Protein AF-T2GAT9-F1 (afdb_monomer_lite)

pLDDT: mean 72.7, std 22.44, range [31.0, 98.25]

Structure (mmCIF, N/CA/C/O backbone):
data_AF-T2GAT9-F1
#
_entry.id   AF-T2GAT9-F1
#
loop_
_atom_site.group_PDB
_atom_site.id
_atom_site.type_symbol
_atom_site.label_atom_id
_atom_site.label_alt_id
_atom_site.label_comp_id
_atom_site.label_asym_id
_atom_site.label_entity_id
_atom_site.label_seq_id
_atom_site.pdbx_PDB_ins_code
_atom_site.Cartn_x
_atom_site.Cartn_y
_atom_site.Cartn_z
_atom_site.occupancy
_atom_site.B_iso_or_equiv
_atom_site.auth_seq_id
_atom_site.auth_comp_id
_atom_site.auth_asym_id
_atom_site.auth_atom_id
_atom_site.pdbx_PDB_model_num
ATOM 1 N N . MET A 1 1 ? 32.780 -7.326 -13.802 1.00 67.12 1 MET A N 1
ATOM 2 C CA . MET A 1 1 ? 31.892 -7.514 -12.633 1.00 67.12 1 MET A CA 1
ATOM 3 C C . MET A 1 1 ? 31.241 -8.877 -12.791 1.00 67.12 1 MET A C 1
ATOM 5 O O . MET A 1 1 ? 30.849 -9.163 -13.917 1.00 67.12 1 MET A O 1
ATOM 9 N N . PRO A 1 2 ? 31.194 -9.730 -11.754 1.00 84.31 2 PRO A N 1
ATOM 10 C CA . PRO A 1 2 ? 30.466 -10.995 -11.837 1.00 84.31 2 PRO A CA 1
ATOM 11 C C . PRO A 1 2 ? 28.990 -10.739 -12.167 1.00 84.31 2 PRO A C 1
ATOM 13 O O . PRO A 1 2 ? 28.434 -9.711 -11.771 1.00 84.31 2 PRO A O 1
ATOM 16 N N . GLU A 1 3 ? 28.379 -11.656 -12.913 1.00 93.00 3 GLU A N 1
ATOM 17 C CA . GLU A 1 3 ? 26.968 -11.570 -13.283 1.00 93.00 3 GLU A CA 1
ATOM 18 C C . GLU A 1 3 ? 26.076 -11.629 -12.025 1.00 93.00 3 GLU A C 1
ATOM 20 O O . GLU A 1 3 ? 26.369 -12.398 -11.101 1.00 93.00 3 GLU A O 1
ATOM 25 N N . PRO A 1 4 ? 25.010 -10.813 -11.936 1.00 95.12 4 PRO A N 1
ATOM 26 C CA . PRO A 1 4 ? 24.058 -10.875 -10.835 1.00 95.12 4 PRO A CA 1
ATOM 27 C C . PRO A 1 4 ? 23.427 -12.263 -10.688 1.00 95.12 4 PRO A C 1
ATOM 29 O O . PRO A 1 4 ? 22.857 -12.800 -11.630 1.00 95.12 4 PRO A O 1
ATOM 32 N N . GLN A 1 5 ? 23.459 -12.816 -9.478 1.00 95.75 5 GLN A N 1
ATOM 33 C CA . GLN A 1 5 ? 22.874 -14.115 -9.152 1.00 95.75 5 GLN A CA 1
ATOM 34 C C . GLN A 1 5 ? 21.685 -13.907 -8.202 1.00 95.75 5 GLN A C 1
ATOM 36 O O . GLN A 1 5 ? 21.894 -13.628 -7.015 1.00 95.75 5 GLN A O 1
ATOM 41 N N . PRO A 1 6 ? 20.435 -13.946 -8.700 1.00 96.12 6 PRO A N 1
ATOM 42 C CA . PRO A 1 6 ? 19.249 -13.893 -7.855 1.00 96.12 6 PRO A CA 1
ATOM 43 C C . PRO A 1 6 ? 18.959 -15.256 -7.204 1.00 96.12 6 PRO A C 1
ATOM 45 O O . PRO A 1 6 ? 18.873 -16.281 -7.873 1.00 96.12 6 PRO A O 1
ATOM 48 N N . ASP A 1 7 ? 18.739 -15.246 -5.893 1.00 96.25 7 ASP A N 1
ATOM 49 C CA . ASP A 1 7 ? 18.150 -16.342 -5.127 1.00 96.25 7 ASP A CA 1
ATOM 50 C C . ASP A 1 7 ? 16.689 -15.982 -4.827 1.00 96.25 7 ASP A C 1
ATOM 52 O O . ASP A 1 7 ? 16.389 -15.194 -3.923 1.00 96.25 7 ASP A O 1
ATOM 56 N N . PHE A 1 8 ? 15.779 -16.541 -5.625 1.00 94.75 8 PHE A N 1
ATOM 57 C CA . PHE A 1 8 ? 14.342 -16.272 -5.534 1.00 94.75 8 PHE A CA 1
ATOM 58 C C . PHE A 1 8 ? 13.712 -16.818 -4.250 1.00 94.75 8 PHE A C 1
ATOM 60 O O . PHE A 1 8 ? 12.773 -16.217 -3.736 1.00 94.75 8 PHE A O 1
ATOM 67 N N . ALA A 1 9 ? 14.237 -17.919 -3.705 1.00 89.19 9 ALA A N 1
ATOM 68 C CA . ALA A 1 9 ? 13.704 -18.517 -2.486 1.00 89.19 9 ALA A CA 1
ATOM 69 C C . ALA A 1 9 ? 14.053 -17.660 -1.261 1.00 89.19 9 ALA A C 1
ATOM 71 O O . ALA A 1 9 ? 13.196 -17.386 -0.422 1.00 89.19 9 ALA A O 1
ATOM 72 N N . ALA A 1 10 ? 15.297 -17.176 -1.183 1.00 91.75 10 ALA A N 1
ATOM 73 C CA . ALA A 1 10 ? 15.735 -16.290 -0.103 1.00 91.75 10 ALA A CA 1
ATOM 74 C C . ALA A 1 10 ? 15.408 -14.804 -0.349 1.00 91.75 10 ALA A C 1
ATOM 76 O O . ALA A 1 10 ? 15.646 -13.962 0.530 1.00 91.75 10 ALA A O 1
ATOM 77 N N . GLN A 1 11 ? 14.907 -14.466 -1.540 1.00 94.00 11 GLN A N 1
ATOM 78 C CA . GLN A 1 11 ? 14.686 -13.097 -2.009 1.00 94.00 11 GLN A CA 1
ATOM 79 C C . GLN A 1 11 ? 15.953 -12.235 -1.888 1.00 94.00 11 GLN A C 1
ATOM 81 O O . GLN A 1 11 ? 15.959 -11.146 -1.289 1.00 94.00 11 GLN A O 1
ATOM 86 N N . ARG A 1 12 ? 17.067 -12.775 -2.391 1.00 96.81 12 ARG A N 1
ATOM 87 C CA . ARG A 1 12 ? 18.395 -12.148 -2.368 1.00 96.81 12 ARG A CA 1
ATOM 88 C C . ARG A 1 12 ? 18.939 -12.003 -3.779 1.00 96.81 12 ARG A C 1
ATOM 90 O O . ARG A 1 12 ? 18.559 -12.738 -4.678 1.00 96.81 12 ARG A O 1
ATOM 97 N N . CYS A 1 13 ? 19.835 -11.050 -3.980 1.00 97.56 13 CYS A N 1
ATOM 98 C CA . CYS A 1 13 ? 20.548 -10.894 -5.240 1.00 97.56 13 CYS A CA 1
ATOM 99 C C . CYS A 1 13 ? 21.946 -10.357 -4.953 1.00 97.56 13 CYS A C 1
ATOM 101 O O . CYS A 1 13 ? 22.128 -9.592 -4.011 1.00 97.56 13 CYS A O 1
ATOM 103 N N . THR A 1 14 ? 22.927 -10.725 -5.770 1.00 97.44 14 THR A N 1
ATOM 104 C CA . THR A 1 14 ? 24.299 -10.213 -5.637 1.00 97.44 14 THR A CA 1
ATOM 105 C C . THR A 1 14 ? 24.518 -8.862 -6.325 1.00 97.44 14 THR A C 1
ATOM 107 O O . THR A 1 14 ? 25.620 -8.320 -6.256 1.00 97.44 14 THR A O 1
ATOM 110 N N . CYS A 1 15 ? 23.501 -8.286 -6.983 1.00 97.50 15 CYS A N 1
ATOM 111 C CA . CYS A 1 15 ? 23.660 -6.989 -7.638 1.00 97.50 15 CYS A CA 1
ATOM 112 C C . CYS A 1 15 ? 23.858 -5.844 -6.637 1.00 97.50 15 CYS A C 1
ATOM 114 O O . CYS A 1 15 ? 23.333 -5.853 -5.523 1.00 97.50 15 CYS A O 1
ATOM 116 N N . GLU A 1 16 ? 24.569 -4.806 -7.078 1.00 96.69 16 GLU A N 1
ATOM 117 C CA . GLU A 1 16 ? 24.899 -3.643 -6.253 1.00 96.69 16 GLU A CA 1
ATOM 118 C C . GLU A 1 16 ? 23.660 -2.929 -5.696 1.00 96.69 16 GLU A C 1
ATOM 120 O O . GLU A 1 16 ? 23.631 -2.571 -4.519 1.00 96.69 16 GLU A O 1
ATOM 125 N N . ASP A 1 17 ? 22.611 -2.778 -6.510 1.00 96.06 17 ASP A N 1
ATOM 126 C CA . ASP A 1 17 ? 21.336 -2.202 -6.078 1.00 96.06 17 ASP A CA 1
ATOM 127 C C . ASP A 1 17 ? 20.740 -2.970 -4.889 1.00 96.06 17 ASP A C 1
ATOM 129 O O . ASP A 1 17 ? 20.302 -2.372 -3.902 1.00 96.06 17 ASP A O 1
ATOM 133 N N . TRP A 1 18 ? 20.771 -4.304 -4.952 1.00 97.25 18 TRP A N 1
ATOM 134 C CA . TRP A 1 18 ? 20.254 -5.131 -3.874 1.00 97.25 18 TRP A CA 1
ATOM 135 C C . TRP A 1 18 ? 21.093 -4.965 -2.608 1.00 97.25 18 TRP A C 1
ATOM 137 O O . TRP A 1 18 ? 20.554 -4.584 -1.566 1.00 97.25 18 TRP A O 1
ATOM 147 N N . THR A 1 19 ? 22.407 -5.161 -2.725 1.00 96.38 19 THR A N 1
ATOM 148 C CA . THR A 1 19 ? 23.350 -5.120 -1.602 1.00 96.38 19 THR A CA 1
ATOM 149 C C . THR A 1 19 ? 23.350 -3.766 -0.897 1.00 96.38 19 THR A C 1
ATOM 151 O O . THR A 1 19 ? 23.303 -3.719 0.329 1.00 96.38 19 THR A O 1
ATOM 154 N N . ARG A 1 20 ? 23.355 -2.656 -1.649 1.00 95.19 20 ARG A N 1
ATOM 155 C CA . ARG A 1 20 ? 23.440 -1.307 -1.069 1.00 95.19 20 ARG A CA 1
ATOM 156 C C . ARG A 1 20 ? 22.098 -0.746 -0.613 1.00 95.19 20 ARG A C 1
ATOM 158 O O . ARG A 1 20 ? 22.052 -0.026 0.379 1.00 95.19 20 ARG A O 1
ATOM 165 N N . ARG A 1 21 ? 21.007 -0.998 -1.349 1.00 94.19 21 ARG A N 1
ATOM 166 C CA . ARG A 1 21 ? 19.746 -0.250 -1.157 1.00 94.19 21 ARG A CA 1
ATOM 167 C C . ARG A 1 21 ? 18.583 -1.099 -0.669 1.00 94.19 21 ARG A C 1
ATOM 169 O O . ARG A 1 21 ? 17.678 -0.552 -0.033 1.00 94.19 21 ARG A O 1
ATOM 176 N N . ARG A 1 22 ? 18.577 -2.407 -0.953 1.00 95.88 22 ARG A N 1
ATOM 177 C CA . ARG A 1 22 ? 17.380 -3.249 -0.781 1.00 95.88 22 ARG A CA 1
ATOM 178 C C . ARG A 1 22 ? 17.492 -4.330 0.283 1.00 95.88 22 ARG A C 1
ATOM 180 O O . ARG A 1 22 ? 16.468 -4.694 0.852 1.00 95.88 22 ARG A O 1
ATOM 187 N N . ALA A 1 23 ? 18.701 -4.794 0.594 1.00 96.19 23 ALA A N 1
ATOM 188 C CA . ALA A 1 23 ? 18.952 -5.857 1.570 1.00 96.19 23 ALA A CA 1
ATOM 189 C C . ALA A 1 23 ? 18.358 -5.568 2.963 1.00 96.19 23 ALA A C 1
ATOM 191 O O . ALA A 1 23 ? 18.012 -6.491 3.696 1.00 96.19 23 ALA A O 1
ATOM 192 N N . ARG A 1 24 ? 18.196 -4.282 3.302 1.00 93.19 24 ARG A N 1
ATOM 193 C CA . ARG A 1 24 ? 17.604 -3.801 4.558 1.00 93.19 24 ARG A CA 1
ATOM 194 C C . ARG A 1 24 ? 16.087 -3.989 4.677 1.00 93.19 24 ARG A C 1
ATOM 196 O O . ARG A 1 24 ? 15.562 -3.884 5.780 1.00 93.19 24 ARG A O 1
ATOM 203 N N . PHE A 1 25 ? 15.369 -4.197 3.573 1.00 93.38 25 PHE A N 1
ATOM 204 C CA . PHE A 1 25 ? 13.920 -4.404 3.620 1.00 93.38 25 PHE A CA 1
ATOM 205 C C . PHE A 1 25 ? 13.588 -5.846 4.015 1.00 93.38 25 PHE A C 1
ATOM 207 O O . PHE A 1 25 ? 14.353 -6.774 3.746 1.00 93.38 25 PHE A O 1
ATOM 214 N N . MET A 1 26 ? 12.429 -6.042 4.643 1.00 92.69 26 MET A N 1
ATOM 215 C CA . MET A 1 26 ? 11.952 -7.372 5.035 1.00 92.69 26 MET A CA 1
ATOM 216 C C . MET A 1 26 ? 11.725 -8.262 3.802 1.00 92.69 26 MET A C 1
ATOM 218 O O . MET A 1 26 ? 11.446 -7.725 2.731 1.00 92.69 26 MET A O 1
ATOM 222 N N . PRO A 1 27 ? 11.840 -9.599 3.920 1.00 89.44 27 PRO A N 1
ATOM 223 C CA . PRO A 1 27 ? 11.613 -10.514 2.802 1.00 89.44 27 PRO A CA 1
ATOM 224 C C . PRO A 1 27 ? 10.300 -10.251 2.057 1.00 89.44 27 PRO A C 1
ATOM 226 O O . PRO A 1 27 ? 10.324 -10.132 0.848 1.00 89.44 27 PRO A O 1
ATOM 229 N N . ASP A 1 28 ? 9.183 -10.025 2.746 1.00 90.38 28 ASP A N 1
ATOM 230 C CA . ASP A 1 28 ? 7.877 -9.817 2.092 1.00 90.38 28 ASP A CA 1
ATOM 231 C C . ASP A 1 28 ? 7.607 -8.371 1.632 1.00 90.38 28 ASP A C 1
ATOM 233 O O . ASP A 1 28 ? 6.485 -8.020 1.261 1.00 90.38 28 ASP A O 1
ATOM 237 N N . ASP A 1 29 ? 8.615 -7.499 1.673 1.00 93.44 29 ASP A N 1
ATOM 238 C CA . ASP A 1 29 ? 8.492 -6.117 1.222 1.00 93.44 29 ASP A CA 1
ATOM 239 C C . ASP A 1 29 ? 8.854 -6.009 -0.269 1.00 93.44 29 ASP A C 1
ATOM 241 O O . ASP A 1 29 ? 9.997 -6.295 -0.641 1.00 93.44 29 ASP A O 1
ATOM 245 N N . PRO A 1 30 ? 7.950 -5.537 -1.150 1.00 94.94 30 PRO A N 1
ATOM 246 C CA . PRO A 1 30 ? 8.242 -5.445 -2.578 1.00 94.94 30 PRO A CA 1
ATOM 247 C C . PRO A 1 30 ? 9.443 -4.537 -2.877 1.00 94.94 30 PRO A C 1
ATOM 249 O O . PRO A 1 30 ? 10.155 -4.776 -3.850 1.00 94.94 30 PRO A O 1
ATOM 252 N N . ARG A 1 31 ? 9.765 -3.562 -2.009 1.00 95.44 31 ARG A N 1
ATOM 253 C CA . ARG A 1 31 ? 10.951 -2.691 -2.142 1.00 95.44 31 ARG A CA 1
ATOM 254 C C . ARG A 1 31 ? 12.269 -3.466 -2.081 1.00 95.44 31 ARG A C 1
ATOM 256 O O . ARG A 1 31 ? 13.297 -2.965 -2.544 1.00 95.44 31 ARG A O 1
ATOM 263 N N . ARG A 1 32 ? 12.255 -4.697 -1.564 1.00 96.25 32 ARG A N 1
ATOM 264 C CA . ARG A 1 32 ? 13.403 -5.609 -1.568 1.00 96.25 32 ARG A CA 1
ATOM 265 C C . ARG A 1 32 ? 13.757 -6.123 -2.972 1.00 96.25 32 ARG A C 1
ATOM 267 O O . ARG A 1 32 ? 14.894 -6.528 -3.210 1.00 96.25 32 ARG A O 1
ATOM 274 N N . CYS A 1 33 ? 12.820 -6.076 -3.918 1.00 97.56 33 CYS A N 1
ATOM 275 C CA . CYS A 1 33 ? 12.974 -6.669 -5.244 1.00 97.56 33 CYS A CA 1
ATOM 276 C C . CYS A 1 33 ? 13.745 -5.738 -6.199 1.00 97.56 33 CYS A C 1
ATOM 278 O O . CYS A 1 33 ? 13.207 -4.739 -6.676 1.00 97.56 33 CYS A O 1
ATOM 280 N N . CYS A 1 34 ? 15.011 -6.062 -6.487 1.00 98.06 34 CYS A N 1
ATOM 281 C CA . CYS A 1 34 ? 15.785 -5.424 -7.563 1.00 98.06 34 CYS A CA 1
ATOM 282 C C . CYS A 1 34 ? 15.287 -5.862 -8.948 1.00 98.06 34 CYS A C 1
ATOM 284 O O . CYS A 1 34 ? 14.515 -6.813 -9.041 1.00 98.06 34 CYS A O 1
ATOM 286 N N . ALA A 1 35 ? 15.771 -5.220 -10.017 1.00 98.00 35 ALA A N 1
ATOM 287 C CA . ALA A 1 35 ? 15.376 -5.548 -11.392 1.00 98.00 35 ALA A CA 1
ATOM 288 C C . ALA A 1 35 ? 15.517 -7.051 -11.708 1.00 98.00 35 ALA A C 1
ATOM 290 O O . ALA A 1 35 ? 14.597 -7.653 -12.245 1.00 98.00 35 ALA A O 1
ATOM 291 N N . HIS A 1 36 ? 16.605 -7.695 -11.264 1.00 98.25 36 HIS A N 1
ATOM 292 C CA . HIS A 1 36 ? 16.828 -9.133 -11.477 1.00 98.25 36 HIS A CA 1
ATOM 293 C C . HIS A 1 36 ? 15.801 -10.023 -10.761 1.00 98.25 36 HIS A C 1
ATOM 295 O O . HIS A 1 36 ? 15.351 -11.021 -11.316 1.00 98.25 36 HIS A O 1
ATOM 301 N N . LEU A 1 37 ? 15.425 -9.672 -9.523 1.00 97.88 37 LEU A N 1
ATOM 302 C CA . LEU A 1 37 ? 14.408 -10.417 -8.775 1.00 97.88 37 LEU A CA 1
ATOM 303 C C . LEU A 1 37 ? 13.034 -10.250 -9.423 1.00 97.88 37 LEU A C 1
ATOM 305 O O . LEU A 1 37 ? 12.328 -11.231 -9.621 1.00 97.88 37 LEU A O 1
ATOM 309 N N . VAL A 1 38 ? 12.682 -9.013 -9.779 1.00 97.75 38 VAL A N 1
ATOM 310 C CA . VAL A 1 38 ? 11.409 -8.689 -10.427 1.00 97.75 38 VAL A CA 1
ATOM 311 C C . VAL A 1 38 ? 11.282 -9.415 -11.773 1.00 97.75 38 VAL A C 1
ATOM 313 O O . VAL A 1 38 ? 10.271 -10.077 -12.006 1.00 97.75 38 VAL A O 1
ATOM 316 N N . GLN A 1 39 ? 12.331 -9.386 -12.599 1.00 97.94 39 GLN A N 1
ATOM 317 C CA . GLN A 1 39 ? 12.380 -10.096 -13.876 1.00 97.94 39 GLN A CA 1
ATOM 318 C C . GLN A 1 39 ? 12.225 -11.611 -13.701 1.00 97.94 39 GLN A C 1
ATOM 320 O O . GLN A 1 39 ? 11.384 -12.231 -14.348 1.00 97.94 39 GLN A O 1
ATOM 325 N N . GLY A 1 40 ? 12.971 -12.221 -12.779 1.00 96.94 40 GLY A N 1
ATOM 326 C CA . GLY A 1 40 ? 12.862 -13.665 -12.582 1.00 96.94 40 GLY A CA 1
ATOM 327 C C . GLY A 1 40 ? 11.530 -14.111 -11.966 1.00 96.94 40 GLY A C 1
ATOM 328 O O . GLY A 1 40 ? 11.090 -15.229 -12.226 1.00 96.94 40 GLY A O 1
ATOM 329 N N . TYR A 1 41 ? 10.835 -13.249 -11.212 1.00 96.81 41 TYR A N 1
ATOM 330 C CA . TYR A 1 41 ? 9.453 -13.519 -10.798 1.00 96.81 41 TYR A CA 1
ATOM 331 C C . TYR A 1 41 ? 8.458 -13.431 -11.960 1.00 96.81 41 TYR A C 1
ATOM 333 O O . TYR A 1 41 ? 7.491 -14.189 -11.967 1.00 96.81 41 TYR A O 1
ATOM 341 N N . LEU A 1 42 ? 8.685 -12.549 -12.940 1.00 96.12 42 LEU A N 1
ATOM 342 C CA . LEU A 1 42 ? 7.882 -12.506 -14.164 1.00 96.12 42 LEU A CA 1
ATOM 343 C C . LEU A 1 42 ? 8.086 -13.779 -15.003 1.00 96.12 42 LEU A C 1
ATOM 345 O O . LEU A 1 42 ? 7.114 -14.376 -15.459 1.00 96.12 42 LEU A O 1
ATOM 349 N N . GLU A 1 43 ? 9.335 -14.222 -15.166 1.00 96.88 43 GLU A N 1
ATOM 350 C CA . GLU A 1 43 ? 9.686 -15.428 -15.933 1.00 96.88 43 GLU A CA 1
ATOM 351 C C . GLU A 1 43 ? 9.264 -16.726 -15.237 1.00 96.88 43 GLU A C 1
ATOM 353 O O . GLU A 1 43 ? 8.976 -17.731 -15.885 1.00 96.88 43 GLU A O 1
ATOM 358 N N . SER A 1 44 ? 9.237 -16.730 -13.905 1.00 96.12 44 SER A N 1
ATOM 359 C CA . SER A 1 44 ? 8.860 -17.887 -13.094 1.00 96.12 44 SER A CA 1
ATOM 360 C C . SER A 1 44 ? 7.857 -17.499 -12.000 1.00 96.12 44 SER A C 1
ATOM 362 O O . SER A 1 44 ? 8.221 -17.501 -10.820 1.00 96.12 44 SER A O 1
ATOM 364 N N . PRO A 1 45 ? 6.574 -17.247 -12.336 1.00 94.50 45 PRO A N 1
ATOM 365 C CA . PRO A 1 45 ? 5.567 -16.804 -11.364 1.00 94.50 45 PRO A CA 1
ATOM 366 C C . PRO A 1 45 ? 5.375 -17.759 -10.179 1.00 94.50 45 PRO A C 1
ATOM 368 O O . PRO A 1 45 ? 5.077 -17.322 -9.073 1.00 94.50 45 PRO A O 1
ATOM 371 N N . GLY A 1 46 ? 5.612 -19.064 -10.371 1.00 95.50 46 GLY A N 1
ATOM 372 C CA . GLY A 1 46 ? 5.569 -20.063 -9.294 1.00 95.50 46 GLY A CA 1
ATOM 373 C C . GLY A 1 46 ? 6.671 -19.914 -8.234 1.00 95.50 46 GLY A C 1
ATOM 374 O O . GLY A 1 46 ? 6.587 -20.543 -7.184 1.00 95.50 46 GLY A O 1
ATOM 375 N N . ARG A 1 47 ? 7.697 -19.091 -8.488 1.00 95.19 47 ARG A N 1
ATOM 376 C CA . ARG A 1 47 ? 8.740 -18.731 -7.513 1.00 95.19 47 ARG A CA 1
ATOM 377 C C . ARG A 1 47 ? 8.390 -17.485 -6.705 1.00 95.19 47 ARG A C 1
ATOM 379 O O . ARG A 1 47 ? 9.173 -17.115 -5.835 1.00 95.19 47 ARG A O 1
ATOM 386 N N . LEU A 1 48 ? 7.264 -16.826 -6.996 1.00 95.44 48 LEU A N 1
ATOM 387 C CA . LEU A 1 48 ? 6.847 -15.630 -6.279 1.00 95.44 48 LEU A CA 1
ATOM 388 C C . LEU A 1 48 ? 6.487 -15.991 -4.823 1.00 95.44 48 LEU A C 1
ATOM 390 O O . LEU A 1 48 ? 5.578 -16.793 -4.597 1.00 95.44 48 LEU A O 1
ATOM 394 N N . PRO A 1 49 ? 7.161 -15.400 -3.825 1.00 94.69 49 PRO A N 1
ATOM 395 C CA . PRO A 1 49 ? 6.885 -15.658 -2.418 1.00 94.69 49 PRO A CA 1
ATOM 396 C C . PRO A 1 49 ? 5.449 -15.268 -2.033 1.00 94.69 49 PRO A C 1
ATOM 398 O O . PRO A 1 49 ? 4.960 -14.242 -2.519 1.00 94.69 49 PRO A O 1
ATOM 401 N N . PRO A 1 50 ? 4.784 -16.001 -1.114 1.00 91.94 50 PRO A N 1
ATOM 402 C CA . PRO A 1 50 ? 3.399 -15.728 -0.717 1.00 91.94 50 PRO A CA 1
ATOM 403 C C . PRO A 1 50 ? 3.142 -14.271 -0.304 1.00 91.94 50 PRO A C 1
ATOM 405 O O . PRO A 1 50 ? 2.153 -13.675 -0.731 1.00 91.94 50 PRO A O 1
ATOM 408 N N . GLY A 1 51 ? 4.064 -13.656 0.447 1.00 89.50 51 GLY A N 1
ATOM 409 C CA . GLY A 1 51 ? 3.951 -12.259 0.882 1.00 89.50 51 GLY A CA 1
ATOM 410 C C . GLY A 1 51 ? 3.974 -11.231 -0.259 1.00 89.50 51 GLY A C 1
ATOM 411 O O . GLY A 1 51 ? 3.444 -10.127 -0.114 1.00 89.50 51 GLY A O 1
ATOM 412 N N . LEU A 1 52 ? 4.523 -11.598 -1.421 1.00 94.44 52 LEU A N 1
ATOM 413 C CA . LEU A 1 52 ? 4.602 -10.741 -2.604 1.00 94.44 52 LEU A CA 1
ATOM 414 C C . LEU A 1 52 ? 3.474 -10.974 -3.614 1.00 94.44 52 LEU A C 1
ATOM 416 O O . LEU A 1 52 ? 3.329 -10.174 -4.539 1.00 94.44 52 LEU A O 1
ATOM 420 N N . VAL A 1 53 ? 2.632 -11.997 -3.434 1.00 93.62 53 VAL A N 1
ATOM 421 C CA . VAL A 1 53 ? 1.541 -12.332 -4.371 1.00 93.62 53 VAL A CA 1
ATOM 422 C C . VAL A 1 53 ? 0.599 -11.148 -4.600 1.00 93.62 53 VAL A C 1
ATOM 424 O O . VAL A 1 53 ? 0.247 -10.844 -5.738 1.00 93.62 53 VAL A O 1
ATOM 427 N N . ARG A 1 54 ? 0.269 -10.387 -3.549 1.00 87.06 54 ARG A N 1
ATOM 428 C CA . ARG A 1 54 ? -0.567 -9.174 -3.663 1.00 87.06 54 ARG A CA 1
ATOM 429 C C . ARG A 1 54 ? 0.047 -8.077 -4.548 1.00 87.06 54 ARG A C 1
ATOM 431 O O . ARG A 1 54 ? -0.662 -7.203 -5.042 1.00 87.06 54 ARG A O 1
ATOM 438 N N . HIS A 1 55 ? 1.361 -8.121 -4.756 1.00 91.00 55 HIS A N 1
ATOM 439 C CA . HIS A 1 55 ? 2.115 -7.179 -5.578 1.00 91.00 55 HIS A CA 1
ATOM 440 C C . HIS A 1 55 ? 2.456 -7.740 -6.966 1.00 91.00 55 HIS A C 1
ATOM 442 O O . HIS A 1 55 ? 3.100 -7.035 -7.740 1.00 91.00 55 HIS A O 1
ATOM 448 N N . ALA A 1 56 ? 2.013 -8.957 -7.316 1.00 92.25 56 ALA A N 1
ATOM 449 C CA . ALA A 1 56 ? 2.381 -9.641 -8.559 1.00 92.25 56 ALA A CA 1
ATOM 450 C C . ALA A 1 56 ? 2.163 -8.779 -9.813 1.00 92.25 56 ALA A C 1
ATOM 452 O O . ALA A 1 56 ? 3.073 -8.636 -10.623 1.00 92.25 56 ALA A O 1
ATOM 453 N N . HIS A 1 57 ? 1.000 -8.128 -9.932 1.00 89.56 57 HIS A N 1
ATOM 454 C CA . HIS A 1 57 ? 0.692 -7.247 -11.067 1.00 89.56 57 HIS A CA 1
ATOM 455 C C . HIS A 1 57 ? 1.674 -6.069 -11.201 1.00 89.56 57 HIS A C 1
ATOM 457 O O . HIS A 1 57 ? 1.980 -5.634 -12.305 1.00 89.56 57 HIS A O 1
ATOM 463 N N . ARG A 1 58 ? 2.206 -5.567 -10.082 1.00 90.25 58 ARG A N 1
ATOM 464 C CA . ARG A 1 58 ? 3.147 -4.433 -10.049 1.00 90.25 58 ARG A CA 1
ATOM 465 C C . ARG A 1 58 ? 4.558 -4.886 -10.341 1.00 90.25 58 ARG A C 1
ATOM 467 O O . ARG A 1 58 ? 5.286 -4.203 -11.041 1.00 90.25 58 ARG A O 1
ATOM 474 N N . LEU A 1 59 ? 4.940 -6.038 -9.800 1.00 94.19 59 LEU A N 1
ATOM 475 C CA . LEU A 1 59 ? 6.216 -6.657 -10.127 1.00 94.19 59 LEU A CA 1
ATOM 476 C C . LEU A 1 59 ? 6.268 -6.946 -11.632 1.00 94.19 59 LEU A C 1
ATOM 478 O O . LEU A 1 59 ? 7.227 -6.554 -12.277 1.00 94.19 59 LEU A O 1
ATOM 482 N N . ALA A 1 60 ? 5.198 -7.493 -12.214 1.00 93.38 60 ALA A N 1
ATOM 483 C CA . ALA A 1 60 ? 5.104 -7.685 -13.659 1.00 93.38 60 ALA A CA 1
ATOM 484 C C . ALA A 1 60 ? 5.254 -6.369 -14.445 1.00 93.38 60 ALA A C 1
ATOM 486 O O . ALA A 1 60 ? 5.981 -6.333 -15.434 1.00 93.38 60 ALA A O 1
ATOM 487 N N . TRP A 1 61 ? 4.631 -5.283 -13.973 1.00 92.00 61 TRP A N 1
ATOM 488 C CA . TRP A 1 61 ? 4.797 -3.953 -14.563 1.00 92.00 61 TRP A CA 1
ATOM 489 C C . TRP A 1 61 ? 6.264 -3.499 -14.564 1.00 92.00 61 TRP A C 1
ATOM 491 O O . TRP A 1 61 ? 6.813 -3.180 -15.614 1.00 92.00 61 TRP A O 1
ATOM 501 N N . PHE A 1 62 ? 6.921 -3.495 -13.399 1.00 94.00 62 PHE A N 1
ATOM 502 C CA . PHE A 1 62 ? 8.314 -3.045 -13.293 1.00 94.00 62 PHE A CA 1
ATOM 503 C C . PHE A 1 62 ? 9.286 -3.953 -14.054 1.00 94.00 62 PHE A C 1
ATOM 505 O O . PHE A 1 62 ? 10.263 -3.454 -14.603 1.00 94.00 62 PHE A O 1
ATOM 512 N N . ALA A 1 63 ? 8.995 -5.252 -14.155 1.00 95.38 63 ALA A N 1
ATOM 513 C CA . ALA A 1 63 ? 9.772 -6.175 -14.979 1.00 95.38 63 ALA A CA 1
ATOM 514 C C . ALA A 1 63 ? 9.699 -5.796 -16.465 1.00 95.38 63 ALA A C 1
ATOM 516 O O . ALA A 1 63 ? 10.727 -5.779 -17.134 1.00 95.38 63 ALA A O 1
ATOM 517 N N . GLY A 1 64 ? 8.516 -5.414 -16.961 1.00 92.44 64 GLY A N 1
ATOM 518 C CA . GLY A 1 64 ? 8.343 -4.922 -18.333 1.00 92.44 64 GLY A CA 1
ATOM 519 C C . GLY A 1 64 ? 9.173 -3.671 -18.649 1.00 92.44 64 GLY A C 1
ATOM 520 O O . GLY A 1 64 ? 9.640 -3.515 -19.772 1.00 92.44 64 GLY A O 1
ATOM 521 N N . GLU A 1 65 ? 9.424 -2.832 -17.642 1.00 92.38 65 GLU A N 1
ATOM 522 C CA . GLU A 1 65 ? 10.278 -1.637 -17.735 1.00 92.38 65 GLU A CA 1
ATOM 523 C C . GLU A 1 65 ? 11.768 -1.931 -17.468 1.00 92.38 65 GLU A C 1
ATOM 525 O O . GLU A 1 65 ? 12.583 -1.012 -17.412 1.00 92.38 65 GLU A O 1
ATOM 530 N N . ALA A 1 66 ? 12.141 -3.200 -17.258 1.00 95.50 66 ALA A N 1
ATOM 531 C CA . ALA A 1 66 ? 13.470 -3.613 -16.798 1.00 95.50 66 ALA A CA 1
ATOM 532 C C . ALA A 1 66 ? 13.933 -2.883 -15.513 1.00 95.50 66 ALA A C 1
ATOM 534 O O . ALA A 1 66 ? 15.128 -2.699 -15.262 1.00 95.50 66 ALA A O 1
ATOM 535 N N . GLU A 1 67 ? 12.983 -2.482 -14.666 1.00 95.50 67 GLU A N 1
ATOM 536 C CA . GLU A 1 67 ? 13.218 -1.775 -13.412 1.00 95.50 67 GLU A CA 1
ATOM 537 C C . GLU A 1 67 ? 13.028 -2.696 -12.197 1.00 95.50 67 GLU A C 1
ATOM 539 O O . GLU A 1 67 ? 12.252 -3.652 -12.184 1.00 95.50 67 GLU A O 1
ATOM 544 N N . GLY A 1 68 ? 13.734 -2.384 -11.107 1.00 96.12 68 GLY A N 1
ATOM 545 C CA . GLY A 1 68 ? 13.393 -2.932 -9.795 1.00 96.12 68 GLY A CA 1
ATOM 546 C C . GLY A 1 68 ? 12.207 -2.191 -9.186 1.00 96.12 68 GLY A C 1
ATOM 547 O O . GLY A 1 68 ? 11.923 -1.051 -9.548 1.00 96.12 68 GLY A O 1
ATOM 548 N N . PHE A 1 69 ? 11.567 -2.779 -8.176 1.00 95.50 69 PHE A N 1
ATOM 549 C CA . PHE A 1 69 ? 10.472 -2.100 -7.482 1.00 95.50 69 PHE A CA 1
ATOM 550 C C . PHE A 1 69 ? 10.962 -0.764 -6.875 1.00 95.50 69 PHE A C 1
ATOM 552 O O . PHE A 1 69 ? 12.087 -0.717 -6.364 1.00 95.50 69 PHE A O 1
ATOM 559 N N . PRO A 1 70 ? 10.185 0.332 -6.883 1.00 93.50 70 PRO A N 1
ATOM 560 C CA . PRO A 1 70 ? 10.651 1.631 -6.401 1.00 93.50 70 PRO A CA 1
ATOM 561 C C . PRO A 1 70 ? 11.133 1.610 -4.943 1.00 93.50 70 PRO A C 1
ATOM 563 O O . PRO A 1 70 ? 10.377 1.280 -4.024 1.00 93.50 70 PRO A O 1
ATOM 566 N N . VAL A 1 71 ? 12.387 2.018 -4.707 1.00 92.88 71 VAL A N 1
ATOM 567 C CA . VAL A 1 71 ? 12.933 2.188 -3.349 1.00 92.88 71 VAL A CA 1
ATOM 568 C C . VAL A 1 71 ? 12.335 3.449 -2.737 1.00 92.88 71 VAL A C 1
ATOM 570 O O . VAL A 1 71 ? 12.797 4.568 -2.955 1.00 92.88 71 VAL A O 1
ATOM 573 N N . THR A 1 72 ? 11.268 3.260 -1.975 1.00 92.88 72 THR A N 1
ATOM 574 C CA . THR A 1 72 ? 10.435 4.347 -1.461 1.00 92.88 72 THR A CA 1
ATOM 575 C C . THR A 1 72 ? 10.351 4.309 0.046 1.00 92.88 72 THR A C 1
ATOM 577 O O . THR A 1 72 ? 10.385 3.244 0.671 1.00 92.88 72 THR A O 1
ATOM 580 N N . ARG A 1 73 ? 10.240 5.490 0.656 1.00 89.62 73 ARG A N 1
ATOM 581 C CA . ARG A 1 73 ? 9.970 5.590 2.092 1.00 89.62 73 ARG A CA 1
ATOM 582 C C . ARG A 1 73 ? 8.618 4.983 2.410 1.00 89.62 73 ARG A C 1
ATOM 584 O O . ARG A 1 73 ? 8.469 4.284 3.410 1.00 89.62 73 ARG A O 1
ATOM 591 N N . GLN A 1 74 ? 7.650 5.255 1.545 1.00 88.62 74 GLN A N 1
ATOM 592 C CA . GLN A 1 74 ? 6.271 4.900 1.779 1.00 88.62 74 GLN A CA 1
ATOM 593 C C . GLN A 1 74 ? 5.557 4.587 0.471 1.00 88.62 74 GLN A C 1
ATOM 595 O O . GLN A 1 74 ? 5.740 5.277 -0.531 1.00 88.62 74 GLN A O 1
ATOM 600 N N . ILE A 1 75 ? 4.712 3.564 0.533 1.00 91.38 75 ILE A N 1
ATOM 601 C CA . ILE A 1 75 ? 3.734 3.231 -0.494 1.00 91.38 75 ILE A CA 1
ATOM 602 C C . ILE A 1 75 ? 2.380 3.674 0.058 1.00 91.38 75 ILE A C 1
ATOM 604 O O . ILE A 1 75 ? 1.962 3.217 1.121 1.00 91.38 75 ILE A O 1
ATOM 608 N N . LEU A 1 76 ? 1.734 4.614 -0.619 1.00 92.75 76 LEU A N 1
ATOM 609 C CA . LEU A 1 76 ? 0.400 5.093 -0.291 1.00 92.75 76 LEU A CA 1
ATOM 610 C C . LEU A 1 76 ? -0.599 4.318 -1.144 1.00 92.75 76 LEU A C 1
ATOM 612 O O . LEU A 1 76 ? -0.611 4.480 -2.364 1.00 92.75 76 LEU A O 1
ATOM 616 N N . ALA A 1 77 ? -1.428 3.497 -0.505 1.00 91.44 77 ALA A N 1
ATOM 617 C CA . ALA A 1 77 ? -2.589 2.902 -1.151 1.00 91.44 77 ALA A CA 1
ATOM 618 C C . ALA A 1 77 ? -3.705 3.953 -1.220 1.00 91.44 77 ALA A C 1
ATOM 620 O O . ALA A 1 77 ? -4.131 4.496 -0.200 1.00 91.44 77 ALA A O 1
ATOM 621 N N . LEU A 1 78 ? -4.141 4.270 -2.432 1.00 93.38 78 LEU A N 1
ATOM 622 C CA . LEU A 1 78 ? -5.169 5.253 -2.736 1.00 93.38 78 LEU A CA 1
ATOM 623 C C . LEU A 1 78 ? -6.367 4.537 -3.368 1.00 93.38 78 LEU A C 1
ATOM 625 O O . LEU A 1 78 ? -6.214 3.597 -4.148 1.00 93.38 78 LEU A O 1
ATOM 629 N N . THR A 1 79 ? -7.569 5.011 -3.061 1.00 91.88 79 THR A N 1
ATOM 630 C CA . THR A 1 79 ? -8.801 4.567 -3.720 1.00 91.88 79 THR A CA 1
ATOM 631 C C . THR A 1 79 ? -9.396 5.753 -4.460 1.00 91.88 79 THR A C 1
ATOM 633 O O . THR A 1 79 ? -9.686 6.790 -3.852 1.00 91.88 79 THR A O 1
ATOM 636 N N . LEU A 1 80 ? -9.531 5.610 -5.774 1.00 92.94 80 LEU A N 1
ATOM 637 C CA . LEU A 1 80 ? -10.147 6.602 -6.648 1.00 92.94 80 LEU A CA 1
ATOM 638 C C . LEU A 1 80 ? -11.680 6.444 -6.640 1.00 92.94 80 LEU A C 1
ATOM 640 O O . LEU A 1 80 ? -12.192 5.411 -6.183 1.00 92.94 80 LEU A O 1
ATOM 644 N N . PRO A 1 81 ? -12.442 7.451 -7.106 1.00 90.69 81 PRO A N 1
ATOM 645 C CA . PRO A 1 81 ? -13.863 7.289 -7.399 1.00 90.69 81 PRO A CA 1
ATOM 646 C C . PRO A 1 81 ? -14.127 6.029 -8.237 1.00 90.69 81 PRO A C 1
ATOM 648 O O . PRO A 1 81 ? -13.316 5.626 -9.062 1.00 90.69 81 PRO A O 1
ATOM 651 N N . GLY A 1 82 ? -15.231 5.336 -7.957 1.00 87.31 82 GLY A N 1
ATOM 652 C CA . GLY A 1 82 ? -15.506 4.027 -8.567 1.00 87.31 82 GLY A CA 1
ATOM 653 C C . GLY A 1 82 ? -14.745 2.850 -7.940 1.00 87.31 82 GLY A C 1
ATOM 654 O O . GLY A 1 82 ? -14.914 1.719 -8.383 1.00 87.31 82 GLY A O 1
ATOM 655 N N . GLY A 1 83 ? -13.953 3.079 -6.884 1.00 88.19 83 GLY A N 1
ATOM 656 C CA . GLY A 1 83 ? -13.267 2.015 -6.141 1.00 88.19 83 GLY A CA 1
ATOM 657 C C . GLY A 1 83 ? -11.974 1.530 -6.797 1.00 88.19 83 GLY A C 1
ATOM 658 O O . GLY A 1 83 ? -11.396 0.538 -6.354 1.00 88.19 83 GLY A O 1
ATOM 659 N N . GLN A 1 84 ? -11.506 2.221 -7.835 1.00 89.75 84 GLN A N 1
ATOM 660 C CA . GLN A 1 84 ? -10.305 1.836 -8.556 1.00 89.75 84 GLN A CA 1
ATOM 661 C C . GLN A 1 84 ? -9.054 2.024 -7.677 1.00 89.75 84 GLN A C 1
ATOM 663 O O . GLN A 1 84 ? -8.879 3.087 -7.066 1.00 89.75 84 GLN A O 1
ATOM 668 N N . PRO A 1 85 ? -8.175 1.008 -7.583 1.00 89.00 85 PRO A N 1
ATOM 669 C CA . PRO A 1 85 ? -6.952 1.117 -6.808 1.00 89.00 85 PRO A CA 1
ATOM 670 C C . PRO A 1 85 ? -5.934 2.005 -7.528 1.00 89.00 85 PRO A C 1
ATOM 672 O O . PRO A 1 85 ? -5.711 1.893 -8.732 1.00 89.00 85 PRO A O 1
ATOM 675 N N . CYS A 1 86 ? -5.276 2.857 -6.756 1.00 93.44 86 CYS A N 1
ATOM 676 C CA . CYS A 1 86 ? -4.167 3.692 -7.185 1.00 93.44 86 CYS A CA 1
ATOM 677 C C . CYS A 1 86 ? -3.066 3.591 -6.132 1.00 93.44 86 CYS A C 1
ATOM 679 O O . CYS A 1 86 ? -3.343 3.482 -4.941 1.00 93.44 86 CYS A O 1
ATOM 681 N N . GLU A 1 87 ? -1.807 3.652 -6.541 1.00 94.00 87 GLU A N 1
ATOM 682 C CA . GLU A 1 87 ? -0.692 3.689 -5.601 1.00 94.00 87 GLU A CA 1
ATOM 683 C C . GLU A 1 87 ? 0.214 4.869 -5.855 1.00 94.00 87 GLU A C 1
ATOM 685 O O . GLU A 1 87 ? 0.487 5.219 -6.998 1.00 94.00 87 GLU A O 1
ATOM 690 N N . ALA A 1 88 ? 0.710 5.461 -4.777 1.00 95.50 88 ALA A N 1
ATOM 691 C CA . ALA A 1 88 ? 1.707 6.509 -4.846 1.00 95.50 88 ALA A CA 1
ATOM 692 C C . ALA A 1 88 ? 2.950 6.125 -4.038 1.00 95.50 88 ALA A C 1
ATOM 694 O O . ALA A 1 88 ? 2.887 5.757 -2.868 1.00 95.50 88 ALA A O 1
ATOM 695 N N . TYR A 1 89 ? 4.098 6.226 -4.686 1.00 95.12 89 TYR A N 1
ATOM 696 C CA . TYR A 1 89 ? 5.410 5.826 -4.214 1.00 95.12 89 TYR A CA 1
ATOM 697 C C . TYR A 1 89 ? 6.181 7.074 -3.802 1.00 95.12 89 TYR A C 1
ATOM 699 O O . TYR A 1 89 ? 6.719 7.804 -4.637 1.00 95.12 89 TYR A O 1
ATOM 707 N N . VAL A 1 90 ? 6.220 7.338 -2.498 1.00 93.75 90 VAL A N 1
ATOM 708 C CA . VAL A 1 90 ? 6.896 8.516 -1.950 1.00 93.75 90 VAL A CA 1
ATOM 709 C C . VAL A 1 90 ? 8.397 8.225 -1.856 1.00 93.75 90 VAL A C 1
ATOM 711 O O . VAL A 1 90 ? 8.783 7.276 -1.156 1.00 93.75 90 VAL A O 1
ATOM 714 N N . PRO A 1 91 ? 9.257 9.007 -2.531 1.00 91.00 91 PRO A N 1
ATOM 715 C CA . PRO A 1 91 ? 10.686 8.730 -2.590 1.00 91.00 91 PRO A CA 1
ATOM 716 C C . PRO A 1 91 ? 11.317 8.740 -1.196 1.00 91.00 91 PRO A C 1
ATOM 718 O O . PRO A 1 91 ? 10.836 9.390 -0.265 1.00 91.00 91 PRO A O 1
ATOM 721 N N . TRP A 1 92 ? 12.400 7.975 -1.043 1.00 86.00 92 TRP A N 1
ATOM 722 C CA . TRP A 1 92 ? 13.167 7.963 0.205 1.00 86.00 92 TRP A CA 1
ATOM 723 C C . TRP A 1 92 ? 13.906 9.282 0.438 1.00 86.00 92 TRP A C 1
ATOM 725 O O . TRP A 1 92 ? 13.944 9.785 1.559 1.00 86.00 92 TRP A O 1
ATOM 735 N N . ASN A 1 93 ? 14.477 9.840 -0.629 1.00 86.88 93 ASN A N 1
ATOM 736 C CA . ASN A 1 93 ? 15.153 11.125 -0.594 1.00 86.88 93 ASN A CA 1
ATOM 737 C C . ASN A 1 93 ? 14.117 12.250 -0.462 1.00 86.88 93 ASN A C 1
ATOM 739 O O . ASN A 1 93 ? 13.382 12.516 -1.408 1.00 86.88 93 ASN A O 1
ATOM 743 N N . GLU A 1 94 ? 14.065 12.930 0.688 1.00 82.62 94 GLU A N 1
ATOM 744 C CA . GLU A 1 94 ? 13.130 14.047 0.896 1.00 82.62 94 GLU A CA 1
ATOM 745 C C . GLU A 1 94 ? 13.404 15.245 -0.029 1.00 82.62 94 GLU A C 1
ATOM 747 O O . GLU A 1 94 ? 12.494 16.053 -0.242 1.00 82.62 94 GLU A O 1
ATOM 752 N N . ALA A 1 95 ? 14.623 15.351 -0.573 1.00 88.69 95 ALA A N 1
ATOM 753 C CA . ALA A 1 95 ? 14.985 16.362 -1.560 1.00 88.69 95 ALA A CA 1
ATOM 754 C C . ALA A 1 95 ? 14.439 16.047 -2.960 1.00 88.69 95 ALA A C 1
ATOM 756 O O . ALA A 1 95 ? 14.359 16.958 -3.777 1.00 88.69 95 ALA A O 1
ATOM 757 N N . ASP A 1 96 ? 14.044 14.796 -3.233 1.00 90.69 96 ASP A N 1
ATOM 758 C CA . ASP A 1 96 ? 13.322 14.450 -4.455 1.00 90.69 96 ASP A CA 1
ATOM 759 C C . ASP A 1 96 ? 11.826 14.752 -4.256 1.00 90.69 96 ASP A C 1
ATOM 761 O O . ASP A 1 96 ? 11.150 14.091 -3.457 1.00 90.69 96 ASP A O 1
ATOM 765 N N . PRO A 1 97 ? 11.273 15.772 -4.933 1.00 93.00 97 PRO A N 1
ATOM 766 C CA . PRO A 1 97 ? 9.881 16.144 -4.747 1.00 93.00 97 PRO A CA 1
ATOM 767 C C . PRO A 1 97 ? 8.919 15.258 -5.547 1.00 93.00 97 PRO A C 1
ATOM 769 O O . PRO A 1 97 ? 7.704 15.431 -5.410 1.00 93.00 97 PRO A O 1
ATOM 772 N N . TRP A 1 98 ? 9.423 14.363 -6.401 1.00 95.31 98 TRP A N 1
ATOM 773 C CA . TRP A 1 98 ? 8.613 13.597 -7.336 1.00 95.31 98 TRP A CA 1
ATOM 774 C C . TRP A 1 98 ? 8.082 12.314 -6.704 1.00 95.31 98 TRP A C 1
ATOM 776 O O . TRP A 1 98 ? 8.824 11.418 -6.319 1.00 95.31 98 TRP A O 1
ATOM 786 N N . ILE A 1 99 ? 6.760 12.207 -6.639 1.00 95.69 99 ILE A N 1
ATOM 787 C CA . ILE A 1 99 ? 6.046 11.005 -6.220 1.00 95.69 99 ILE A CA 1
ATOM 788 C C . ILE A 1 99 ? 5.675 10.238 -7.482 1.00 95.69 99 ILE A C 1
ATOM 790 O O . ILE A 1 99 ? 4.948 10.764 -8.324 1.00 95.69 99 ILE A O 1
ATOM 794 N N . ALA A 1 100 ? 6.149 9.002 -7.622 1.00 95.00 100 ALA A N 1
ATOM 795 C CA . ALA A 1 100 ? 5.677 8.146 -8.704 1.00 95.00 100 ALA A CA 1
ATOM 796 C C . ALA A 1 100 ? 4.272 7.643 -8.359 1.00 95.00 100 ALA A C 1
ATOM 798 O O . ALA A 1 100 ? 4.033 7.184 -7.247 1.00 95.00 100 ALA A O 1
ATOM 799 N N . VAL A 1 101 ? 3.338 7.739 -9.292 1.00 95.44 101 VAL A N 1
ATOM 800 C CA . VAL A 1 101 ? 1.945 7.336 -9.120 1.00 95.44 101 VAL A CA 1
ATOM 801 C C . VAL A 1 101 ? 1.609 6.297 -10.174 1.00 95.44 101 VAL A C 1
ATOM 803 O O . VAL A 1 101 ? 1.956 6.470 -11.339 1.00 95.44 101 VAL A O 1
ATOM 806 N N . MET A 1 102 ? 0.954 5.217 -9.764 1.00 93.69 102 MET A N 1
ATOM 807 C CA . MET A 1 102 ? 0.441 4.184 -10.654 1.00 93.69 102 MET A CA 1
ATOM 808 C C . MET A 1 102 ? -1.068 4.083 -10.496 1.00 93.69 102 MET A C 1
ATOM 810 O O . MET A 1 102 ? -1.564 3.737 -9.422 1.00 93.69 102 MET A O 1
ATOM 814 N N . ALA A 1 103 ? -1.784 4.380 -11.574 1.00 92.00 103 ALA A N 1
ATOM 815 C CA . ALA A 1 103 ? -3.235 4.301 -11.646 1.00 92.00 103 ALA A CA 1
ATOM 816 C C . ALA A 1 103 ? -3.632 3.814 -13.037 1.00 92.00 103 ALA A C 1
ATOM 818 O O . ALA A 1 103 ? -3.110 4.318 -14.022 1.00 92.00 103 ALA A O 1
ATOM 819 N N . ASP A 1 104 ? -4.524 2.830 -13.113 1.00 87.88 104 ASP A N 1
ATOM 820 C CA . ASP A 1 104 ? -5.019 2.278 -14.385 1.00 87.88 104 ASP A CA 1
ATOM 821 C C . ASP A 1 104 ? -3.940 1.782 -15.365 1.00 87.88 104 ASP A C 1
ATOM 823 O O . ASP A 1 104 ? -4.047 1.945 -16.576 1.00 87.88 104 ASP A O 1
ATOM 827 N N . GLY A 1 105 ? -2.834 1.238 -14.848 1.00 86.44 105 GLY A N 1
ATOM 828 C CA . GLY A 1 105 ? -1.697 0.885 -15.704 1.00 86.44 105 GLY A CA 1
ATOM 829 C C . GLY A 1 105 ? -1.033 2.104 -16.355 1.00 86.44 105 GLY A C 1
ATOM 830 O O . GLY A 1 105 ? -0.383 1.978 -17.379 1.00 86.44 105 GLY A O 1
ATOM 831 N N . VAL A 1 106 ? -1.185 3.300 -15.791 1.00 89.69 106 VAL A N 1
ATOM 832 C CA . VAL A 1 106 ? -0.422 4.490 -16.173 1.00 89.69 106 VAL A CA 1
ATOM 833 C C . VAL A 1 106 ? 0.538 4.821 -15.043 1.00 89.69 106 VAL A C 1
ATOM 835 O O . VAL A 1 106 ? 0.129 4.970 -13.889 1.00 89.69 106 VAL A O 1
ATOM 838 N N . ARG A 1 107 ? 1.824 4.963 -15.379 1.00 91.88 107 ARG A N 1
ATOM 839 C CA . ARG A 1 107 ? 2.848 5.496 -14.477 1.00 91.88 107 ARG A CA 1
ATOM 840 C C . ARG A 1 107 ? 3.032 6.983 -14.745 1.00 91.88 107 ARG A C 1
ATOM 842 O O . ARG A 1 107 ? 3.443 7.391 -15.827 1.00 91.88 107 ARG A O 1
ATOM 849 N N . ALA A 1 108 ? 2.768 7.777 -13.723 1.00 94.56 108 ALA A N 1
ATOM 850 C CA . ALA A 1 108 ? 2.885 9.221 -13.741 1.00 94.56 108 ALA A CA 1
ATOM 851 C C . ALA A 1 108 ? 3.815 9.697 -12.618 1.00 94.56 108 ALA A C 1
ATOM 853 O O . ALA A 1 108 ? 4.060 8.973 -11.654 1.00 94.56 108 ALA A O 1
ATOM 854 N N . ALA A 1 109 ? 4.349 10.912 -12.718 1.00 95.44 109 ALA A N 1
ATOM 855 C CA . ALA A 1 109 ? 5.159 11.503 -11.653 1.00 95.44 109 ALA A CA 1
ATOM 856 C C . ALA A 1 109 ? 4.559 12.840 -11.221 1.00 95.44 109 ALA A C 1
ATOM 858 O O . ALA A 1 109 ? 4.386 13.738 -12.041 1.00 95.44 109 ALA A O 1
ATOM 859 N N . PHE A 1 110 ? 4.258 12.975 -9.932 1.00 96.69 110 PHE A N 1
ATOM 860 C CA . PHE A 1 110 ? 3.615 14.146 -9.350 1.00 96.69 110 PHE A CA 1
ATOM 861 C C . PHE A 1 110 ? 4.573 14.894 -8.422 1.00 96.69 110 PHE A C 1
ATOM 863 O O . PHE A 1 110 ? 5.104 14.328 -7.466 1.00 96.69 110 PHE A O 1
ATOM 870 N N . HIS A 1 111 ? 4.784 16.182 -8.669 1.00 95.75 111 HIS A N 1
ATOM 871 C CA . HIS A 1 111 ? 5.617 17.037 -7.839 1.00 95.75 111 HIS A CA 1
ATOM 872 C C . HIS A 1 111 ? 4.868 17.435 -6.563 1.00 95.75 111 HIS A C 1
ATOM 874 O O . HIS A 1 111 ? 3.961 18.267 -6.584 1.00 95.75 111 HIS A O 1
ATOM 880 N N . ARG A 1 112 ? 5.308 16.932 -5.408 1.00 92.44 112 ARG A N 1
ATOM 881 C CA . ARG A 1 112 ? 4.635 17.113 -4.111 1.00 92.44 112 ARG A CA 1
ATOM 882 C C . ARG A 1 112 ? 4.401 18.577 -3.719 1.00 92.44 112 ARG A C 1
ATOM 884 O O . ARG A 1 112 ? 3.337 18.900 -3.200 1.00 92.44 112 ARG A O 1
ATOM 891 N N . THR A 1 113 ? 5.402 19.441 -3.913 1.00 91.06 113 THR A N 1
ATOM 892 C CA . THR A 1 113 ? 5.350 20.848 -3.463 1.00 91.06 113 THR A CA 1
ATOM 893 C C . THR A 1 113 ? 4.645 21.764 -4.463 1.00 91.06 113 THR A C 1
ATOM 895 O O . THR A 1 113 ? 3.722 22.472 -4.085 1.00 91.06 113 THR A O 1
ATOM 898 N N . GLN A 1 114 ? 5.054 21.726 -5.735 1.00 95.12 114 GLN A N 1
ATOM 899 C CA . GLN A 1 114 ? 4.477 22.531 -6.817 1.00 95.12 114 GLN A CA 1
ATOM 900 C C . GLN A 1 114 ? 3.096 22.042 -7.281 1.00 95.12 114 GLN A C 1
ATOM 902 O O . GLN A 1 114 ? 2.404 22.774 -7.972 1.00 95.12 114 GLN A O 1
ATOM 907 N N . ARG A 1 115 ? 2.682 20.829 -6.884 1.00 94.25 115 ARG A N 1
ATOM 908 C CA . ARG A 1 115 ? 1.410 20.194 -7.265 1.00 94.25 115 ARG A CA 1
ATOM 909 C C . ARG A 1 115 ? 1.207 20.111 -8.781 1.00 94.25 115 ARG A C 1
ATOM 911 O O . ARG A 1 115 ? 0.131 20.407 -9.282 1.00 94.25 115 ARG A O 1
ATOM 918 N N . GLN A 1 116 ? 2.252 19.703 -9.492 1.00 95.44 116 GLN A N 1
ATOM 919 C CA . GLN A 1 116 ? 2.238 19.568 -10.947 1.00 95.44 116 GLN A CA 1
ATOM 920 C C . GLN A 1 116 ? 2.720 18.187 -11.380 1.00 95.44 116 GLN A C 1
ATOM 922 O O . GLN A 1 116 ? 3.539 17.565 -10.701 1.00 95.44 116 GLN A O 1
ATOM 927 N N . TRP A 1 117 ? 2.242 17.717 -12.526 1.00 96.31 117 TRP A N 1
ATOM 928 C CA . TRP A 1 117 ? 2.730 16.489 -13.147 1.00 96.31 117 TRP A CA 1
ATOM 929 C C . TRP A 1 117 ? 4.038 16.734 -13.894 1.00 96.31 117 TRP A C 1
ATOM 931 O O . TRP A 1 117 ? 4.291 17.832 -14.387 1.00 96.31 117 TRP A O 1
ATOM 941 N N . ARG A 1 118 ? 4.875 15.701 -13.988 1.00 94.00 118 ARG A N 1
ATOM 942 C CA . ARG A 1 118 ? 6.035 15.715 -14.876 1.00 94.00 118 ARG A CA 1
ATOM 943 C C . ARG A 1 118 ? 5.532 15.748 -16.316 1.00 94.00 118 ARG A C 1
ATOM 945 O O . ARG A 1 118 ? 4.604 15.017 -16.669 1.00 94.00 118 ARG A O 1
ATOM 952 N N . GLU A 1 119 ? 6.156 16.587 -17.131 1.00 88.06 119 GLU A N 1
ATOM 953 C CA . GLU A 1 119 ? 5.831 16.716 -18.549 1.00 88.06 119 GLU A CA 1
ATOM 954 C C . GLU A 1 119 ? 5.879 15.351 -19.258 1.00 88.06 119 GLU A C 1
ATOM 956 O O . GLU A 1 119 ? 6.738 14.521 -18.961 1.00 88.06 119 GLU A O 1
ATOM 961 N N . GLY A 1 120 ? 4.904 15.089 -20.135 1.00 84.50 120 GLY A N 1
ATOM 962 C CA . GLY A 1 120 ? 4.775 13.823 -20.870 1.00 84.50 120 GLY A CA 1
ATOM 963 C C . GLY A 1 120 ? 4.225 12.629 -20.073 1.00 84.50 120 GLY A C 1
ATOM 964 O O . GLY A 1 120 ? 3.888 11.615 -20.674 1.00 84.50 120 GLY A O 1
ATOM 965 N N . HIS A 1 121 ? 4.070 12.741 -18.750 1.00 83.31 121 HIS A N 1
ATOM 966 C CA . HIS A 1 121 ? 3.627 11.647 -17.870 1.00 83.31 121 HIS A CA 1
ATOM 967 C C . HIS A 1 121 ? 2.355 11.995 -17.092 1.00 83.31 121 HIS A C 1
ATOM 969 O O . HIS A 1 121 ? 2.196 11.616 -15.932 1.00 83.31 121 HIS A O 1
ATOM 975 N N . MET A 1 122 ? 1.468 12.776 -17.700 1.00 91.75 122 MET A N 1
ATOM 976 C CA . MET A 1 122 ? 0.233 13.220 -17.068 1.00 91.75 122 MET A CA 1
ATOM 977 C C . MET A 1 122 ? -0.893 12.208 -17.326 1.00 91.75 122 MET A C 1
ATOM 979 O O . MET A 1 122 ? -1.124 11.867 -18.488 1.00 91.75 122 MET A O 1
ATOM 983 N N . PRO A 1 123 ? -1.622 11.747 -16.290 1.00 93.12 123 PRO A N 1
ATOM 984 C CA . PRO A 1 123 ? -2.813 10.932 -16.498 1.00 93.12 123 PRO A CA 1
ATOM 985 C C . PRO A 1 123 ? -3.865 11.692 -17.328 1.00 93.12 123 PRO A C 1
ATOM 987 O O . PRO A 1 123 ? -3.937 12.922 -17.233 1.00 93.12 123 PRO A O 1
ATOM 990 N N . PRO A 1 124 ? -4.696 11.001 -18.128 1.00 93.56 124 PRO A N 1
ATOM 991 C CA . PRO A 1 124 ? -5.808 11.637 -18.832 1.00 93.56 124 PRO A CA 1
ATOM 992 C C . PRO A 1 124 ? -6.877 12.149 -17.852 1.00 93.56 124 PRO A C 1
ATOM 994 O O . PRO A 1 124 ? -6.944 11.721 -16.701 1.00 93.56 124 PRO A O 1
ATOM 997 N N . GLU A 1 125 ? -7.747 13.053 -18.299 1.00 93.81 125 GLU A N 1
ATOM 998 C CA . GLU A 1 125 ? -8.967 13.386 -17.547 1.00 93.81 125 GLU A CA 1
ATOM 999 C C . GLU A 1 125 ? -10.029 12.283 -17.720 1.00 93.81 125 GLU A C 1
ATOM 1001 O O . GLU A 1 125 ? -10.114 11.711 -18.809 1.00 93.81 125 GLU A O 1
ATOM 1006 N N . PRO A 1 126 ? -10.853 11.970 -16.695 1.00 94.19 126 PRO A N 1
ATOM 1007 C CA . PRO A 1 126 ? -10.923 12.587 -15.359 1.00 94.19 126 PRO A CA 1
ATOM 1008 C C . PRO A 1 126 ? -9.902 12.037 -14.340 1.00 94.19 126 PRO A C 1
ATOM 1010 O O . PRO A 1 126 ? -9.803 12.543 -13.221 1.00 94.19 126 PRO A O 1
ATOM 1013 N N . LEU A 1 127 ? -9.139 11.001 -14.713 1.00 93.38 127 LEU A N 1
ATOM 1014 C CA . LEU A 1 127 ? -8.232 10.271 -13.820 1.00 93.38 127 LEU A CA 1
ATOM 1015 C C . LEU A 1 127 ? -7.226 11.198 -13.121 1.00 93.38 127 LEU A C 1
ATOM 1017 O O . LEU A 1 127 ? -6.948 11.039 -11.933 1.00 93.38 127 LEU A O 1
ATOM 1021 N N . ARG A 1 128 ? -6.713 12.203 -13.837 1.00 95.06 128 ARG A N 1
ATOM 1022 C CA . ARG A 1 128 ? -5.802 13.218 -13.297 1.00 95.06 128 ARG A CA 1
ATOM 1023 C C . ARG A 1 128 ? -6.360 13.897 -12.049 1.00 95.06 128 ARG A C 1
ATOM 1025 O O . ARG A 1 128 ? -5.723 13.847 -10.996 1.00 95.06 128 ARG A O 1
ATOM 1032 N N . ALA A 1 129 ? -7.538 14.510 -12.159 1.00 94.56 129 ALA A N 1
ATOM 1033 C CA . ALA A 1 129 ? -8.153 15.250 -11.063 1.00 94.56 129 ALA A CA 1
ATOM 1034 C C . ALA A 1 129 ? -8.460 14.339 -9.862 1.00 94.56 129 ALA A C 1
ATOM 1036 O O . ALA A 1 129 ? -8.259 14.715 -8.703 1.00 94.56 129 ALA A O 1
ATOM 1037 N N . GLU A 1 130 ? -8.899 13.110 -10.130 1.00 95.44 130 GLU A N 1
ATOM 1038 C CA . GLU A 1 130 ? -9.205 12.120 -9.099 1.00 95.44 130 GLU A CA 1
ATOM 1039 C C . GLU A 1 130 ? -7.963 11.689 -8.316 1.00 95.44 130 GLU A C 1
ATOM 1041 O O . GLU A 1 130 ? -7.981 11.650 -7.078 1.00 95.44 130 GLU A O 1
ATOM 1046 N N . VAL A 1 131 ? -6.872 11.412 -9.032 1.00 95.19 131 VAL A N 1
ATOM 1047 C CA . VAL A 1 131 ? -5.585 11.032 -8.450 1.00 95.19 131 VAL A CA 1
ATOM 1048 C C . VAL A 1 131 ? -4.995 12.185 -7.643 1.00 95.19 131 VAL A C 1
ATOM 1050 O O . VAL A 1 131 ? -4.565 11.966 -6.510 1.00 95.19 131 VAL A O 1
ATOM 1053 N N . GLU A 1 132 ? -5.016 13.416 -8.158 1.00 95.81 132 GLU A N 1
ATOM 1054 C CA . GLU A 1 132 ? -4.553 14.597 -7.419 1.00 95.81 132 GLU A CA 1
ATOM 1055 C C . GLU A 1 132 ? -5.326 14.794 -6.114 1.00 95.81 132 GLU A C 1
ATOM 1057 O O . GLU A 1 132 ? -4.731 15.030 -5.055 1.00 95.81 132 GLU A O 1
ATOM 1062 N N . ALA A 1 133 ? -6.653 14.654 -6.163 1.00 94.75 133 ALA A N 1
ATOM 1063 C CA . ALA A 1 133 ? -7.502 14.782 -4.991 1.00 94.75 133 ALA A CA 1
ATOM 1064 C C . ALA A 1 133 ? -7.213 13.672 -3.964 1.00 94.75 133 ALA A C 1
ATOM 1066 O O . ALA A 1 133 ? -7.094 13.949 -2.766 1.00 94.75 133 ALA A O 1
ATOM 1067 N N . ALA A 1 134 ? -7.071 12.419 -4.408 1.00 94.44 134 ALA A N 1
ATOM 1068 C CA . ALA A 1 134 ? -6.740 11.289 -3.541 1.00 94.44 134 ALA A CA 1
ATOM 1069 C C . ALA A 1 134 ? -5.349 11.431 -2.908 1.00 94.44 134 ALA A C 1
ATOM 1071 O O . ALA A 1 134 ? -5.204 11.287 -1.690 1.00 94.44 134 ALA A O 1
ATOM 1072 N N . LEU A 1 135 ? -4.347 11.790 -3.709 1.00 95.25 135 LEU A N 1
ATOM 1073 C CA . LEU A 1 135 ? -2.978 12.000 -3.259 1.00 95.25 135 LEU A CA 1
ATOM 1074 C C . LEU A 1 135 ? -2.885 13.184 -2.290 1.00 95.25 135 LEU A C 1
ATOM 1076 O O . LEU A 1 135 ? -2.231 13.082 -1.253 1.00 95.25 135 LEU A O 1
ATOM 1080 N N . GLY A 1 136 ? -3.588 14.285 -2.569 1.00 94.00 136 GLY A N 1
ATOM 1081 C CA . GLY A 1 136 ? -3.677 15.440 -1.679 1.00 94.00 136 GLY A CA 1
ATOM 1082 C C . GLY A 1 136 ? -4.226 15.076 -0.298 1.00 94.00 136 GLY A C 1
ATOM 1083 O O . GLY A 1 136 ? -3.627 15.455 0.711 1.00 94.00 136 GLY A O 1
ATOM 1084 N N . ARG A 1 137 ? -5.307 14.284 -0.245 1.00 92.75 137 ARG A N 1
ATOM 1085 C CA . ARG A 1 137 ? -5.870 13.769 1.015 1.00 92.75 137 ARG A CA 1
ATOM 1086 C C . ARG A 1 137 ? -4.879 12.873 1.757 1.00 92.75 137 ARG A C 1
ATOM 1088 O O . ARG A 1 137 ? -4.680 13.057 2.954 1.00 92.75 137 ARG A O 1
ATOM 1095 N N . ALA A 1 138 ? -4.242 11.929 1.063 1.00 91.38 138 ALA A N 1
ATOM 1096 C CA . ALA A 1 138 ? -3.291 11.006 1.681 1.00 91.38 138 ALA A CA 1
ATOM 1097 C C . ALA A 1 138 ? -2.063 11.735 2.250 1.00 91.38 138 ALA A C 1
ATOM 1099 O O . ALA A 1 138 ? -1.662 11.497 3.388 1.00 91.38 138 ALA A O 1
ATOM 1100 N N . LEU A 1 139 ? -1.495 12.679 1.498 1.00 90.00 139 LEU A N 1
ATOM 1101 C CA . LEU A 1 139 ? -0.342 13.458 1.946 1.00 90.00 139 LEU A CA 1
ATOM 1102 C C . LEU A 1 139 ? -0.672 14.373 3.132 1.00 90.00 139 LEU A C 1
ATOM 1104 O O . LEU A 1 139 ? 0.177 14.544 4.005 1.00 90.00 139 LEU A O 1
ATOM 1108 N N . ALA A 1 140 ? -1.879 14.947 3.184 1.00 88.06 140 ALA A N 1
ATOM 1109 C CA . ALA A 1 140 ? -2.328 15.738 4.329 1.00 88.06 140 ALA A CA 1
ATOM 1110 C C . ALA A 1 140 ? -2.401 14.883 5.605 1.00 88.06 140 ALA A C 1
ATOM 1112 O O . ALA A 1 140 ? -1.786 15.236 6.608 1.00 88.06 140 ALA A O 1
ATOM 1113 N N . LEU A 1 141 ? -3.025 13.701 5.526 1.00 84.06 141 LEU A N 1
ATOM 1114 C CA . LEU A 1 141 ? -3.116 12.760 6.651 1.00 84.06 141 LEU A CA 1
ATOM 1115 C C . LEU A 1 141 ? -1.742 12.323 7.178 1.00 84.06 141 LEU A C 1
ATOM 1117 O O . LEU A 1 141 ? -1.582 12.074 8.371 1.00 84.06 141 LEU A O 1
ATOM 1121 N N . HIS A 1 142 ? -0.744 12.217 6.298 1.00 74.88 142 HIS A N 1
ATOM 1122 C CA . HIS A 1 142 ? 0.609 11.826 6.691 1.00 74.88 142 HIS A CA 1
ATOM 1123 C C . HIS A 1 142 ? 1.455 12.972 7.249 1.00 74.88 142 HIS A C 1
ATOM 1125 O O . HIS A 1 142 ? 2.351 12.703 8.047 1.00 74.88 142 HIS A O 1
ATOM 1131 N N . LYS A 1 143 ? 1.171 14.232 6.895 1.00 76.62 143 LYS A N 1
ATOM 1132 C CA . LYS A 1 143 ? 1.820 15.395 7.527 1.00 76.62 143 LYS A CA 1
ATOM 1133 C C . LYS A 1 143 ? 1.466 15.524 9.011 1.00 76.62 143 LYS A C 1
ATOM 1135 O O . LYS A 1 143 ? 2.280 16.028 9.775 1.00 76.62 143 LYS A O 1
ATOM 1140 N N . GLU A 1 144 ? 0.285 15.056 9.405 1.00 48.03 144 GLU A N 1
ATOM 1141 C CA . GLU A 1 144 ? -0.231 15.152 10.777 1.00 48.03 144 GLU A CA 1
ATOM 1142 C C . GLU A 1 144 ? 0.285 14.053 11.715 1.00 48.03 144 GLU A C 1
ATOM 1144 O O . GLU A 1 144 ? 0.043 14.115 12.917 1.00 48.03 144 GLU A O 1
ATOM 1149 N N . VAL A 1 145 ? 1.012 13.048 11.210 1.00 50.66 145 VAL A N 1
ATOM 1150 C CA . VAL A 1 145 ? 1.642 12.033 12.066 1.00 50.66 145 VAL A CA 1
ATOM 1151 C C . VAL A 1 145 ? 2.995 12.568 12.538 1.00 50.66 145 VAL A C 1
ATOM 1153 O O . VAL A 1 145 ? 3.892 12.728 11.705 1.00 50.66 145 VAL A O 1
ATOM 1156 N N . PRO A 1 146 ? 3.186 12.838 13.845 1.00 43.38 146 PRO A N 1
ATOM 1157 C CA . PRO A 1 146 ? 4.445 13.365 14.352 1.00 43.38 146 PRO A CA 1
ATOM 1158 C C . PRO A 1 146 ? 5.619 12.473 13.937 1.00 43.38 146 PRO A C 1
ATOM 1160 O O . PRO A 1 146 ? 5.583 11.248 14.084 1.00 43.38 146 PRO A O 1
ATOM 1163 N N . ARG A 1 147 ? 6.683 13.109 13.426 1.00 52.28 147 ARG A N 1
ATOM 1164 C CA . ARG A 1 147 ? 7.933 12.483 12.946 1.00 52.28 147 ARG A CA 1
ATOM 1165 C C . ARG A 1 147 ? 8.642 11.598 13.988 1.00 52.28 147 ARG A C 1
ATOM 1167 O O . ARG A 1 147 ? 9.565 10.867 13.631 1.00 52.28 147 ARG A O 1
ATOM 1174 N N . GLU A 1 148 ? 8.204 11.620 15.244 1.00 39.06 148 GLU A N 1
ATOM 1175 C CA . GLU A 1 148 ? 8.822 10.933 16.382 1.00 39.06 148 GLU A CA 1
ATOM 1176 C C . GLU A 1 148 ? 8.928 9.408 16.218 1.00 39.06 148 GLU A C 1
ATOM 1178 O O . GLU A 1 148 ? 9.844 8.803 16.771 1.00 39.06 148 GLU A O 1
ATOM 1183 N N . ARG A 1 149 ? 8.083 8.765 15.396 1.00 42.91 149 ARG A N 1
ATOM 1184 C CA . ARG A 1 149 ? 8.182 7.309 15.162 1.00 42.91 149 ARG A CA 1
ATOM 1185 C C . ARG A 1 149 ? 9.270 6.884 14.166 1.00 42.91 149 ARG A C 1
ATOM 1187 O O . ARG A 1 149 ? 9.727 5.750 14.253 1.00 42.91 149 ARG A O 1
ATOM 1194 N N . SER A 1 150 ? 9.723 7.749 13.253 1.00 42.88 150 SER A N 1
ATOM 1195 C CA . SER A 1 150 ? 10.788 7.395 12.287 1.00 42.88 150 SER A CA 1
ATOM 1196 C C . SER A 1 150 ? 12.204 7.711 12.788 1.00 42.88 150 SER A C 1
ATOM 1198 O O . SER A 1 150 ? 13.170 7.177 12.245 1.00 42.88 150 SER A O 1
ATOM 1200 N N . ALA A 1 151 ? 12.336 8.520 13.846 1.00 36.56 151 ALA A N 1
ATOM 1201 C CA . ALA A 1 151 ? 13.621 8.889 14.451 1.00 36.56 151 ALA A CA 1
ATOM 1202 C C . ALA A 1 151 ? 14.260 7.778 15.312 1.00 36.56 151 ALA A C 1
ATOM 1204 O O . ALA A 1 151 ? 15.379 7.941 15.785 1.00 36.56 151 ALA A O 1
ATOM 1205 N N . ARG A 1 152 ? 13.593 6.626 15.487 1.00 40.25 152 ARG A N 1
ATOM 1206 C CA . ARG A 1 152 ? 14.218 5.397 16.018 1.00 40.25 152 ARG A CA 1
ATOM 1207 C C . ARG A 1 152 ? 14.765 4.475 14.923 1.00 40.25 152 ARG A C 1
ATOM 1209 O O . ARG A 1 152 ? 14.947 3.285 15.153 1.00 40.25 152 ARG A O 1
ATOM 1216 N N . THR A 1 153 ? 15.057 5.014 13.742 1.00 42.34 153 THR A N 1
ATOM 1217 C CA . THR A 1 153 ? 16.138 4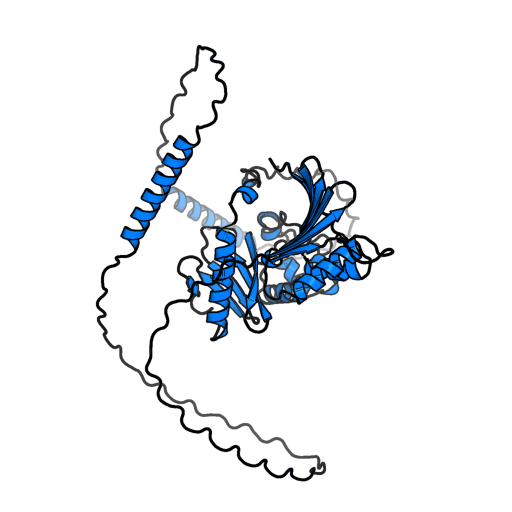.445 12.929 1.00 42.34 153 THR A CA 1
ATOM 1218 C C . THR A 1 153 ? 17.426 4.986 13.548 1.00 42.34 153 THR A C 1
ATOM 1220 O O . THR A 1 153 ? 17.536 6.210 13.628 1.00 42.34 153 THR A O 1
ATOM 1223 N N . PRO A 1 154 ? 18.350 4.150 14.059 1.00 34.12 154 PRO A N 1
ATOM 1224 C CA . PRO A 1 154 ? 19.565 4.655 14.679 1.00 34.12 154 PRO A CA 1
ATOM 1225 C C . PRO A 1 154 ? 20.269 5.593 13.698 1.00 34.12 154 PRO A C 1
ATOM 1227 O O . PRO A 1 154 ? 20.562 5.210 12.564 1.00 34.12 154 PRO A O 1
ATOM 1230 N N . ALA A 1 155 ? 20.488 6.837 14.122 1.00 33.38 155 ALA A N 1
ATOM 1231 C CA . ALA A 1 155 ? 21.380 7.741 13.419 1.00 33.38 155 ALA A CA 1
ATOM 1232 C C . ALA A 1 155 ? 22.747 7.042 13.316 1.00 33.38 155 ALA A C 1
ATOM 1234 O O . ALA A 1 155 ? 23.313 6.674 14.343 1.00 33.38 155 ALA A O 1
ATOM 1235 N N . GLY A 1 156 ? 23.225 6.798 12.092 1.00 37.69 156 GLY A N 1
ATOM 1236 C CA . GLY A 1 156 ? 24.534 6.175 11.847 1.00 37.69 156 GLY A CA 1
ATOM 1237 C C . GLY A 1 156 ? 24.538 4.810 11.150 1.00 37.69 156 GLY A C 1
ATOM 1238 O O . GLY A 1 156 ? 25.562 4.138 11.184 1.00 37.69 156 GLY A O 1
ATOM 1239 N N . LEU A 1 157 ? 23.454 4.365 10.499 1.00 43.84 157 LEU A N 1
ATOM 1240 C CA . LEU A 1 157 ? 23.507 3.093 9.753 1.00 43.84 157 LEU A CA 1
ATOM 1241 C C . LEU A 1 157 ? 24.331 3.155 8.450 1.00 43.84 157 LEU A C 1
ATOM 1243 O O . LEU A 1 157 ? 24.679 2.103 7.921 1.00 43.84 157 LEU A O 1
ATOM 1247 N N . ASP A 1 158 ? 24.664 4.350 7.956 1.00 44.81 158 ASP A N 1
ATOM 1248 C CA . ASP A 1 158 ? 25.571 4.498 6.808 1.00 44.81 158 ASP A CA 1
ATOM 1249 C C . ASP A 1 158 ? 27.049 4.247 7.197 1.00 44.81 158 ASP A C 1
ATOM 1251 O O . ASP A 1 158 ? 27.842 3.885 6.333 1.00 44.81 158 ASP A O 1
ATOM 1255 N N . ASP A 1 159 ? 27.391 4.305 8.495 1.00 42.66 159 ASP A N 1
ATOM 1256 C CA . ASP A 1 159 ? 28.740 4.029 9.033 1.00 42.66 159 ASP A CA 1
ATOM 1257 C C . ASP A 1 159 ? 28.866 2.651 9.721 1.00 42.66 159 ASP A C 1
ATOM 1259 O O . ASP A 1 159 ? 29.944 2.266 10.174 1.00 42.66 159 ASP A O 1
ATOM 1263 N N . LEU A 1 160 ? 27.777 1.876 9.804 1.00 35.00 160 LEU A N 1
ATOM 1264 C CA . LEU A 1 160 ? 27.728 0.570 10.481 1.00 35.00 160 LEU A CA 1
ATOM 1265 C C . LEU A 1 160 ? 27.502 -0.601 9.518 1.00 35.00 160 LEU A C 1
ATOM 1267 O O . LEU A 1 160 ? 26.896 -1.606 9.890 1.00 35.00 160 LEU A O 1
ATOM 1271 N N . VAL A 1 161 ? 28.016 -0.514 8.292 1.00 41.50 161 VAL A N 1
ATOM 1272 C CA . VAL A 1 161 ? 28.328 -1.733 7.539 1.00 41.50 161 VAL A CA 1
ATOM 1273 C C . VAL A 1 161 ? 29.650 -2.250 8.112 1.00 41.50 161 VAL A C 1
ATOM 1275 O O . VAL A 1 161 ? 30.694 -1.689 7.772 1.00 41.50 161 VAL A O 1
ATOM 1278 N N . PRO A 1 162 ? 29.668 -3.267 9.003 1.00 38.78 162 PRO A N 1
ATOM 1279 C CA . PRO A 1 162 ? 30.931 -3.898 9.346 1.00 38.78 162 PRO A CA 1
ATOM 1280 C C . PRO A 1 162 ? 31.569 -4.374 8.035 1.00 38.78 162 PRO A C 1
ATOM 1282 O O . PRO A 1 162 ? 30.846 -4.901 7.179 1.00 38.78 162 PRO A O 1
ATOM 1285 N N . PRO A 1 163 ? 32.884 -4.177 7.833 1.00 40.84 163 PRO A N 1
ATOM 1286 C CA . PRO A 1 163 ? 33.551 -4.734 6.669 1.00 40.84 163 PRO A CA 1
ATOM 1287 C C . PRO A 1 163 ? 33.206 -6.220 6.611 1.00 40.84 163 PRO A C 1
ATOM 1289 O O . PRO A 1 163 ? 33.306 -6.924 7.619 1.00 40.84 163 PRO A O 1
ATOM 1292 N N . VAL A 1 164 ? 32.735 -6.673 5.448 1.00 51.44 164 VAL A N 1
ATOM 1293 C CA . VAL A 1 164 ? 32.507 -8.096 5.196 1.00 51.44 164 VAL A CA 1
ATOM 1294 C C . VAL A 1 164 ? 33.801 -8.806 5.600 1.00 51.44 164 VAL A C 1
ATOM 1296 O O . VAL A 1 164 ? 34.851 -8.453 5.053 1.00 51.44 164 VAL A O 1
ATOM 1299 N N . PRO A 1 165 ? 33.781 -9.725 6.586 1.00 45.34 165 PRO A N 1
ATOM 1300 C CA . PRO A 1 165 ? 34.994 -10.424 6.969 1.00 45.34 165 PRO A CA 1
ATOM 1301 C C . PRO A 1 165 ? 35.544 -11.115 5.718 1.00 45.34 165 PRO A C 1
ATOM 1303 O O . PRO A 1 165 ? 34.751 -11.670 4.947 1.00 45.34 165 PRO A O 1
ATOM 1306 N N . PRO A 1 166 ? 36.865 -11.057 5.467 1.00 48.09 166 PRO A N 1
ATOM 1307 C CA . PRO A 1 166 ? 37.444 -11.765 4.340 1.00 48.09 166 PRO A CA 1
ATOM 1308 C C . PRO A 1 166 ? 37.021 -13.230 4.437 1.00 48.09 166 PRO A C 1
ATOM 1310 O O . PRO A 1 166 ? 37.137 -13.852 5.495 1.00 48.09 166 PRO A O 1
ATOM 1313 N N . VAL A 1 167 ? 36.476 -13.755 3.340 1.00 48.06 167 VAL A N 1
ATOM 1314 C CA . VAL A 1 167 ? 36.209 -15.187 3.206 1.00 48.06 167 VAL A CA 1
ATOM 1315 C C . VAL A 1 167 ? 37.524 -15.906 3.525 1.00 48.06 167 VAL A C 1
ATOM 1317 O O . VAL A 1 167 ? 38.538 -15.552 2.920 1.00 48.06 167 VAL A O 1
ATOM 1320 N N . PRO A 1 168 ? 37.557 -16.855 4.478 1.00 48.22 168 PRO A N 1
ATOM 1321 C CA . PRO A 1 168 ? 38.768 -17.608 4.765 1.00 48.22 168 PRO A CA 1
ATOM 1322 C C . PRO A 1 168 ? 39.256 -18.279 3.480 1.00 48.22 168 PRO A C 1
ATOM 1324 O O . PRO A 1 168 ? 38.528 -19.069 2.879 1.00 48.22 168 PRO A O 1
ATOM 1327 N N . SER A 1 169 ? 40.485 -17.972 3.069 1.00 52.25 169 SER A N 1
ATOM 1328 C CA . SER A 1 169 ? 41.135 -18.524 1.872 1.00 52.25 169 SER A CA 1
ATOM 1329 C C . SER A 1 169 ? 41.446 -20.030 1.956 1.00 52.25 169 SER A C 1
ATOM 1331 O O . SER A 1 169 ? 42.119 -20.556 1.076 1.00 52.25 169 SER A O 1
ATOM 1333 N N . ASP A 1 170 ? 40.933 -20.742 2.963 1.00 46.91 170 ASP A N 1
ATOM 1334 C CA . ASP A 1 170 ? 41.310 -22.125 3.281 1.00 46.91 170 ASP A CA 1
ATOM 1335 C C . ASP A 1 170 ? 40.252 -23.172 2.887 1.00 46.91 170 ASP A C 1
ATOM 1337 O O . ASP A 1 170 ? 40.258 -24.297 3.382 1.00 46.91 170 ASP A O 1
ATOM 1341 N N . LEU A 1 171 ? 39.370 -22.854 1.937 1.00 46.56 171 LEU A N 1
ATOM 1342 C CA . LEU A 1 171 ? 38.695 -23.881 1.137 1.00 46.56 171 LEU A CA 1
ATOM 1343 C C . LEU A 1 171 ? 39.412 -24.004 -0.204 1.00 46.56 171 LEU A C 1
ATOM 1345 O O . LEU A 1 171 ? 38.930 -23.573 -1.251 1.00 46.56 171 LEU A O 1
ATOM 1349 N N . ALA A 1 172 ? 40.605 -24.597 -0.136 1.00 44.31 172 ALA A N 1
ATOM 1350 C CA . ALA A 1 172 ? 41.309 -25.109 -1.295 1.00 44.31 172 ALA A CA 1
ATOM 1351 C C . ALA A 1 172 ? 40.375 -26.060 -2.057 1.00 44.31 172 ALA A C 1
ATOM 1353 O O . ALA A 1 172 ? 39.959 -27.101 -1.543 1.00 44.31 172 ALA A O 1
ATOM 1354 N N . ALA A 1 173 ? 40.030 -25.678 -3.285 1.00 53.97 173 ALA A N 1
ATOM 1355 C CA . ALA A 1 173 ? 39.389 -26.577 -4.226 1.00 53.97 173 ALA A CA 1
ATOM 1356 C C . ALA A 1 173 ? 40.263 -27.837 -4.393 1.00 53.97 173 ALA A C 1
ATOM 1358 O O . ALA A 1 173 ? 41.492 -27.717 -4.457 1.00 53.97 173 ALA A O 1
ATOM 1359 N N . PRO A 1 174 ? 39.671 -29.044 -4.464 1.00 61.41 174 PRO A N 1
ATOM 1360 C CA . PRO A 1 174 ? 40.433 -30.244 -4.779 1.00 61.41 174 PRO A CA 1
ATOM 1361 C C . PRO A 1 174 ? 41.123 -30.073 -6.144 1.00 61.41 174 PRO A C 1
ATOM 1363 O O . PRO A 1 174 ? 40.536 -29.475 -7.053 1.00 61.41 174 PRO A O 1
ATOM 1366 N N . PRO A 1 175 ? 42.362 -30.571 -6.307 1.00 57.97 175 PRO A N 1
ATOM 1367 C CA . PRO A 1 175 ? 43.105 -30.406 -7.547 1.00 57.97 175 PRO A CA 1
ATOM 1368 C C . PRO A 1 175 ? 42.357 -31.070 -8.714 1.00 57.97 175 PRO A C 1
ATOM 1370 O O . PRO A 1 175 ? 41.808 -32.165 -8.544 1.00 57.97 175 PRO A O 1
ATOM 1373 N N . PRO A 1 176 ? 42.333 -30.445 -9.905 1.00 52.47 176 PRO A N 1
ATOM 1374 C CA . PRO A 1 176 ? 41.759 -31.071 -11.084 1.00 52.47 176 PRO A CA 1
ATOM 1375 C C . PRO A 1 176 ? 42.572 -32.312 -11.471 1.00 52.47 176 PRO A C 1
ATOM 1377 O O . PRO A 1 176 ? 43.804 -32.312 -11.438 1.00 52.47 176 PRO A O 1
ATOM 1380 N N . ALA A 1 177 ? 41.862 -33.376 -11.846 1.00 51.38 177 ALA A N 1
ATOM 1381 C CA . ALA A 1 177 ? 42.453 -34.569 -12.439 1.00 51.38 177 ALA A CA 1
ATOM 1382 C C . ALA A 1 177 ? 43.223 -34.211 -13.730 1.00 51.38 177 ALA A C 1
ATOM 1384 O O . ALA A 1 177 ? 42.817 -33.287 -14.443 1.00 51.38 177 ALA A O 1
ATOM 1385 N N . PRO A 1 178 ? 44.316 -34.925 -14.059 1.00 50.41 178 PRO A N 1
ATOM 1386 C CA . PRO A 1 178 ? 45.142 -34.604 -15.216 1.00 50.41 178 PRO A CA 1
ATOM 1387 C C . PRO A 1 178 ? 44.372 -34.860 -16.518 1.00 50.41 178 PRO A C 1
ATOM 1389 O O . PRO A 1 178 ? 44.090 -36.003 -16.876 1.00 50.41 178 PRO A O 1
ATOM 1392 N N . VAL A 1 179 ? 44.047 -33.782 -17.232 1.00 47.59 179 VAL A N 1
ATOM 1393 C CA . VAL A 1 179 ? 43.573 -33.830 -18.619 1.00 47.59 179 VAL A CA 1
ATOM 1394 C C . VAL A 1 179 ? 44.796 -33.823 -19.530 1.00 47.59 179 VAL A C 1
ATOM 1396 O O . VAL A 1 179 ? 45.694 -32.994 -19.379 1.00 47.59 179 VAL A O 1
ATOM 1399 N N . GLY A 1 180 ? 44.836 -34.799 -20.435 1.00 41.16 180 GLY A N 1
ATOM 1400 C CA . GLY A 1 180 ? 45.921 -35.022 -21.379 1.00 41.16 180 GLY A CA 1
ATOM 1401 C C . GLY A 1 180 ? 46.185 -33.834 -22.303 1.00 41.16 180 GLY A C 1
ATOM 1402 O O . GLY A 1 180 ? 45.286 -33.087 -22.685 1.00 41.16 180 GLY A O 1
ATOM 1403 N N . THR A 1 181 ? 47.457 -33.712 -22.663 1.00 43.16 181 THR A N 1
ATOM 1404 C CA . THR A 1 181 ? 48.023 -32.821 -23.674 1.00 43.16 181 THR A CA 1
ATOM 1405 C C . THR A 1 181 ? 47.272 -32.896 -25.003 1.00 43.16 181 THR A C 1
ATOM 1407 O O . THR A 1 181 ? 47.179 -33.968 -25.601 1.00 43.16 181 THR A O 1
ATOM 1410 N N . VAL A 1 182 ? 46.823 -31.740 -25.494 1.00 40.56 182 VAL A N 1
ATOM 1411 C CA . VAL A 1 182 ? 46.478 -31.515 -26.903 1.00 40.56 182 VAL A CA 1
ATOM 1412 C C . VAL A 1 182 ? 47.243 -30.280 -27.374 1.00 40.56 182 VAL A C 1
ATOM 1414 O O . VAL A 1 182 ? 47.407 -29.319 -26.623 1.00 40.56 182 VAL A O 1
ATOM 1417 N N . GLU A 1 183 ? 47.783 -30.386 -28.582 1.00 42.66 183 GLU A N 1
ATOM 1418 C CA . GLU A 1 183 ? 48.814 -29.534 -29.163 1.00 42.66 183 GLU A CA 1
ATOM 1419 C C . GLU A 1 183 ? 48.420 -28.073 -29.410 1.00 42.66 183 GLU A C 1
ATOM 1421 O O . GLU A 1 183 ? 47.254 -27.702 -29.543 1.00 42.66 183 GLU A O 1
ATOM 1426 N N . ALA A 1 184 ? 49.477 -27.267 -29.482 1.00 42.00 184 ALA A N 1
ATOM 1427 C CA . ALA A 1 184 ? 49.506 -25.841 -29.731 1.00 42.00 184 ALA A CA 1
ATOM 1428 C C . ALA A 1 184 ? 48.982 -25.456 -31.124 1.00 42.00 184 ALA A C 1
ATOM 1430 O O . ALA A 1 184 ? 49.332 -26.068 -32.130 1.00 42.00 184 ALA A O 1
ATOM 1431 N N . GLY A 1 185 ? 48.225 -24.358 -31.168 1.00 36.88 185 GLY A N 1
ATOM 1432 C CA . GLY A 1 185 ? 47.924 -23.594 -32.373 1.00 36.88 185 GLY A CA 1
ATOM 1433 C C . GLY A 1 185 ? 48.083 -22.103 -32.080 1.00 36.88 185 GLY A C 1
ATOM 1434 O O . GLY A 1 185 ? 47.509 -21.587 -31.123 1.00 36.88 185 GLY A O 1
ATOM 1435 N N . GLU A 1 186 ? 48.922 -21.449 -32.876 1.00 49.03 186 GLU A N 1
ATOM 1436 C CA . GLU A 1 186 ? 49.323 -20.043 -32.821 1.00 49.03 186 GLU A CA 1
ATOM 1437 C C . GLU A 1 186 ? 48.147 -19.058 -32.901 1.00 49.03 186 GLU A C 1
ATOM 1439 O O . GLU A 1 186 ? 47.382 -19.115 -33.853 1.00 49.03 186 GLU A O 1
ATOM 1444 N N . THR A 1 187 ? 48.092 -18.077 -31.989 1.00 46.41 187 THR A N 1
ATOM 1445 C CA . THR A 1 187 ? 47.709 -16.676 -32.283 1.00 46.41 187 THR A CA 1
ATOM 1446 C C . THR A 1 187 ? 48.129 -15.769 -31.116 1.00 46.41 187 THR A C 1
ATOM 1448 O O . THR A 1 187 ? 47.322 -15.422 -30.255 1.00 46.41 187 THR A O 1
ATOM 1451 N N . ALA A 1 188 ? 49.400 -15.366 -31.074 1.00 46.34 188 ALA A N 1
ATOM 1452 C CA . ALA A 1 188 ? 49.893 -14.306 -30.192 1.00 46.34 188 ALA A CA 1
ATOM 1453 C C . ALA A 1 188 ? 50.376 -13.144 -31.070 1.00 46.34 188 ALA A C 1
ATOM 1455 O O . ALA A 1 188 ? 51.443 -13.210 -31.670 1.00 46.34 188 ALA A O 1
ATOM 1456 N N . GLY A 1 189 ? 49.551 -12.105 -31.213 1.00 46.88 189 GLY A N 1
ATOM 1457 C CA . GLY A 1 189 ? 49.925 -10.935 -32.017 1.00 46.88 189 GLY A CA 1
ATOM 1458 C C . GLY A 1 189 ? 48.955 -9.751 -32.008 1.00 46.88 189 GLY A C 1
ATOM 1459 O O . GLY A 1 189 ? 49.320 -8.682 -32.486 1.00 46.88 189 GLY A O 1
ATOM 1460 N N . ALA A 1 190 ? 47.745 -9.890 -31.455 1.00 48.62 190 ALA A N 1
ATOM 1461 C CA . ALA A 1 190 ? 46.740 -8.817 -31.488 1.00 48.62 190 ALA A CA 1
ATOM 1462 C C . ALA A 1 190 ? 46.425 -8.171 -30.124 1.00 48.62 190 ALA A C 1
ATOM 1464 O O . ALA A 1 190 ? 45.812 -7.110 -30.096 1.00 48.62 190 ALA A O 1
ATOM 1465 N N . VAL A 1 191 ? 46.850 -8.760 -29.001 1.00 51.44 191 VAL A N 1
ATOM 1466 C CA . VAL A 1 191 ? 46.448 -8.294 -27.655 1.00 51.44 191 VAL A CA 1
ATOM 1467 C C . VAL A 1 191 ? 47.390 -7.216 -27.091 1.00 51.44 191 VAL A C 1
ATOM 1469 O O . VAL A 1 191 ? 46.959 -6.346 -26.343 1.00 51.44 191 VAL A O 1
ATOM 1472 N N . GLU A 1 192 ? 48.653 -7.181 -27.518 1.00 51.53 192 GLU A N 1
ATOM 1473 C CA . GLU A 1 192 ? 49.670 -6.285 -26.935 1.00 51.53 192 GLU A CA 1
ATOM 1474 C C . GLU A 1 192 ? 49.558 -4.817 -27.412 1.00 51.53 192 GLU A C 1
ATOM 1476 O O . GLU A 1 192 ? 50.013 -3.886 -26.741 1.00 51.53 192 GLU A O 1
ATOM 1481 N N . LYS A 1 193 ? 48.887 -4.573 -28.549 1.00 51.91 193 LYS A N 1
ATOM 1482 C CA . LYS A 1 193 ? 48.648 -3.212 -29.069 1.00 51.91 193 LYS A CA 1
ATOM 1483 C C . LYS A 1 193 ? 47.478 -2.480 -28.404 1.00 51.91 193 LYS A C 1
ATOM 1485 O O . LYS A 1 193 ? 47.446 -1.256 -28.457 1.00 51.91 193 LYS A O 1
ATOM 1490 N N . ASP A 1 194 ? 46.547 -3.192 -27.769 1.00 56.62 194 ASP A N 1
ATOM 1491 C CA . ASP A 1 194 ? 45.373 -2.566 -27.135 1.00 56.62 194 ASP A CA 1
ATOM 1492 C C . ASP A 1 194 ? 45.662 -2.148 -25.677 1.00 56.62 194 ASP A C 1
ATOM 1494 O O . ASP A 1 194 ? 45.114 -1.176 -25.154 1.00 56.62 194 ASP A O 1
ATOM 1498 N N . GLU A 1 195 ? 46.609 -2.826 -25.023 1.00 65.38 195 GLU A N 1
ATOM 1499 C CA . GLU A 1 195 ? 46.996 -2.530 -23.639 1.00 65.38 195 GLU A CA 1
ATOM 1500 C C . GLU A 1 195 ? 47.885 -1.278 -23.527 1.00 65.38 195 GLU A C 1
ATOM 1502 O O . GLU A 1 195 ? 47.767 -0.496 -22.579 1.00 65.38 195 GLU A O 1
ATOM 1507 N N . THR A 1 196 ? 48.715 -1.021 -24.540 1.00 69.44 196 THR A N 1
ATOM 1508 C CA . THR A 1 196 ? 49.559 0.181 -24.615 1.00 69.44 196 THR A CA 1
ATOM 1509 C C . THR A 1 196 ? 48.748 1.453 -24.887 1.00 69.44 196 THR A C 1
ATOM 1511 O O . THR A 1 196 ? 49.046 2.494 -24.299 1.00 69.44 196 THR A O 1
ATOM 1514 N N . ALA A 1 197 ? 47.665 1.369 -25.669 1.00 70.62 197 ALA A N 1
ATOM 1515 C CA . ALA A 1 197 ? 46.755 2.493 -25.913 1.00 70.62 197 ALA A CA 1
ATOM 1516 C C . ALA A 1 197 ? 45.955 2.885 -24.655 1.00 70.62 197 ALA A C 1
ATOM 1518 O O . ALA A 1 197 ? 45.887 4.062 -24.299 1.00 70.62 197 ALA A O 1
ATOM 1519 N N . ARG A 1 198 ? 45.434 1.898 -23.909 1.00 71.88 198 ARG A N 1
ATOM 1520 C CA . ARG A 1 198 ? 44.687 2.141 -22.658 1.00 71.88 198 ARG A CA 1
ATOM 1521 C C . ARG A 1 198 ? 45.550 2.685 -21.523 1.00 71.88 198 ARG A C 1
ATOM 1523 O O . ARG A 1 198 ? 45.041 3.371 -20.636 1.00 71.88 198 ARG A O 1
ATOM 1530 N N . LYS A 1 199 ? 46.850 2.378 -21.525 1.00 79.44 199 LYS A N 1
ATOM 1531 C CA . LYS A 1 199 ? 47.791 2.924 -20.542 1.00 79.44 199 LYS A CA 1
ATOM 1532 C C . LYS A 1 199 ? 48.072 4.409 -20.794 1.00 79.44 199 LYS A C 1
ATOM 1534 O O . LYS A 1 199 ? 48.037 5.177 -19.839 1.00 79.44 199 LYS A O 1
ATOM 1539 N N . ALA A 1 200 ? 48.244 4.813 -22.055 1.00 80.25 200 ALA A N 1
ATOM 1540 C CA . ALA A 1 200 ? 48.452 6.214 -22.428 1.00 80.25 200 ALA A CA 1
ATOM 1541 C C . ALA A 1 200 ? 47.221 7.095 -22.132 1.00 80.25 200 ALA A C 1
ATOM 1543 O O . ALA A 1 200 ? 47.358 8.218 -21.653 1.00 80.25 200 ALA A O 1
ATOM 1544 N N . GLU A 1 201 ? 46.010 6.570 -22.337 1.00 75.81 201 GLU A N 1
ATOM 1545 C CA . GLU A 1 201 ? 44.763 7.296 -22.053 1.00 75.81 201 GLU A CA 1
ATOM 1546 C C . GLU A 1 201 ? 44.548 7.537 -20.545 1.00 75.81 201 GLU A C 1
ATOM 1548 O O . GLU A 1 201 ? 44.089 8.602 -20.132 1.00 75.81 201 GLU A O 1
ATOM 1553 N N . ARG A 1 202 ? 44.954 6.581 -19.696 1.00 76.94 202 ARG A N 1
ATOM 1554 C CA . ARG A 1 202 ? 44.907 6.736 -18.230 1.00 76.94 202 ARG A CA 1
ATOM 1555 C C . ARG A 1 202 ? 45.929 7.730 -17.694 1.00 76.94 202 ARG A C 1
ATOM 1557 O O . ARG A 1 202 ? 45.672 8.354 -16.669 1.00 76.94 202 ARG A O 1
ATOM 1564 N N . GLU A 1 203 ? 47.073 7.857 -18.354 1.00 80.19 203 GLU A N 1
ATOM 1565 C CA . GLU A 1 203 ? 48.119 8.801 -17.957 1.00 80.19 203 GLU A CA 1
ATOM 1566 C C . GLU A 1 203 ? 47.709 10.241 -18.315 1.00 80.19 203 GLU A C 1
ATOM 1568 O O . GLU A 1 203 ? 47.771 11.120 -17.458 1.00 80.19 203 GLU A O 1
ATOM 1573 N N . ALA A 1 204 ? 47.109 10.447 -19.495 1.00 75.38 204 ALA A N 1
ATOM 1574 C CA . ALA A 1 204 ? 46.554 11.740 -19.908 1.00 75.38 204 ALA A CA 1
ATOM 1575 C C . ALA A 1 204 ? 45.375 12.216 -19.030 1.00 75.38 204 ALA A C 1
ATOM 1577 O O . ALA A 1 204 ? 45.244 13.408 -18.753 1.00 75.38 204 ALA A O 1
ATOM 1578 N N . ALA A 1 205 ? 44.527 11.300 -18.548 1.00 69.94 205 ALA A N 1
ATOM 1579 C CA . ALA A 1 205 ? 43.428 11.644 -17.640 1.00 69.94 205 ALA A CA 1
ATOM 1580 C C . ALA A 1 205 ? 43.920 12.098 -16.253 1.00 69.94 205 ALA A C 1
ATOM 1582 O O . ALA A 1 205 ? 43.297 12.951 -15.624 1.00 69.94 205 ALA A O 1
ATOM 1583 N N . ARG A 1 206 ? 45.058 11.563 -15.792 1.00 73.12 206 ARG A N 1
ATOM 1584 C CA . ARG A 1 206 ? 45.655 11.919 -14.498 1.00 73.12 206 ARG A CA 1
ATOM 1585 C C . ARG A 1 206 ? 46.291 13.309 -14.518 1.00 73.12 206 ARG A C 1
ATOM 1587 O O . ARG A 1 206 ? 46.141 14.059 -13.561 1.00 73.12 206 ARG A O 1
ATOM 1594 N N . GLU A 1 207 ? 46.931 13.674 -15.627 1.00 74.62 207 GLU A N 1
ATOM 1595 C CA . GLU A 1 207 ? 47.491 15.020 -15.816 1.00 74.62 207 GLU A CA 1
ATOM 1596 C C . GLU A 1 207 ? 46.400 16.103 -15.923 1.00 74.62 207 GLU A C 1
ATOM 1598 O O . GLU A 1 207 ? 46.622 17.249 -15.530 1.00 74.62 207 GLU A O 1
ATOM 1603 N N . ALA A 1 208 ? 45.199 15.746 -16.393 1.00 65.81 208 ALA A N 1
ATOM 1604 C CA . ALA A 1 208 ? 44.063 16.665 -16.459 1.00 65.81 208 ALA A CA 1
ATOM 1605 C C . ALA A 1 208 ? 43.444 16.974 -15.079 1.00 65.81 208 ALA A C 1
ATOM 1607 O O . ALA A 1 208 ? 42.972 18.092 -14.866 1.00 65.81 208 ALA A O 1
ATOM 1608 N N . GLU A 1 209 ? 43.467 16.028 -14.131 1.00 62.47 209 GLU A N 1
ATOM 1609 C CA . GLU A 1 209 ? 42.968 16.255 -12.764 1.00 62.47 209 GLU A CA 1
ATOM 1610 C C . GLU A 1 209 ? 43.910 17.159 -11.952 1.00 62.47 209 GLU A C 1
ATOM 1612 O O . GLU A 1 209 ? 43.441 18.099 -11.302 1.00 62.47 209 GLU A O 1
ATOM 1617 N N . ASP A 1 210 ? 45.228 16.972 -12.074 1.00 62.84 210 ASP A N 1
ATOM 1618 C CA . ASP A 1 210 ? 46.227 17.798 -11.374 1.00 62.84 210 ASP A CA 1
ATOM 1619 C C . ASP A 1 210 ? 46.244 19.268 -11.852 1.00 62.84 210 ASP A C 1
ATOM 1621 O O . ASP A 1 210 ? 46.651 20.165 -11.110 1.00 62.84 210 ASP A O 1
ATOM 1625 N N . ALA A 1 211 ? 45.729 19.558 -13.053 1.00 58.19 211 ALA A N 1
ATOM 1626 C CA . ALA A 1 211 ? 45.630 20.921 -13.582 1.00 58.19 211 ALA A CA 1
ATOM 1627 C C . ALA A 1 211 ? 44.481 21.753 -12.967 1.00 58.19 211 ALA A C 1
ATOM 1629 O O . ALA A 1 211 ? 44.464 22.979 -13.101 1.00 58.19 211 ALA A O 1
ATOM 1630 N N . THR A 1 212 ? 43.527 21.129 -12.264 1.00 48.75 212 THR A N 1
ATOM 1631 C CA . THR A 1 212 ? 42.342 21.804 -11.691 1.00 48.75 212 THR A CA 1
ATOM 1632 C C . THR A 1 212 ? 42.437 21.988 -10.174 1.00 48.75 212 THR A C 1
ATOM 1634 O O . THR A 1 212 ? 41.533 21.645 -9.415 1.00 48.75 212 THR A O 1
ATOM 1637 N N . GLY A 1 213 ? 43.544 22.573 -9.712 1.00 39.12 213 GLY A N 1
ATOM 1638 C CA . GLY A 1 213 ? 43.795 22.851 -8.297 1.00 39.12 213 GLY A CA 1
ATOM 1639 C C . GLY A 1 213 ? 42.694 23.681 -7.618 1.00 39.12 213 GLY A C 1
ATOM 1640 O O . GLY A 1 213 ? 42.648 24.903 -7.750 1.00 39.12 213 GLY A O 1
ATOM 1641 N N . HIS A 1 214 ? 41.842 23.024 -6.825 1.00 39.84 214 HIS A N 1
ATOM 1642 C CA . HIS A 1 214 ? 40.959 23.666 -5.849 1.00 39.84 214 HIS A CA 1
ATOM 1643 C C . HIS A 1 214 ? 41.662 23.733 -4.489 1.00 39.84 214 HIS A C 1
ATOM 1645 O O . HIS A 1 214 ? 41.760 22.753 -3.752 1.00 39.84 214 HIS A O 1
ATOM 1651 N N . SER A 1 215 ? 42.149 24.929 -4.158 1.00 36.03 215 SER A N 1
ATOM 1652 C CA . SER A 1 215 ? 42.723 25.266 -2.856 1.00 36.03 215 SER A CA 1
ATOM 1653 C C . SER A 1 215 ? 41.634 25.244 -1.777 1.00 36.03 215 SER A C 1
ATOM 1655 O O . SER A 1 215 ? 40.809 26.154 -1.695 1.00 36.03 215 SER A O 1
ATOM 1657 N N . SER A 1 216 ? 41.614 24.193 -0.954 1.00 39.50 216 SER A N 1
ATOM 1658 C CA . SER A 1 216 ? 40.802 24.136 0.266 1.00 39.50 216 SER A CA 1
ATOM 1659 C C . SER A 1 216 ? 41.651 24.557 1.463 1.00 39.50 216 SER A C 1
ATOM 1661 O O . SER A 1 216 ? 42.537 23.826 1.904 1.00 39.50 216 SER A O 1
ATOM 1663 N N . ALA A 1 217 ? 41.381 25.752 1.986 1.00 37.44 217 ALA A N 1
ATOM 1664 C CA . ALA A 1 217 ? 41.945 26.226 3.245 1.00 37.44 217 ALA A CA 1
ATOM 1665 C C . ALA A 1 217 ? 41.383 25.415 4.435 1.00 37.44 217 ALA A C 1
ATOM 1667 O O . ALA A 1 217 ? 40.197 25.072 4.434 1.00 37.44 217 ALA A O 1
ATOM 1668 N N . PRO A 1 218 ? 42.189 25.116 5.469 1.00 40.84 218 PRO A N 1
ATOM 1669 C CA . PRO A 1 218 ? 41.717 24.376 6.634 1.00 40.84 218 PRO A CA 1
ATOM 1670 C C . PRO A 1 218 ? 40.854 25.263 7.553 1.00 40.84 218 PRO A C 1
ATOM 1672 O O . PRO A 1 218 ? 41.181 26.437 7.754 1.00 40.84 218 PRO A O 1
ATOM 1675 N N . PRO A 1 219 ? 39.779 24.729 8.163 1.00 39.19 219 PRO A N 1
ATOM 1676 C CA . PRO A 1 219 ? 38.978 25.477 9.127 1.00 39.19 219 PRO A CA 1
ATOM 1677 C C . PRO A 1 219 ? 39.710 25.657 10.475 1.00 39.19 219 PRO A C 1
ATOM 1679 O O . PRO A 1 219 ? 40.552 24.831 10.847 1.00 39.19 219 PRO A O 1
ATOM 1682 N N . PRO A 1 220 ? 39.388 26.720 11.238 1.00 35.31 220 PRO A N 1
ATOM 1683 C CA . PRO A 1 220 ? 40.035 27.014 12.511 1.00 35.31 220 PRO A CA 1
ATOM 1684 C C . PRO A 1 220 ? 39.610 26.035 13.615 1.00 35.31 220 PRO A C 1
ATOM 1686 O O . PRO A 1 220 ? 38.439 25.685 13.765 1.00 35.31 220 PRO A O 1
ATOM 1689 N N . ARG A 1 221 ? 40.593 25.620 14.420 1.00 33.94 221 ARG A N 1
ATOM 1690 C CA . ARG A 1 221 ? 40.419 24.789 15.618 1.00 33.94 221 ARG A CA 1
ATOM 1691 C C . ARG A 1 221 ? 39.828 25.623 16.758 1.00 33.94 221 ARG A C 1
ATOM 1693 O O . ARG A 1 221 ? 40.422 26.622 17.154 1.00 33.94 221 ARG A O 1
ATOM 1700 N N . PHE A 1 222 ? 38.705 25.179 17.318 1.00 32.44 222 PHE A N 1
ATOM 1701 C CA . PHE A 1 222 ? 38.187 25.682 18.591 1.00 32.44 222 PHE A CA 1
ATOM 1702 C C . PHE A 1 222 ? 38.814 24.906 19.756 1.00 32.44 222 PHE A C 1
ATOM 1704 O O . PHE A 1 222 ? 38.802 23.676 19.775 1.00 32.44 222 PHE A O 1
ATOM 1711 N N . HIS A 1 223 ? 39.370 25.640 20.720 1.00 33.34 223 HIS A N 1
ATOM 1712 C CA . HIS A 1 223 ? 39.880 25.111 21.982 1.00 33.34 223 HIS A CA 1
ATOM 1713 C C . HIS A 1 223 ? 38.720 24.775 22.930 1.00 33.34 223 HIS A C 1
ATOM 1715 O O . HIS A 1 223 ? 37.893 25.634 23.232 1.00 33.34 223 HIS A O 1
ATOM 1721 N N . LEU A 1 224 ? 38.688 23.531 23.418 1.00 34.22 224 LEU A N 1
ATOM 1722 C CA . LEU A 1 224 ? 37.884 23.119 24.568 1.00 34.22 224 LEU A CA 1
ATOM 1723 C C . LEU A 1 224 ? 38.555 23.654 25.842 1.00 34.22 224 LEU A C 1
ATOM 1725 O O . LEU A 1 224 ? 39.716 23.338 26.098 1.00 34.22 224 LEU A O 1
ATOM 1729 N N . GLY A 1 225 ? 37.836 24.470 26.612 1.00 33.16 225 GLY A N 1
ATOM 1730 C CA . GLY A 1 225 ? 38.229 24.876 27.960 1.00 33.16 225 GLY A CA 1
ATOM 1731 C C . GLY A 1 225 ? 37.712 23.894 29.013 1.00 33.16 225 GLY A C 1
ATOM 1732 O O . GLY A 1 225 ? 36.596 23.385 28.896 1.00 33.16 225 GLY A O 1
ATOM 1733 N N . ASP A 1 226 ? 38.544 23.652 30.023 1.00 38.28 226 ASP A N 1
ATOM 1734 C CA . ASP A 1 226 ? 38.284 22.854 31.225 1.00 38.28 226 ASP A CA 1
ATOM 1735 C C . ASP A 1 226 ? 37.005 23.257 31.983 1.00 38.28 226 ASP A C 1
ATOM 1737 O O . ASP A 1 226 ? 36.757 24.450 32.182 1.00 38.28 226 ASP A O 1
ATOM 1741 N N . PRO A 1 227 ? 36.261 22.289 32.550 1.00 40.12 227 PRO A N 1
ATOM 1742 C CA . PRO A 1 227 ? 35.351 22.545 33.655 1.00 40.12 227 PRO A CA 1
ATOM 1743 C C . PRO A 1 227 ? 35.922 21.996 34.972 1.00 40.12 227 PRO A C 1
ATOM 1745 O O . PRO A 1 227 ? 35.900 20.793 35.232 1.00 40.12 227 PRO A O 1
ATOM 1748 N N . ALA A 1 228 ? 36.370 22.898 35.847 1.00 34.06 228 ALA A N 1
ATOM 1749 C CA . ALA A 1 228 ? 36.638 22.604 37.251 1.00 34.06 228 ALA A CA 1
ATOM 1750 C C . ALA A 1 228 ? 35.705 23.419 38.169 1.00 34.06 228 ALA A C 1
ATOM 1752 O O . ALA A 1 228 ? 35.615 24.636 38.045 1.00 34.06 228 ALA A O 1
ATOM 1753 N N . ALA A 1 229 ? 35.101 22.702 39.127 1.00 33.41 229 ALA A N 1
ATOM 1754 C CA . ALA A 1 229 ? 34.490 23.148 40.391 1.00 33.41 229 ALA A CA 1
ATOM 1755 C C . ALA A 1 229 ? 33.055 23.751 40.406 1.00 33.41 229 ALA A C 1
ATOM 1757 O O . ALA A 1 229 ? 32.889 24.954 40.271 1.00 33.41 229 ALA A O 1
ATOM 1758 N N . ALA A 1 230 ? 32.072 22.867 40.701 1.00 36.91 230 ALA A N 1
ATOM 1759 C CA . ALA A 1 230 ? 31.050 22.875 41.793 1.00 36.91 230 ALA A CA 1
ATOM 1760 C C . ALA A 1 230 ? 30.140 24.124 42.047 1.00 36.91 230 ALA A C 1
ATOM 1762 O O . ALA A 1 230 ? 30.524 25.222 41.671 1.00 36.91 230 ALA A O 1
ATOM 1763 N N . PRO A 1 231 ? 28.974 24.038 42.758 1.00 47.34 231 PRO A N 1
ATOM 1764 C CA . PRO A 1 231 ? 28.454 22.946 43.598 1.00 47.34 231 PRO A CA 1
ATOM 1765 C C . PRO A 1 231 ? 26.952 22.586 43.410 1.00 47.34 231 PRO A C 1
ATOM 1767 O O . PRO A 1 231 ? 26.224 23.134 42.588 1.00 47.34 231 PRO A O 1
ATOM 1770 N N . ALA A 1 232 ? 26.513 21.619 44.220 1.00 45.28 232 ALA A N 1
ATOM 1771 C CA . ALA A 1 232 ? 25.175 21.044 44.324 1.00 45.28 232 ALA A CA 1
ATOM 1772 C C . ALA A 1 232 ? 24.032 22.051 44.559 1.00 45.28 232 ALA A C 1
ATOM 1774 O O . ALA A 1 232 ? 24.121 22.900 45.445 1.00 45.28 232 ALA A O 1
ATOM 1775 N N . GLN A 1 233 ? 22.901 21.843 43.872 1.00 35.28 233 GLN A N 1
ATOM 1776 C CA . GLN A 1 233 ? 21.578 22.282 44.324 1.00 35.28 233 GLN A CA 1
ATOM 1777 C C . GLN A 1 233 ? 20.523 21.214 44.014 1.00 35.28 233 GLN A C 1
ATOM 1779 O O . GLN A 1 233 ? 20.278 20.857 42.865 1.00 35.28 233 GLN A O 1
ATOM 1784 N N . ALA A 1 234 ? 19.899 20.712 45.078 1.00 46.00 234 ALA A N 1
ATOM 1785 C CA . ALA A 1 234 ? 18.643 19.986 45.030 1.00 46.00 234 ALA A CA 1
ATOM 1786 C C . ALA A 1 234 ? 17.518 20.987 44.715 1.00 46.00 234 ALA A C 1
ATOM 1788 O O . ALA A 1 234 ? 17.319 21.944 45.462 1.00 46.00 234 ALA A O 1
ATOM 1789 N N . GLY A 1 235 ? 16.797 20.780 43.613 1.00 35.06 235 GLY A N 1
ATOM 1790 C CA . GLY A 1 235 ? 15.686 21.631 43.187 1.00 35.06 235 GLY A CA 1
ATOM 1791 C C . GLY A 1 235 ? 14.469 20.781 42.847 1.00 35.06 235 GLY A C 1
ATOM 1792 O O . GLY A 1 235 ? 14.475 20.060 41.854 1.00 35.06 235 GLY A O 1
ATOM 1793 N N . GLY A 1 236 ? 13.445 20.847 43.699 1.00 39.91 236 GLY A N 1
ATOM 1794 C CA . GLY A 1 236 ? 12.167 20.174 43.496 1.00 39.91 236 GLY A CA 1
ATOM 1795 C C . GLY A 1 236 ? 11.453 20.657 42.234 1.00 39.91 236 GLY A C 1
ATOM 1796 O O . GLY A 1 236 ? 11.483 21.837 41.884 1.00 39.91 236 GLY A O 1
ATOM 1797 N N . THR A 1 237 ? 10.784 19.729 41.560 1.00 39.72 237 THR A N 1
ATOM 1798 C CA . THR A 1 237 ? 9.933 19.983 40.401 1.00 39.72 237 THR A CA 1
ATOM 1799 C C . THR A 1 237 ? 8.681 20.752 40.829 1.00 39.72 237 THR A C 1
ATOM 1801 O O . THR A 1 237 ? 7.645 20.180 41.160 1.00 39.72 237 THR A O 1
ATOM 1804 N N . GLN A 1 238 ? 8.761 22.084 40.833 1.00 45.28 238 GLN A N 1
ATOM 1805 C CA . GLN A 1 238 ? 7.567 22.924 40.865 1.00 45.28 238 GLN A CA 1
ATOM 1806 C C . GLN A 1 238 ? 6.869 22.825 39.507 1.00 45.28 238 GLN A C 1
ATOM 1808 O O . GLN A 1 238 ? 7.352 23.352 38.504 1.00 45.28 238 GLN A O 1
ATOM 1813 N N . GLY A 1 239 ? 5.728 22.133 39.481 1.00 52.16 239 GLY A N 1
ATOM 1814 C CA . GLY A 1 239 ? 4.826 22.126 38.336 1.00 52.16 239 GLY A CA 1
ATOM 1815 C C . GLY A 1 239 ? 4.463 23.554 37.926 1.00 52.16 239 GLY A C 1
ATOM 1816 O O . GLY A 1 239 ? 4.192 24.416 38.767 1.00 52.16 239 GLY A O 1
ATOM 1817 N N . LEU A 1 240 ? 4.487 23.817 36.619 1.00 60.50 240 LEU A N 1
ATOM 1818 C CA . LEU A 1 240 ? 4.053 25.090 36.055 1.00 60.50 240 LEU A CA 1
ATOM 1819 C C . LEU A 1 240 ? 2.596 25.336 36.456 1.00 60.50 240 LEU A C 1
ATOM 1821 O O . LEU A 1 240 ? 1.695 24.596 36.070 1.00 60.50 240 LEU A O 1
ATOM 1825 N N . SER A 1 241 ? 2.369 26.390 37.236 1.00 61.78 241 SER A N 1
ATOM 1826 C CA . SER A 1 241 ? 1.028 26.809 37.626 1.00 61.78 241 SER A CA 1
ATOM 1827 C C . SER A 1 241 ? 0.174 27.084 36.378 1.00 61.78 241 SER A C 1
ATOM 1829 O O . SER A 1 241 ? 0.678 27.712 35.441 1.00 61.78 241 SER A O 1
ATOM 1831 N N . PRO A 1 242 ? -1.114 26.701 36.365 1.00 65.44 242 PRO A N 1
ATOM 1832 C CA . PRO A 1 242 ? -1.975 26.723 35.175 1.00 65.44 242 PRO A CA 1
ATOM 1833 C C . PRO A 1 242 ? -2.048 28.082 34.455 1.00 65.44 242 PRO A C 1
ATOM 1835 O O . PRO A 1 242 ? -2.207 28.130 33.237 1.00 65.44 242 PRO A O 1
ATOM 1838 N N . TRP A 1 243 ? -1.831 29.197 35.159 1.00 68.56 243 TRP A N 1
ATOM 1839 C CA . TRP A 1 243 ? -1.776 30.524 34.536 1.00 68.56 243 TRP A CA 1
ATOM 1840 C C . TRP A 1 243 ? -0.566 30.721 33.604 1.00 68.56 243 TRP A C 1
ATOM 1842 O O . TRP A 1 243 ? -0.682 31.404 32.590 1.00 68.56 243 TRP A O 1
ATOM 1852 N N . LYS A 1 244 ? 0.585 30.092 33.887 1.00 63.50 244 LYS A N 1
ATOM 1853 C CA . LYS A 1 244 ? 1.785 30.184 33.035 1.00 63.50 244 LYS A CA 1
ATOM 1854 C C . LYS A 1 244 ? 1.581 29.435 31.720 1.00 63.50 244 LYS A C 1
ATOM 1856 O O . LYS A 1 244 ? 2.011 29.912 30.676 1.00 63.50 244 LYS A O 1
ATOM 1861 N N . VAL A 1 245 ? 0.865 28.309 31.763 1.00 64.75 245 VAL A N 1
ATOM 1862 C CA . VAL A 1 245 ? 0.476 27.548 30.566 1.00 64.75 245 VAL A CA 1
ATOM 1863 C C . VAL A 1 245 ? -0.485 28.372 29.704 1.00 64.75 245 VAL A C 1
ATOM 1865 O O . VAL A 1 245 ? -0.274 28.486 28.500 1.00 64.75 245 VAL A O 1
ATOM 1868 N N . ALA A 1 246 ? -1.473 29.035 30.314 1.00 63.53 246 ALA A N 1
ATOM 1869 C CA . ALA A 1 246 ? -2.413 29.894 29.591 1.00 63.53 246 ALA A CA 1
ATOM 1870 C C . ALA A 1 246 ? -1.724 31.075 28.875 1.00 63.53 246 ALA A C 1
ATOM 1872 O O . ALA A 1 246 ? -2.058 31.377 27.730 1.00 63.53 246 ALA A O 1
ATOM 1873 N N . VAL A 1 247 ? -0.727 31.705 29.508 1.00 73.38 247 VAL A N 1
ATOM 1874 C CA . VAL A 1 247 ? 0.046 32.805 28.899 1.00 73.38 247 VAL A CA 1
ATOM 1875 C C . VAL A 1 247 ? 0.865 32.324 27.698 1.00 73.38 247 VAL A C 1
ATOM 1877 O O . VAL A 1 247 ? 0.893 33.000 26.670 1.00 73.38 247 VAL A O 1
ATOM 1880 N N . VAL A 1 248 ? 1.488 31.144 27.787 1.00 72.31 248 VAL A N 1
ATOM 1881 C CA . VAL A 1 248 ? 2.255 30.566 26.671 1.00 72.31 248 VAL A CA 1
ATOM 1882 C C . VAL A 1 248 ? 1.340 30.226 25.493 1.00 72.31 248 VAL A C 1
ATOM 1884 O O . VAL A 1 248 ? 1.675 30.548 24.356 1.00 72.31 248 VAL A O 1
ATOM 1887 N N . VAL A 1 249 ? 0.162 29.648 25.751 1.00 70.31 249 VAL A N 1
ATOM 1888 C CA . VAL A 1 249 ? -0.818 29.318 24.703 1.00 70.31 249 VAL A CA 1
ATOM 1889 C C . VAL A 1 249 ? -1.341 30.582 24.010 1.00 70.31 249 VAL A C 1
ATOM 1891 O O . VAL A 1 249 ? -1.376 30.629 22.782 1.00 70.31 249 VAL A O 1
ATOM 1894 N N . LEU A 1 250 ? -1.675 31.635 24.763 1.00 74.56 250 LEU A N 1
ATOM 1895 C CA . LEU A 1 250 ? -2.130 32.912 24.194 1.00 74.56 250 LEU A CA 1
ATOM 1896 C C . LEU A 1 250 ? -1.056 33.598 23.339 1.00 74.56 250 LEU A C 1
ATOM 1898 O O . LEU A 1 250 ? -1.367 34.108 22.262 1.00 74.56 250 LEU A O 1
ATOM 1902 N N . ALA A 1 251 ? 0.208 33.569 23.772 1.00 71.31 251 ALA A N 1
ATOM 1903 C CA . ALA A 1 251 ? 1.317 34.106 22.987 1.00 71.31 251 ALA A CA 1
ATOM 1904 C C . ALA A 1 251 ? 1.507 33.338 21.664 1.00 71.31 251 ALA A C 1
ATOM 1906 O O . ALA A 1 251 ? 1.731 33.947 20.619 1.00 71.31 251 ALA A O 1
ATOM 1907 N N . LEU A 1 252 ? 1.351 32.012 21.685 1.00 66.94 252 LEU A N 1
ATOM 1908 C CA . LEU A 1 252 ? 1.482 31.158 20.501 1.00 66.94 252 LEU A CA 1
ATOM 1909 C C . LEU A 1 252 ? 0.352 31.397 19.487 1.00 66.94 252 LEU A C 1
ATOM 1911 O O . LEU A 1 252 ? 0.611 31.496 18.288 1.00 66.94 252 LEU A O 1
ATOM 1915 N N . VAL A 1 253 ? -0.885 31.573 19.963 1.00 68.62 253 VAL A N 1
ATOM 1916 C CA . VAL A 1 253 ? -2.041 31.918 19.116 1.00 68.62 253 VAL A CA 1
ATOM 1917 C C . VAL A 1 253 ? -1.864 33.295 18.467 1.00 68.62 253 VAL A C 1
ATOM 1919 O O . VAL A 1 253 ? -2.152 33.451 17.280 1.00 68.62 253 VAL A O 1
ATOM 1922 N N . ALA A 1 254 ? -1.332 34.281 19.195 1.00 66.31 254 ALA A N 1
ATOM 1923 C CA . ALA A 1 254 ? -1.079 35.616 18.651 1.00 66.31 254 ALA A CA 1
ATOM 1924 C C . ALA A 1 254 ? -0.002 35.613 17.549 1.00 66.31 254 ALA A C 1
ATOM 1926 O O . ALA A 1 254 ? -0.179 36.253 16.510 1.00 66.31 254 ALA A O 1
ATOM 1927 N N . VAL A 1 255 ? 1.085 34.853 17.734 1.00 70.62 255 VAL A N 1
ATOM 1928 C CA . VAL A 1 255 ? 2.156 34.721 16.729 1.00 70.62 255 VAL A CA 1
ATOM 1929 C C . VAL A 1 255 ? 1.650 34.013 15.468 1.00 70.62 255 VAL A C 1
ATOM 1931 O O . VAL A 1 255 ? 1.942 34.452 14.353 1.00 70.62 255 VAL A O 1
ATOM 1934 N N . LEU A 1 256 ? 0.840 32.962 15.623 1.00 64.06 256 LEU A N 1
ATOM 1935 C CA . LEU A 1 256 ? 0.258 32.239 14.488 1.00 64.06 256 LEU A CA 1
ATOM 1936 C C . LEU A 1 256 ? -0.791 33.079 13.738 1.00 64.06 256 LEU A C 1
ATOM 1938 O O . LEU A 1 256 ? -0.823 33.057 12.507 1.00 64.06 256 LEU A O 1
ATOM 1942 N N . GLY A 1 257 ? -1.593 33.876 14.451 1.00 64.25 257 GLY A N 1
ATOM 1943 C CA . GLY A 1 257 ? -2.556 34.798 13.845 1.00 64.25 257 GLY A CA 1
ATOM 1944 C C . GLY A 1 257 ? -1.893 35.915 13.030 1.00 64.25 257 GLY A C 1
ATOM 1945 O O . GLY A 1 257 ? -2.336 36.219 11.921 1.00 64.25 257 GLY A O 1
ATOM 1946 N N . ALA A 1 258 ? -0.791 36.484 13.528 1.00 58.44 258 ALA A N 1
ATOM 1947 C CA . ALA A 1 258 ? -0.048 37.527 12.820 1.00 58.44 258 ALA A CA 1
ATOM 1948 C C . ALA A 1 258 ? 0.627 37.007 11.535 1.00 58.44 258 ALA A C 1
ATOM 1950 O O . ALA A 1 258 ? 0.626 37.700 10.518 1.00 58.44 258 ALA A O 1
ATOM 1951 N N . GLY A 1 259 ? 1.137 35.768 11.541 1.00 52.84 259 GLY A N 1
ATOM 1952 C CA . GLY A 1 259 ? 1.717 35.139 10.348 1.00 52.84 259 GLY A CA 1
ATOM 1953 C C . GLY A 1 259 ? 0.696 34.899 9.228 1.00 52.84 259 GLY A C 1
ATOM 1954 O O . GLY A 1 259 ? 1.014 35.055 8.050 1.00 52.84 259 GLY A O 1
ATOM 1955 N N . TYR A 1 260 ? -0.554 34.594 9.583 1.00 57.88 260 TYR A N 1
ATOM 1956 C CA . TYR A 1 260 ? -1.622 34.329 8.614 1.00 57.88 260 TYR A CA 1
ATOM 1957 C C . TYR A 1 260 ? -2.100 35.596 7.875 1.00 57.88 260 TYR A C 1
ATOM 1959 O O . TYR A 1 260 ? -2.433 35.557 6.686 1.00 57.88 260 TYR A O 1
ATOM 1967 N N . ALA A 1 261 ? -2.073 36.753 8.544 1.00 50.28 261 ALA A N 1
ATOM 1968 C CA . ALA A 1 261 ? -2.472 38.034 7.956 1.00 50.28 261 ALA A CA 1
ATOM 1969 C C . ALA A 1 261 ? -1.461 38.585 6.928 1.00 50.28 261 ALA A C 1
ATOM 1971 O O . ALA A 1 261 ? -1.834 39.366 6.054 1.00 50.28 261 ALA A O 1
ATOM 1972 N N . VAL A 1 262 ? -0.192 38.169 7.003 1.00 50.12 262 VAL A N 1
ATOM 1973 C CA . VAL A 1 262 ? 0.868 38.612 6.077 1.00 50.12 262 VAL A CA 1
ATOM 1974 C C . VAL A 1 262 ? 0.868 37.799 4.777 1.00 50.12 262 VAL A C 1
ATOM 1976 O O . VAL A 1 262 ? 1.208 38.325 3.722 1.00 50.12 262 VAL A O 1
ATOM 1979 N N . ILE A 1 263 ? 0.422 36.541 4.814 1.00 52.91 263 ILE A N 1
ATOM 1980 C CA . ILE A 1 263 ? 0.423 35.640 3.646 1.00 52.91 263 ILE A CA 1
ATOM 1981 C C . ILE A 1 263 ? -0.797 35.874 2.734 1.00 52.91 263 ILE A C 1
ATOM 1983 O O . ILE A 1 263 ? -0.761 35.567 1.546 1.00 52.91 263 ILE A O 1
ATOM 1987 N N . SER A 1 264 ? -1.875 36.465 3.255 1.00 45.44 264 SER A N 1
ATOM 1988 C CA . SER A 1 264 ? -3.159 36.606 2.551 1.00 45.44 264 SER A CA 1
ATOM 1989 C C . SER A 1 264 ? -3.290 37.852 1.658 1.00 45.44 264 SER A C 1
ATOM 1991 O O . SER A 1 264 ? -4.351 38.076 1.078 1.00 45.44 264 SER A O 1
ATOM 1993 N N . ARG A 1 265 ? -2.228 38.652 1.483 1.00 42.47 265 ARG A N 1
ATOM 1994 C CA . ARG A 1 265 ? -2.216 39.810 0.567 1.00 42.47 265 ARG A CA 1
ATOM 1995 C C . ARG A 1 265 ? -1.089 39.698 -0.463 1.00 42.47 265 ARG A C 1
ATOM 1997 O O . ARG A 1 265 ? -0.049 40.334 -0.328 1.00 42.47 265 ARG A O 1
ATOM 2004 N N . GLY A 1 266 ? -1.306 38.882 -1.495 1.00 40.78 266 GLY A N 1
ATOM 2005 C CA . GLY A 1 266 ? -0.475 38.876 -2.707 1.00 40.78 266 GLY A CA 1
ATOM 2006 C C . GLY A 1 266 ? -0.864 40.010 -3.677 1.00 40.78 266 GLY A C 1
ATOM 2007 O O . GLY A 1 266 ? -2.031 40.407 -3.685 1.00 40.78 266 GLY A O 1
ATOM 2008 N N . PRO A 1 267 ? 0.076 40.551 -4.477 1.00 40.53 267 PRO A N 1
ATOM 2009 C CA . PRO A 1 267 ? -0.188 41.668 -5.386 1.00 40.53 267 PRO A CA 1
ATOM 2010 C C . PRO A 1 267 ? -0.926 41.223 -6.666 1.00 40.53 267 PRO A C 1
ATOM 2012 O O . PRO A 1 267 ? -0.828 40.057 -7.055 1.00 40.53 267 PRO A O 1
ATOM 2015 N N . PRO A 1 268 ? -1.648 42.137 -7.345 1.00 39.22 268 PRO A N 1
ATOM 2016 C CA . PRO A 1 268 ? -2.352 41.831 -8.587 1.00 39.22 268 PRO A CA 1
ATOM 2017 C C . PRO A 1 268 ? -1.364 41.695 -9.756 1.00 39.22 268 PRO A C 1
ATOM 2019 O O . PRO A 1 268 ? -0.527 42.569 -9.970 1.00 39.22 268 PRO A O 1
ATOM 2022 N N . LEU A 1 269 ? -1.466 40.602 -10.516 1.00 36.94 269 LEU A N 1
ATOM 2023 C CA . LEU A 1 269 ? -0.697 40.371 -11.743 1.00 36.94 269 LEU A CA 1
ATOM 2024 C C . LEU A 1 269 ? -1.533 40.778 -12.964 1.00 36.94 269 LEU A C 1
ATOM 2026 O O . LEU A 1 269 ? -2.574 40.180 -13.238 1.00 36.94 269 LEU A O 1
ATOM 2030 N N . GLU A 1 270 ? -1.060 41.794 -13.689 1.00 33.69 270 GLU A N 1
ATOM 2031 C CA . GLU A 1 270 ? -1.536 42.171 -15.022 1.00 33.69 270 GLU A CA 1
ATOM 2032 C C . GLU A 1 270 ? -1.120 41.119 -16.063 1.00 33.69 270 GLU A C 1
ATOM 2034 O O . GLU A 1 270 ? 0.044 40.731 -16.162 1.00 33.69 270 GLU A O 1
ATOM 2039 N N . LEU A 1 271 ? -2.091 40.669 -16.860 1.00 35.47 271 LEU A N 1
ATOM 2040 C CA . LEU A 1 271 ? -1.917 39.760 -17.991 1.00 35.47 271 LEU A CA 1
ATOM 2041 C C . LEU A 1 271 ? -1.669 40.565 -19.274 1.00 35.47 271 LEU A C 1
ATOM 2043 O O . LEU A 1 271 ? -2.588 41.187 -19.803 1.00 35.47 271 LEU A O 1
ATOM 2047 N N . ALA A 1 272 ? -0.452 40.496 -19.814 1.00 33.53 272 ALA A N 1
ATOM 2048 C CA . ALA A 1 272 ? -0.159 40.894 -21.188 1.00 33.53 272 ALA A CA 1
ATOM 2049 C C . ALA A 1 272 ? -0.186 39.649 -22.091 1.00 33.53 272 ALA A C 1
ATOM 2051 O O . ALA A 1 272 ? 0.672 38.772 -21.992 1.00 33.53 272 ALA A O 1
ATOM 2052 N N . MET A 1 273 ? -1.192 39.566 -22.963 1.00 37.38 273 MET A N 1
ATOM 2053 C CA . MET A 1 273 ? -1.278 38.563 -24.026 1.00 37.38 273 MET A CA 1
ATOM 2054 C C . MET A 1 273 ? -0.528 39.047 -25.270 1.00 37.38 273 MET A C 1
ATOM 2056 O O . MET A 1 273 ? -0.747 40.168 -25.722 1.00 37.38 273 MET A O 1
ATOM 2060 N N . SER A 1 274 ? 0.276 38.168 -25.870 1.00 31.00 274 SER A N 1
ATOM 2061 C CA . SER A 1 274 ? 0.755 38.310 -27.249 1.00 31.00 274 SER A CA 1
ATOM 2062 C C . SER A 1 274 ? 0.559 36.981 -27.990 1.00 31.00 274 SER A C 1
ATOM 2064 O O . SER A 1 274 ? 0.938 35.941 -27.445 1.00 31.00 274 SER A O 1
ATOM 2066 N N . PRO A 1 275 ? -0.046 36.969 -29.194 1.00 43.28 275 PRO A N 1
ATOM 2067 C CA . PRO A 1 275 ? -0.325 35.745 -29.937 1.00 43.28 275 PRO A CA 1
ATOM 2068 C C . PRO A 1 275 ? 0.859 35.336 -30.826 1.00 43.28 275 PRO A C 1
ATOM 2070 O O . PRO A 1 275 ? 1.480 36.177 -31.476 1.00 43.28 275 PRO A O 1
ATOM 2073 N N . LEU A 1 276 ? 1.137 34.032 -30.896 1.00 35.28 276 LEU A N 1
ATOM 2074 C CA . LEU A 1 276 ? 2.057 33.433 -31.871 1.00 35.28 276 LEU A CA 1
ATOM 2075 C C . LEU A 1 276 ? 1.286 32.756 -33.023 1.00 35.28 276 LEU A C 1
ATOM 2077 O O . LEU A 1 276 ? 0.134 32.356 -32.835 1.00 35.28 276 LEU A O 1
ATOM 2081 N N . PRO A 1 277 ? 1.898 32.651 -34.220 1.00 41.47 277 PRO A N 1
ATOM 2082 C CA . PRO A 1 277 ? 1.205 32.328 -35.463 1.00 41.47 277 PRO A CA 1
ATOM 2083 C C . PRO A 1 277 ? 1.015 30.822 -35.693 1.00 41.47 277 PRO A C 1
ATOM 2085 O O . PRO A 1 277 ? 1.868 30.000 -35.367 1.00 41.47 277 PRO A O 1
ATOM 2088 N N . VAL A 1 278 ? -0.111 30.493 -36.327 1.00 40.28 278 VAL A N 1
ATOM 2089 C CA . VAL A 1 278 ? -0.516 29.149 -36.759 1.00 40.28 278 VAL A CA 1
ATOM 2090 C C . VAL A 1 278 ? 0.169 28.792 -38.080 1.00 40.28 278 VAL A C 1
ATOM 2092 O O . VAL A 1 278 ? 0.089 29.559 -39.040 1.00 40.28 278 VAL A O 1
ATOM 2095 N N . THR A 1 279 ? 0.781 27.610 -38.164 1.00 38.41 279 THR A N 1
ATOM 2096 C CA . THR A 1 279 ? 1.206 26.991 -39.431 1.00 38.41 279 THR A CA 1
ATOM 2097 C C . THR A 1 279 ? 0.287 25.818 -39.805 1.00 38.41 279 THR A C 1
ATOM 2099 O O . THR A 1 279 ? -0.157 25.080 -38.922 1.00 38.41 279 THR A O 1
ATOM 2102 N N . PRO A 1 280 ? -0.044 25.634 -41.099 1.00 47.16 280 PRO A N 1
ATOM 2103 C CA . PRO A 1 280 ? -0.997 24.616 -41.536 1.00 47.16 280 PRO A CA 1
ATOM 2104 C C . PRO A 1 280 ? -0.348 23.234 -41.717 1.00 47.16 280 PRO A C 1
ATOM 2106 O O . PRO A 1 280 ? 0.716 23.100 -42.320 1.00 47.16 280 PRO A O 1
ATOM 2109 N N . VAL A 1 281 ? -1.040 22.199 -41.236 1.00 44.53 281 VAL A N 1
ATOM 2110 C CA . VAL A 1 281 ? -0.695 20.778 -41.403 1.00 44.53 281 VAL A CA 1
ATOM 2111 C C . VAL A 1 281 ? -1.297 20.245 -42.709 1.00 44.53 281 VAL A C 1
ATOM 2113 O O . VAL A 1 281 ? -2.460 20.499 -43.020 1.00 44.53 281 VAL A O 1
ATOM 2116 N N . THR A 1 282 ? -0.502 19.501 -43.479 1.00 42.78 282 THR A N 1
ATOM 2117 C CA . THR A 1 282 ? -0.885 18.838 -44.738 1.00 42.78 282 THR A CA 1
ATOM 2118 C C . THR A 1 282 ? -1.604 17.504 -44.468 1.00 42.78 282 THR A C 1
ATOM 2120 O O . THR A 1 282 ? -1.183 16.769 -43.574 1.00 42.78 282 THR A O 1
ATOM 2123 N N . PRO A 1 283 ? -2.666 17.144 -45.218 1.00 47.78 283 PRO A N 1
ATOM 2124 C CA . PRO A 1 283 ? -3.408 15.907 -44.982 1.00 47.78 283 PRO A CA 1
ATOM 2125 C C . PRO A 1 283 ? -2.744 14.681 -45.629 1.00 47.78 283 PRO A C 1
ATOM 2127 O O . PRO A 1 283 ? -2.309 14.723 -46.780 1.00 47.78 283 PRO A O 1
ATOM 2130 N N . VAL A 1 284 ? -2.725 13.571 -44.888 1.00 48.03 284 VAL A N 1
ATOM 2131 C CA . VAL A 1 284 ? -2.277 12.243 -45.337 1.00 48.03 284 VAL A CA 1
ATOM 2132 C C . VAL A 1 284 ? -3.463 11.471 -45.927 1.00 48.03 284 VAL A C 1
ATOM 2134 O O . VAL A 1 284 ? -4.529 11.388 -45.319 1.00 48.03 284 VAL A O 1
ATOM 2137 N N . THR A 1 285 ? -3.275 10.900 -47.116 1.00 47.00 285 THR A N 1
ATOM 2138 C CA . THR A 1 285 ? -4.233 10.045 -47.834 1.00 47.00 285 THR A CA 1
ATOM 2139 C C . THR A 1 285 ? -4.341 8.646 -47.208 1.00 47.00 285 THR A C 1
ATOM 2141 O O . THR A 1 285 ? -3.311 8.036 -46.917 1.00 47.00 285 THR A O 1
ATOM 2144 N N . PRO A 1 286 ? -5.552 8.076 -47.048 1.00 50.16 286 PRO A N 1
ATOM 2145 C CA . PRO A 1 286 ? -5.711 6.708 -46.564 1.00 50.16 286 PRO A CA 1
ATOM 2146 C C . PRO A 1 286 ? -5.540 5.672 -47.687 1.00 50.16 286 PRO A C 1
ATOM 2148 O O . PRO A 1 286 ? -6.116 5.791 -48.769 1.00 50.16 286 PRO A O 1
ATOM 2151 N N . VAL A 1 287 ? -4.764 4.628 -47.391 1.00 43.50 287 VAL A N 1
ATOM 2152 C CA . VAL A 1 287 ? -4.559 3.440 -48.231 1.00 43.50 287 VAL A CA 1
ATOM 2153 C C . VAL A 1 287 ? -5.718 2.459 -48.029 1.00 43.50 287 VAL A C 1
ATOM 2155 O O . VAL A 1 287 ? -6.087 2.128 -46.904 1.00 43.50 287 VAL A O 1
ATOM 2158 N N . THR A 1 288 ? -6.290 1.995 -49.136 1.00 46.56 288 THR A N 1
ATOM 2159 C CA . THR A 1 288 ? -7.374 1.006 -49.212 1.00 46.56 288 THR A CA 1
ATOM 2160 C C . THR A 1 288 ? -6.845 -0.411 -48.936 1.00 46.56 288 THR A C 1
ATOM 2162 O O . THR A 1 288 ? -5.856 -0.795 -49.563 1.00 46.56 288 THR A O 1
ATOM 2165 N N . PRO A 1 289 ? -7.477 -1.231 -48.074 1.00 52.12 289 PRO A N 1
ATOM 2166 C CA . PRO A 1 289 ? -7.111 -2.637 -47.954 1.00 52.12 289 PRO A CA 1
ATOM 2167 C C . PRO A 1 289 ? -7.820 -3.505 -49.004 1.00 52.12 289 PRO A C 1
ATOM 2169 O O . PRO A 1 289 ? -8.987 -3.305 -49.342 1.00 52.12 289 PRO A O 1
ATOM 2172 N N . ALA A 1 290 ? -7.056 -4.471 -49.515 1.00 39.84 290 ALA A N 1
ATOM 2173 C CA . ALA A 1 290 ? -7.421 -5.423 -50.551 1.00 39.84 290 ALA A CA 1
ATOM 2174 C C . ALA A 1 290 ? -8.433 -6.486 -50.080 1.00 39.84 290 ALA A C 1
ATOM 2176 O O . ALA A 1 290 ? -8.523 -6.831 -48.903 1.00 39.84 290 ALA A O 1
ATOM 2177 N N . ALA A 1 291 ? -9.175 -7.000 -51.060 1.00 40.38 291 ALA A N 1
ATOM 2178 C CA . ALA A 1 291 ? -10.265 -7.957 -50.939 1.00 40.38 291 ALA A CA 1
ATOM 2179 C C . ALA A 1 291 ? -9.846 -9.333 -50.381 1.00 40.38 291 ALA A C 1
ATOM 2181 O O . ALA A 1 291 ? -8.821 -9.893 -50.766 1.00 40.38 291 ALA A O 1
ATOM 2182 N N . VAL A 1 292 ? -10.719 -9.909 -49.549 1.00 46.84 292 VAL A N 1
ATOM 2183 C CA . VAL A 1 292 ? -10.697 -11.313 -49.102 1.00 46.84 292 VAL A CA 1
ATOM 2184 C C . VAL A 1 292 ? -11.849 -12.055 -49.800 1.00 46.84 292 VAL A C 1
ATOM 2186 O O . VAL A 1 292 ? -12.951 -11.503 -49.866 1.00 46.84 292 VAL A O 1
ATOM 2189 N N . PRO A 1 293 ? -11.640 -13.272 -50.343 1.00 52.00 293 PRO A N 1
ATOM 2190 C CA . PRO A 1 293 ? -12.678 -13.999 -51.062 1.00 52.00 293 PRO A CA 1
ATOM 2191 C C . PRO A 1 293 ? -13.676 -14.691 -50.122 1.00 52.00 293 PRO A C 1
ATOM 2193 O O . PRO A 1 293 ? -13.348 -15.134 -49.022 1.00 52.00 293 PRO A O 1
ATOM 2196 N N . ALA A 1 294 ? -14.910 -14.780 -50.613 1.00 43.41 294 ALA A N 1
ATOM 2197 C CA . ALA A 1 294 ? -16.089 -15.309 -49.947 1.00 43.41 294 ALA A CA 1
ATOM 2198 C C . ALA A 1 294 ? -16.139 -16.846 -49.915 1.00 43.41 294 ALA A C 1
ATOM 2200 O O . ALA A 1 294 ? -15.910 -17.490 -50.937 1.00 43.41 294 ALA A O 1
ATOM 2201 N N . ALA A 1 295 ? -16.564 -17.416 -48.783 1.00 36.38 295 ALA A N 1
ATOM 2202 C CA . ALA A 1 295 ? -17.252 -18.708 -48.719 1.00 36.38 295 ALA A CA 1
ATOM 2203 C C . ALA A 1 295 ? -17.940 -18.885 -47.353 1.00 36.38 295 ALA A C 1
ATOM 2205 O O . ALA A 1 295 ? -17.300 -18.734 -46.317 1.00 36.38 295 ALA A O 1
ATOM 2206 N N . GLY A 1 296 ? -19.224 -19.263 -47.360 1.00 36.31 296 GLY A N 1
ATOM 2207 C CA . GLY A 1 296 ? -19.901 -19.845 -46.193 1.00 36.31 296 GLY A CA 1
ATOM 2208 C C . GLY A 1 296 ? -21.238 -19.205 -45.826 1.00 36.31 296 GLY A C 1
ATOM 2209 O O . GLY A 1 296 ? -21.313 -18.411 -44.896 1.00 36.31 296 GLY A O 1
ATOM 2210 N N . ASN A 1 297 ? -22.300 -19.592 -46.538 1.00 46.09 297 ASN A N 1
ATOM 2211 C CA . ASN A 1 297 ? -23.692 -19.290 -46.197 1.00 46.09 297 ASN A CA 1
ATOM 2212 C C . ASN A 1 297 ? -24.067 -19.851 -44.813 1.00 46.09 297 ASN A C 1
ATOM 2214 O O . ASN A 1 297 ? -24.067 -21.067 -44.624 1.00 46.09 297 ASN A O 1
ATOM 2218 N N . LEU A 1 298 ? -24.481 -18.975 -43.895 1.00 47.97 298 LEU A N 1
ATOM 2219 C CA . LEU A 1 298 ? -25.234 -19.328 -42.688 1.00 47.97 298 LEU A CA 1
ATOM 2220 C C . LEU A 1 298 ? -26.548 -18.526 -42.650 1.00 47.97 298 LEU A C 1
ATOM 2222 O O . LEU A 1 298 ? -26.571 -17.377 -43.097 1.00 47.97 298 LEU A O 1
ATOM 2226 N N . PRO A 1 299 ? -27.653 -19.120 -42.163 1.00 50.06 299 PRO A N 1
ATOM 2227 C CA . PRO A 1 299 ? -28.977 -18.513 -42.222 1.00 50.06 299 PRO A CA 1
ATOM 2228 C C . PRO A 1 299 ? -29.116 -17.308 -41.282 1.00 50.06 299 PRO A C 1
ATOM 2230 O O . PRO A 1 299 ? -28.767 -17.351 -40.104 1.00 50.06 299 PRO A O 1
ATOM 2233 N N . VAL A 1 300 ? -29.673 -16.241 -41.851 1.00 45.12 300 VAL A N 1
ATOM 2234 C CA . VAL A 1 300 ? -30.001 -14.948 -41.241 1.00 45.12 300 VAL A CA 1
ATOM 2235 C C . VAL A 1 300 ? -31.113 -15.111 -40.190 1.00 45.12 300 VAL A C 1
ATOM 2237 O O . VAL A 1 300 ? -32.196 -15.579 -40.548 1.00 45.12 300 VAL A O 1
ATOM 2240 N N . PRO A 1 301 ? -30.923 -14.704 -38.919 1.00 49.16 301 PRO A N 1
ATOM 2241 C CA . PRO A 1 301 ? -32.036 -14.544 -37.993 1.00 49.16 301 PRO A CA 1
ATOM 2242 C C . PRO A 1 301 ? -32.822 -13.262 -38.308 1.00 49.16 301 PRO A C 1
ATOM 2244 O O . PRO A 1 301 ? -32.258 -12.226 -38.661 1.00 49.16 301 PRO A O 1
ATOM 2247 N N . ALA A 1 302 ? -34.145 -13.370 -38.196 1.00 47.00 302 ALA A N 1
ATOM 2248 C CA . ALA A 1 302 ? -35.123 -12.342 -38.525 1.00 47.00 302 ALA A CA 1
ATOM 2249 C C . ALA A 1 302 ? -34.843 -10.986 -37.850 1.00 47.00 302 ALA A C 1
ATOM 2251 O O . ALA A 1 302 ? -34.465 -10.909 -36.680 1.00 47.00 302 ALA A O 1
ATOM 2252 N N . ALA A 1 303 ? -35.075 -9.921 -38.619 1.00 46.41 303 ALA A N 1
ATOM 2253 C CA . ALA A 1 303 ? -34.905 -8.533 -38.220 1.00 46.41 303 ALA A CA 1
ATOM 2254 C C . ALA A 1 303 ? -35.735 -8.183 -36.974 1.00 46.41 303 ALA A C 1
ATOM 2256 O O . ALA A 1 303 ? -36.957 -8.337 -36.952 1.00 46.41 303 ALA A O 1
ATOM 2257 N N . ILE A 1 304 ? -35.054 -7.664 -35.954 1.00 55.19 304 ILE A N 1
ATOM 2258 C CA . ILE A 1 304 ? -35.671 -7.028 -34.791 1.00 55.19 304 ILE A CA 1
ATOM 2259 C C . ILE A 1 304 ? -36.181 -5.645 -35.242 1.00 55.19 304 ILE A C 1
ATOM 2261 O O . ILE A 1 304 ? -35.401 -4.886 -35.825 1.00 55.19 304 ILE A O 1
ATOM 2265 N N . PRO A 1 305 ? -37.459 -5.291 -35.012 1.00 64.62 305 PRO A N 1
ATOM 2266 C CA . PRO A 1 305 ? -37.973 -3.971 -35.361 1.00 64.62 305 PRO A CA 1
ATOM 2267 C C . PRO A 1 305 ? -37.286 -2.872 -34.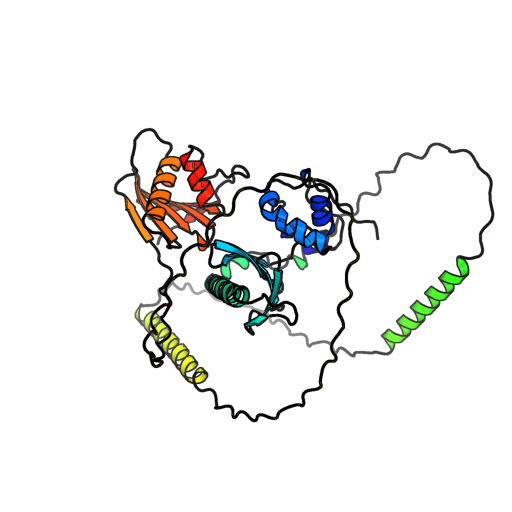529 1.00 64.62 305 PRO A C 1
ATOM 2269 O O . PRO A 1 305 ? -36.941 -3.104 -33.366 1.00 64.62 305 PRO A O 1
ATOM 2272 N N . PRO A 1 306 ? -37.084 -1.668 -35.093 1.00 53.00 306 PRO A N 1
ATOM 2273 C CA . PRO A 1 306 ? -36.410 -0.580 -34.398 1.00 53.00 306 PRO A CA 1
ATOM 2274 C C . PRO A 1 306 ? -37.204 -0.136 -33.166 1.00 53.00 306 PRO A C 1
ATOM 2276 O O . PRO A 1 306 ? -38.423 0.044 -33.215 1.00 53.00 306 PRO A O 1
ATOM 2279 N N . ALA A 1 307 ? -36.490 0.057 -32.057 1.00 55.28 307 ALA A N 1
ATOM 2280 C CA . ALA A 1 307 ? -37.045 0.620 -30.836 1.00 55.28 307 ALA A CA 1
ATOM 2281 C C . ALA A 1 307 ? -37.593 2.040 -31.093 1.00 55.28 307 ALA A C 1
ATOM 2283 O O . ALA A 1 307 ? -36.969 2.808 -31.834 1.00 55.28 307 ALA A O 1
ATOM 2284 N N . PRO A 1 308 ? -38.732 2.420 -30.487 1.00 57.91 308 PRO A N 1
ATOM 2285 C CA . PRO A 1 308 ? -39.292 3.753 -30.651 1.00 57.91 308 PRO A CA 1
ATOM 2286 C C . PRO A 1 308 ? -38.340 4.817 -30.091 1.00 57.91 308 PRO A C 1
ATOM 2288 O O . PRO A 1 308 ? -37.752 4.656 -29.019 1.00 57.91 308 PRO A O 1
ATOM 2291 N N . ALA A 1 309 ? -38.198 5.910 -30.843 1.00 52.06 309 ALA A N 1
ATOM 2292 C CA . ALA A 1 309 ? -37.370 7.052 -30.489 1.00 52.06 309 ALA A CA 1
ATOM 2293 C C . ALA A 1 309 ? -37.746 7.598 -29.102 1.00 52.06 309 ALA A C 1
ATOM 2295 O O . ALA A 1 309 ? -38.914 7.874 -28.820 1.00 52.06 309 ALA A O 1
ATOM 2296 N N . ARG A 1 310 ? -36.739 7.770 -28.237 1.00 55.38 310 ARG A N 1
ATOM 2297 C CA . ARG A 1 310 ? -36.905 8.476 -26.962 1.00 55.38 310 ARG A CA 1
ATOM 2298 C C . ARG A 1 310 ? -37.300 9.934 -27.241 1.00 55.38 310 ARG A C 1
ATOM 2300 O O . ARG A 1 310 ? -36.649 10.568 -28.073 1.00 55.38 310 ARG A O 1
ATOM 2307 N N . PRO A 1 311 ? -38.310 10.484 -26.546 1.00 55.22 311 PRO A N 1
ATOM 2308 C CA . PRO A 1 311 ? -38.626 11.900 -26.648 1.00 55.22 311 PRO A CA 1
ATOM 2309 C C . PRO A 1 311 ? -37.462 12.738 -26.107 1.00 55.22 311 PRO A C 1
ATOM 2311 O O . PRO A 1 311 ? -36.820 12.373 -25.118 1.00 55.22 311 PRO A O 1
ATOM 2314 N N . ALA A 1 312 ? -37.192 13.853 -26.785 1.00 55.38 312 ALA A N 1
ATOM 2315 C CA . ALA A 1 312 ? -36.193 14.825 -26.370 1.00 55.38 312 ALA A CA 1
ATOM 2316 C C . ALA A 1 312 ? -36.529 15.377 -24.970 1.00 55.38 312 ALA A C 1
ATOM 2318 O O . ALA A 1 312 ? -37.703 15.645 -24.691 1.00 55.38 312 ALA A O 1
ATOM 2319 N N . PRO A 1 313 ? -35.533 15.553 -24.084 1.00 63.62 313 PRO A N 1
ATOM 2320 C CA . PRO A 1 313 ? -35.760 16.202 -22.803 1.00 63.62 313 PRO A CA 1
ATOM 2321 C C . PRO A 1 313 ? -36.146 17.677 -23.018 1.00 63.62 313 PRO A C 1
ATOM 2323 O O . PRO A 1 313 ? -35.628 18.316 -23.939 1.00 63.62 313 PRO A O 1
ATOM 2326 N N . PRO A 1 314 ? -37.050 18.232 -22.191 1.00 60.59 314 PRO A N 1
ATOM 2327 C CA . PRO A 1 314 ? -37.408 19.641 -22.274 1.00 60.59 314 PRO A CA 1
ATOM 2328 C C . PRO A 1 314 ? -36.198 20.529 -21.933 1.00 60.59 314 PRO A C 1
ATOM 2330 O O . PRO A 1 314 ? -35.359 20.130 -21.119 1.00 60.59 314 PRO A O 1
ATOM 2333 N N . PRO A 1 315 ? -36.103 21.735 -22.522 1.00 54.31 315 PRO A N 1
ATOM 2334 C CA . PRO A 1 315 ? -35.046 22.682 -22.194 1.00 54.31 315 PRO A CA 1
ATOM 2335 C C . PRO A 1 315 ? -35.163 23.088 -20.721 1.00 54.31 315 PRO A C 1
ATOM 2337 O O . PRO A 1 315 ? -36.188 23.613 -20.283 1.00 54.31 315 PRO A O 1
ATOM 2340 N N . GLY A 1 316 ? -34.117 22.796 -19.947 1.00 52.84 316 GLY A N 1
ATOM 2341 C CA . GLY A 1 316 ? -33.995 23.252 -18.567 1.00 52.84 316 GLY A CA 1
ATOM 2342 C C . GLY A 1 316 ? -33.759 24.766 -18.511 1.00 52.84 316 GLY A C 1
ATOM 2343 O O . GLY A 1 316 ? -33.128 25.311 -19.419 1.00 52.84 316 GLY A O 1
ATOM 2344 N N . PRO A 1 317 ? -34.262 25.455 -17.472 1.00 51.72 317 PRO A N 1
ATOM 2345 C CA . PRO A 1 317 ? -34.084 26.890 -17.328 1.00 51.72 317 PRO A CA 1
ATOM 2346 C C . PRO A 1 317 ? -32.616 27.226 -17.057 1.00 51.72 317 PRO A C 1
ATOM 2348 O O . PRO A 1 317 ? -31.951 26.575 -16.248 1.00 51.72 317 PRO A O 1
ATOM 2351 N N . GLU A 1 318 ? -32.145 28.273 -17.727 1.00 50.69 318 GLU A N 1
ATOM 2352 C CA . GLU A 1 318 ? -30.892 28.961 -17.445 1.00 50.69 318 GLU A CA 1
ATOM 2353 C C . GLU A 1 318 ? -30.796 29.260 -15.941 1.00 50.69 318 GLU A C 1
ATOM 2355 O O . GLU A 1 318 ? -31.594 30.021 -15.391 1.00 50.69 318 GLU A O 1
ATOM 2360 N N . GLN A 1 319 ? -29.830 28.645 -15.257 1.00 40.16 319 GLN A N 1
ATOM 2361 C CA . GLN A 1 319 ? -29.455 29.044 -13.906 1.00 40.16 319 GLN A CA 1
ATOM 2362 C C . GLN A 1 319 ? -28.144 29.814 -13.967 1.00 40.16 319 GLN A C 1
ATOM 2364 O O . GLN A 1 319 ? -27.067 29.258 -14.183 1.00 40.16 319 GLN A O 1
ATOM 2369 N N . SER A 1 320 ? -28.291 31.124 -13.773 1.00 40.38 320 SER A N 1
ATOM 2370 C CA . SER A 1 320 ? -27.241 32.061 -13.404 1.00 40.38 320 SER A CA 1
ATOM 2371 C C . SER A 1 320 ? -26.334 31.480 -12.325 1.00 40.38 320 SER A C 1
ATOM 2373 O O . SER A 1 320 ? -26.795 30.987 -11.295 1.00 40.38 320 SER A O 1
ATOM 2375 N N . GLY A 1 321 ? -25.030 31.601 -12.557 1.00 42.16 321 GLY A N 1
ATOM 2376 C CA . GLY A 1 321 ? -24.005 31.243 -11.595 1.00 42.16 321 GLY A CA 1
ATOM 2377 C C . GLY A 1 321 ? -24.104 32.080 -10.322 1.00 42.16 321 GLY A C 1
ATOM 2378 O O . GLY A 1 321 ? -23.876 33.288 -10.330 1.00 42.16 321 GLY A O 1
ATOM 2379 N N . SER A 1 322 ? -24.361 31.405 -9.206 1.00 35.22 322 SER A N 1
ATOM 2380 C CA . SER A 1 322 ? -23.888 31.829 -7.893 1.00 35.22 322 SER A CA 1
ATOM 2381 C C . SER A 1 322 ? -22.806 30.853 -7.451 1.00 35.22 322 SER A C 1
ATOM 2383 O O . SER A 1 322 ? -23.055 29.662 -7.276 1.00 35.22 322 SER A O 1
ATOM 2385 N N . ALA A 1 323 ? -21.591 31.374 -7.297 1.00 38.47 323 ALA A N 1
ATOM 2386 C CA . ALA A 1 323 ? -20.485 30.675 -6.668 1.00 38.47 323 ALA A CA 1
ATOM 2387 C C . ALA A 1 323 ? -20.876 30.322 -5.225 1.00 38.47 323 ALA A C 1
ATOM 2389 O O . ALA A 1 323 ? -21.038 31.206 -4.384 1.00 38.47 323 ALA A O 1
ATOM 2390 N N . LEU A 1 324 ? -21.053 29.029 -4.951 1.00 37.00 324 LEU A N 1
ATOM 2391 C CA . LEU A 1 324 ? -21.153 28.527 -3.586 1.00 37.00 324 LEU A CA 1
ATOM 2392 C C . LEU A 1 324 ? -19.756 28.552 -2.944 1.00 37.00 324 LEU A C 1
ATOM 2394 O O . LEU A 1 324 ? -18.776 28.200 -3.609 1.00 37.00 324 LEU A O 1
ATOM 2398 N N . PRO A 1 325 ? -19.637 28.961 -1.671 1.00 42.91 325 PRO A N 1
ATOM 2399 C CA . PRO A 1 325 ? -18.368 28.923 -0.960 1.00 42.91 325 PRO A CA 1
ATOM 2400 C C . PRO A 1 325 ? -17.887 27.476 -0.803 1.00 42.91 325 PRO A C 1
ATOM 2402 O O . PRO A 1 325 ? -18.693 26.558 -0.635 1.00 42.91 325 PRO A O 1
ATOM 2405 N N . LEU A 1 326 ? -16.561 27.290 -0.859 1.00 37.84 326 LEU A N 1
ATOM 2406 C CA . LEU A 1 326 ? -15.883 26.033 -0.549 1.00 37.84 326 LEU A CA 1
ATOM 2407 C C . LEU A 1 326 ? -16.443 25.462 0.759 1.00 37.84 326 LEU A C 1
ATOM 2409 O O . LEU A 1 326 ? -16.222 26.015 1.834 1.00 37.84 326 LEU A O 1
ATOM 2413 N N . SER A 1 327 ? -17.162 24.349 0.645 1.00 37.34 327 SER A N 1
ATOM 2414 C CA . SER A 1 327 ? -17.627 23.574 1.785 1.00 37.34 327 SER A CA 1
ATOM 2415 C C . SER A 1 327 ? -16.403 23.006 2.499 1.00 37.34 327 SER A C 1
ATOM 2417 O O . SER A 1 327 ? -15.689 22.169 1.942 1.00 37.34 327 SER A O 1
ATOM 2419 N N . GLU A 1 328 ? -16.152 23.468 3.722 1.00 35.75 328 GLU A N 1
ATOM 2420 C CA . GLU A 1 328 ? -15.214 22.836 4.645 1.00 35.75 328 GLU A CA 1
ATOM 2421 C C . GLU A 1 328 ? -15.577 21.350 4.750 1.00 35.75 328 GLU A C 1
ATOM 2423 O O . GLU A 1 328 ? -16.706 20.980 5.082 1.00 35.75 328 GLU A O 1
ATOM 2428 N N . GLN A 1 329 ? -14.640 20.483 4.373 1.00 46.28 329 GLN A N 1
ATOM 2429 C CA . GLN A 1 329 ? -14.838 19.047 4.464 1.00 46.28 329 GLN A CA 1
ATOM 2430 C C . GLN A 1 329 ? -14.842 18.682 5.958 1.00 46.28 329 GLN A C 1
ATOM 2432 O O . GLN A 1 329 ? -13.895 19.052 6.659 1.00 46.28 329 GLN A O 1
ATOM 2437 N N . PRO A 1 330 ? -15.883 18.003 6.474 1.00 43.00 330 PRO A N 1
ATOM 2438 C CA . PRO A 1 330 ? -15.998 17.750 7.902 1.00 43.00 330 PRO A CA 1
ATOM 2439 C C . PRO A 1 330 ? -14.804 16.917 8.402 1.00 43.00 330 PRO A C 1
ATOM 2441 O O . PRO A 1 330 ? -14.277 16.087 7.650 1.00 43.00 330 PRO A O 1
ATOM 2444 N N . PRO A 1 331 ? -14.363 17.127 9.656 1.00 48.03 331 PRO A N 1
ATOM 2445 C CA . PRO A 1 331 ? -13.254 16.387 10.250 1.00 48.03 331 PRO A CA 1
ATOM 2446 C C . PRO A 1 331 ? -13.491 14.875 10.157 1.00 48.03 331 PRO A C 1
ATOM 2448 O O . PRO A 1 331 ? -14.633 14.414 10.109 1.00 48.03 331 PRO A O 1
ATOM 2451 N N . ALA A 1 332 ? -12.398 14.104 10.121 1.00 56.34 332 ALA A N 1
ATOM 2452 C CA . ALA A 1 332 ? -12.442 12.646 10.050 1.00 56.34 332 ALA A CA 1
ATOM 2453 C C . ALA A 1 332 ? -13.459 12.091 11.060 1.00 56.34 332 ALA A C 1
ATOM 2455 O O . ALA A 1 332 ? -13.310 12.267 12.268 1.00 56.34 332 ALA A O 1
ATOM 2456 N N . THR A 1 333 ? -14.511 11.450 10.554 1.00 78.25 333 THR A N 1
ATOM 2457 C CA . THR A 1 333 ? -15.623 10.974 11.373 1.00 78.25 333 THR A CA 1
ATOM 2458 C C . THR A 1 333 ? -15.148 9.769 12.177 1.00 78.25 333 THR A C 1
ATOM 2460 O O . THR A 1 333 ? -14.879 8.699 11.622 1.00 78.25 333 THR A O 1
ATOM 2463 N N . VAL A 1 334 ? -14.985 9.971 13.483 1.00 87.00 33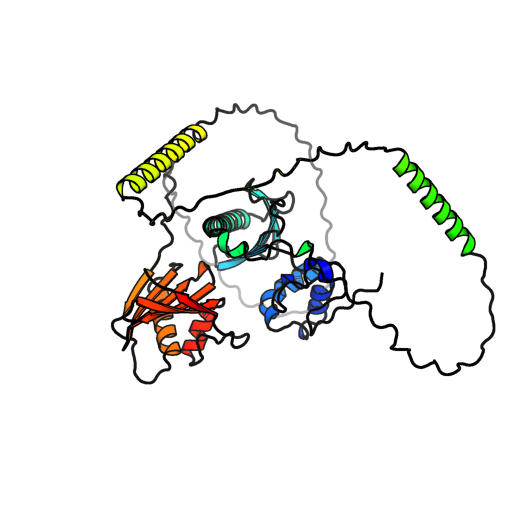4 VAL A N 1
ATOM 2464 C CA . VAL A 1 334 ? -14.763 8.903 14.460 1.00 87.00 334 VAL A CA 1
ATOM 2465 C C . VAL A 1 334 ? -16.128 8.404 14.901 1.00 87.00 334 VAL A C 1
ATOM 2467 O O . VAL A 1 334 ? -16.967 9.204 15.309 1.00 87.00 334 VAL A O 1
ATOM 2470 N N . GLN A 1 335 ? -16.346 7.095 14.814 1.00 90.75 335 GLN A N 1
ATOM 2471 C CA . GLN A 1 335 ? -17.580 6.470 15.273 1.00 90.75 335 GLN A CA 1
ATOM 2472 C C . GLN A 1 335 ? -17.277 5.583 16.471 1.00 90.75 335 GLN A C 1
ATOM 2474 O O . GLN A 1 335 ? -16.480 4.647 16.381 1.00 90.75 335 GLN A O 1
ATOM 2479 N N . THR A 1 336 ? -17.930 5.878 17.591 1.00 89.06 336 THR A N 1
ATOM 2480 C CA . THR A 1 336 ? -17.761 5.145 18.846 1.00 89.06 336 THR A CA 1
ATOM 2481 C C . THR A 1 336 ? -19.085 4.518 19.244 1.00 89.06 336 THR A C 1
ATOM 2483 O O . THR A 1 336 ? -20.104 5.206 19.308 1.00 89.06 336 THR A O 1
ATOM 2486 N N . ARG A 1 337 ? -19.076 3.219 19.546 1.00 92.44 337 ARG A N 1
ATOM 2487 C CA . ARG A 1 337 ? -20.237 2.500 20.071 1.00 92.44 337 ARG A CA 1
ATOM 2488 C C . ARG A 1 337 ? -19.844 1.696 21.295 1.00 92.44 337 ARG A C 1
ATOM 2490 O O . ARG A 1 337 ? -18.946 0.861 21.247 1.00 92.44 337 ARG A O 1
ATOM 2497 N N . HIS A 1 338 ? -20.571 1.928 22.377 1.00 91.50 338 HIS A N 1
ATOM 2498 C CA . HIS A 1 338 ? -20.486 1.105 23.570 1.00 91.50 338 HIS A CA 1
ATOM 2499 C C . HIS A 1 338 ? -21.565 0.018 23.519 1.00 91.50 338 HIS A C 1
ATOM 2501 O O . HIS A 1 338 ? -22.727 0.309 23.221 1.00 91.50 338 HIS A O 1
ATOM 2507 N N . LEU A 1 339 ? -21.186 -1.230 23.780 1.00 86.81 339 LEU A N 1
ATOM 2508 C CA . LEU A 1 339 ? -22.094 -2.364 23.903 1.00 86.81 339 LEU A CA 1
ATOM 2509 C C . LEU A 1 339 ? -22.131 -2.831 25.365 1.00 86.81 339 LEU A C 1
ATOM 2511 O O . LEU A 1 339 ? -21.073 -3.021 25.960 1.00 86.81 339 LEU A O 1
ATOM 2515 N N . PRO A 1 340 ? -23.322 -3.089 25.933 1.00 71.19 340 PRO A N 1
ATOM 2516 C CA . PRO A 1 340 ? -23.444 -3.519 27.327 1.00 71.19 340 PRO A CA 1
ATOM 2517 C C . PRO A 1 340 ? -22.877 -4.927 27.568 1.00 71.19 340 PRO A C 1
ATOM 2519 O O . PRO A 1 340 ? -22.432 -5.233 28.668 1.00 71.19 340 PRO A O 1
ATOM 2522 N N . ALA A 1 341 ? -22.895 -5.792 26.548 1.00 80.25 341 ALA A N 1
ATOM 2523 C CA . ALA A 1 341 ? -22.251 -7.102 26.546 1.00 80.25 341 ALA A CA 1
ATOM 2524 C C . ALA A 1 341 ? -22.075 -7.601 25.102 1.00 80.25 341 ALA A C 1
ATOM 2526 O O . ALA A 1 341 ? -22.871 -7.264 24.219 1.00 80.25 341 ALA A O 1
ATOM 2527 N N . LEU A 1 342 ? -21.068 -8.445 24.857 1.00 77.12 342 LEU A N 1
ATOM 2528 C CA . LEU A 1 342 ? -20.944 -9.159 23.583 1.00 77.12 342 LEU A CA 1
ATOM 2529 C C . LEU A 1 342 ? -22.039 -10.239 23.476 1.00 77.12 342 LEU A C 1
ATOM 2531 O O . LEU A 1 342 ? -22.196 -11.042 24.398 1.00 77.12 342 LEU A O 1
ATOM 2535 N N . PRO A 1 343 ? -22.784 -10.314 22.361 1.00 65.88 343 PRO A N 1
ATOM 2536 C CA . PRO A 1 343 ? -23.861 -11.286 22.215 1.00 65.88 343 PRO A CA 1
ATOM 2537 C C . PRO A 1 343 ? -23.337 -12.727 22.064 1.00 65.88 343 PRO A C 1
ATOM 2539 O O . PRO A 1 343 ? -22.490 -13.006 21.216 1.00 65.88 343 PRO A O 1
ATOM 2542 N N . GLY A 1 344 ? -23.921 -13.654 22.834 1.00 65.69 344 GLY A N 1
ATOM 2543 C CA . GLY A 1 344 ? -23.895 -15.101 22.576 1.00 65.69 344 GLY A CA 1
ATOM 2544 C C . GLY A 1 344 ? -22.876 -15.924 23.388 1.00 65.69 344 GLY A C 1
ATOM 2545 O O . GLY A 1 344 ? -21.672 -15.842 23.123 1.00 65.69 344 GLY A O 1
ATOM 2546 N N . PRO A 1 345 ? -23.315 -16.798 24.316 1.00 63.81 345 PRO A N 1
ATOM 2547 C CA . PRO A 1 345 ? -22.446 -17.841 24.862 1.00 63.81 345 PRO A CA 1
ATOM 2548 C C . PRO A 1 345 ? -22.088 -18.870 23.769 1.00 63.81 345 PRO A C 1
ATOM 2550 O O . PRO A 1 345 ? -22.920 -19.200 22.929 1.00 63.81 345 PRO A O 1
ATOM 2553 N N . GLY A 1 346 ? -20.845 -19.371 23.764 1.00 72.88 346 GLY A N 1
ATOM 2554 C CA . GLY A 1 346 ? -20.424 -20.503 22.913 1.00 72.88 346 GLY A CA 1
ATOM 2555 C C . GLY A 1 346 ? -19.551 -20.193 21.686 1.00 72.88 346 GLY A C 1
ATOM 2556 O O . GLY A 1 346 ? -19.065 -21.128 21.061 1.00 72.88 346 GLY A O 1
ATOM 2557 N N . MET A 1 347 ? -19.293 -18.923 21.351 1.00 71.56 347 MET A N 1
ATOM 2558 C CA . MET A 1 347 ? -18.282 -18.552 20.338 1.00 71.56 347 MET A CA 1
ATOM 2559 C C . MET A 1 347 ? -16.937 -18.149 20.974 1.00 71.56 347 MET A C 1
ATOM 2561 O O . MET A 1 347 ? -16.938 -17.661 22.108 1.00 71.56 347 MET A O 1
ATOM 2565 N N . PRO A 1 348 ? -15.797 -18.304 20.269 1.00 83.62 348 PRO A N 1
ATOM 2566 C CA . PRO A 1 348 ? -14.539 -17.669 20.661 1.00 83.62 348 PRO A CA 1
ATOM 2567 C C . PRO A 1 348 ? -14.696 -16.145 20.760 1.00 83.62 348 PRO A C 1
ATOM 2569 O O . PRO A 1 348 ? -15.449 -15.547 19.986 1.00 83.62 348 PRO A O 1
ATOM 2572 N N . ASP A 1 349 ? -13.979 -15.511 21.693 1.00 86.81 349 ASP A N 1
ATOM 257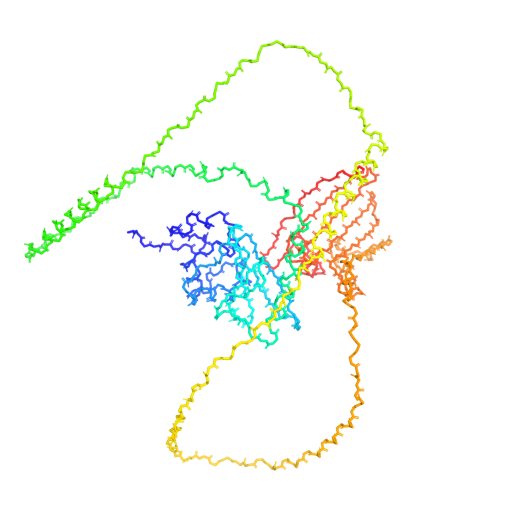3 C CA . ASP A 1 349 ? -14.038 -14.055 21.896 1.00 86.81 349 ASP A CA 1
ATOM 2574 C C . ASP A 1 349 ? -13.746 -13.284 20.608 1.00 86.81 349 ASP A C 1
ATOM 2576 O O . ASP A 1 349 ? -14.513 -12.398 20.238 1.00 86.81 349 ASP A O 1
ATOM 2580 N N . ASP A 1 350 ? -12.696 -13.673 19.888 1.00 89.50 350 ASP A N 1
ATOM 2581 C CA . ASP A 1 350 ? -12.272 -13.040 18.637 1.00 89.50 350 ASP A CA 1
ATOM 2582 C C . ASP A 1 350 ? -13.384 -13.046 17.578 1.00 89.50 350 ASP A C 1
ATOM 2584 O O . ASP A 1 350 ? -13.628 -12.026 16.933 1.00 89.50 350 ASP A O 1
ATOM 2588 N N . ALA A 1 351 ? -14.130 -14.149 17.456 1.00 90.19 351 ALA A N 1
ATOM 2589 C CA . ALA A 1 351 ? -15.234 -14.270 16.506 1.00 90.19 351 ALA A CA 1
ATOM 2590 C C . ALA A 1 351 ? -16.398 -13.330 16.843 1.00 90.19 351 ALA A C 1
ATOM 2592 O O . ALA A 1 351 ? -16.952 -12.670 15.959 1.00 90.19 351 ALA A O 1
ATOM 2593 N N . ARG A 1 352 ? -16.758 -13.226 18.130 1.00 90.88 352 ARG A N 1
ATOM 2594 C CA . ARG A 1 352 ? -17.804 -12.294 18.582 1.00 90.88 352 ARG A CA 1
ATOM 2595 C C . ARG A 1 352 ? -17.400 -10.844 18.357 1.00 90.88 352 ARG A C 1
ATOM 2597 O O . ARG A 1 352 ? -18.203 -10.054 17.866 1.00 90.88 352 ARG A O 1
ATOM 2604 N N . GLN A 1 353 ? -16.166 -10.510 18.719 1.00 92.50 353 GLN A N 1
ATOM 2605 C CA . GLN A 1 353 ? -15.607 -9.170 18.581 1.00 92.50 353 GLN A CA 1
ATOM 2606 C C . GLN A 1 353 ? -15.561 -8.739 17.118 1.00 92.50 353 GLN A C 1
ATOM 2608 O O . GLN A 1 353 ? -16.009 -7.644 16.777 1.00 92.50 353 GLN A O 1
ATOM 2613 N N . ALA A 1 354 ? -15.093 -9.633 16.246 1.00 92.94 354 ALA A N 1
ATOM 2614 C CA . ALA A 1 354 ? -15.022 -9.373 14.822 1.00 92.94 354 ALA A CA 1
ATOM 2615 C C . ALA A 1 354 ? -16.404 -9.153 14.199 1.00 92.94 354 ALA A C 1
ATOM 2617 O O . ALA A 1 354 ? -16.602 -8.167 13.486 1.00 92.94 354 ALA A O 1
ATOM 2618 N N . ARG A 1 355 ? -17.382 -10.001 14.546 1.00 93.94 355 ARG A N 1
ATOM 2619 C CA . ARG A 1 355 ? -18.769 -9.851 14.088 1.00 93.94 355 ARG A CA 1
ATOM 2620 C C . ARG A 1 355 ? -19.391 -8.533 14.536 1.00 93.94 355 ARG A C 1
ATOM 2622 O O . ARG A 1 355 ? -20.028 -7.852 13.735 1.00 93.94 355 ARG A O 1
ATOM 2629 N N . ALA A 1 356 ? -19.206 -8.162 15.802 1.00 93.19 356 ALA A N 1
ATOM 2630 C CA . ALA A 1 356 ? -19.737 -6.912 16.336 1.00 93.19 356 ALA A CA 1
ATOM 2631 C C . ALA A 1 356 ? -19.118 -5.688 15.641 1.00 93.19 356 ALA A C 1
ATOM 2633 O O . ALA A 1 356 ? -19.839 -4.760 15.276 1.00 93.19 356 ALA A O 1
ATOM 2634 N N . MET A 1 357 ? -17.804 -5.713 15.393 1.00 94.81 357 MET A N 1
ATOM 2635 C CA . MET A 1 357 ? -17.114 -4.649 14.664 1.00 94.81 357 MET A CA 1
ATOM 2636 C C . MET A 1 357 ? -17.604 -4.539 13.218 1.00 94.81 357 MET A C 1
ATOM 2638 O O . MET A 1 357 ? -17.973 -3.452 12.787 1.00 94.81 357 MET A O 1
ATOM 2642 N N . ARG A 1 358 ? -17.691 -5.650 12.474 1.00 93.75 358 ARG A N 1
ATOM 2643 C CA . ARG A 1 358 ? -18.196 -5.618 11.091 1.00 93.75 358 ARG A CA 1
ATOM 2644 C C . ARG A 1 358 ? -19.637 -5.127 11.010 1.00 93.75 358 ARG A C 1
ATOM 2646 O O . ARG A 1 358 ? -19.936 -4.314 10.141 1.00 93.75 358 ARG A O 1
ATOM 2653 N N . ALA A 1 359 ? -20.509 -5.564 11.920 1.00 92.44 359 ALA A N 1
ATOM 2654 C CA . ALA A 1 359 ? -21.879 -5.060 11.994 1.00 92.44 359 ALA A CA 1
ATOM 2655 C C . ALA A 1 359 ? -21.904 -3.538 12.214 1.00 92.44 359 ALA A C 1
ATOM 2657 O O . ALA A 1 359 ? -22.592 -2.825 11.488 1.00 92.44 359 ALA A O 1
ATOM 2658 N N . PHE A 1 360 ? -21.087 -3.028 13.141 1.00 94.06 360 PHE A N 1
ATOM 2659 C CA . PHE A 1 360 ? -20.985 -1.592 13.395 1.00 94.06 360 PHE A CA 1
ATOM 2660 C C . PHE A 1 360 ? -20.478 -0.803 12.177 1.00 94.06 360 PHE A C 1
ATOM 2662 O O . PHE A 1 360 ? -20.988 0.274 11.879 1.00 94.06 360 PHE A O 1
ATOM 2669 N N . MET A 1 361 ? -19.530 -1.359 11.423 1.00 93.50 361 MET A N 1
ATOM 2670 C CA . MET A 1 361 ? -19.021 -0.742 10.194 1.00 93.50 361 MET A CA 1
ATOM 2671 C C . MET A 1 361 ? -20.061 -0.695 9.070 1.00 93.50 361 MET A C 1
ATOM 2673 O O . MET A 1 361 ? -20.089 0.263 8.302 1.00 93.50 361 MET A O 1
ATOM 2677 N N . VAL A 1 362 ? -20.921 -1.714 8.973 1.00 91.06 362 VAL A N 1
ATOM 2678 C CA . VAL A 1 362 ? -22.034 -1.739 8.011 1.00 91.06 362 VAL A CA 1
ATOM 2679 C C . VAL A 1 362 ? -23.105 -0.711 8.380 1.00 91.06 362 VAL A C 1
ATOM 2681 O O . VAL A 1 362 ? -23.657 -0.069 7.492 1.00 91.06 362 VAL A O 1
ATOM 2684 N N . GLU A 1 363 ? -23.385 -0.532 9.673 1.00 88.94 363 GLU A N 1
ATOM 2685 C CA . GLU A 1 363 ? -24.338 0.476 10.158 1.00 88.94 363 GLU A CA 1
ATOM 2686 C C . GLU A 1 363 ? -23.841 1.917 9.966 1.00 88.94 363 GLU A C 1
ATOM 2688 O O . GLU A 1 363 ? -24.652 2.824 9.789 1.00 88.94 363 GLU A O 1
ATOM 2693 N N . GLN A 1 364 ? -22.524 2.139 10.018 1.00 90.44 364 GLN A N 1
ATOM 2694 C CA . GLN A 1 364 ? -21.897 3.461 9.925 1.00 90.44 364 GLN A CA 1
ATOM 2695 C C . GLN A 1 364 ? -20.922 3.544 8.738 1.00 90.44 364 GLN A C 1
ATOM 2697 O O . GLN A 1 364 ? -19.718 3.739 8.939 1.00 90.44 364 GLN A O 1
ATOM 2702 N N . PRO A 1 365 ? -21.402 3.399 7.489 1.00 85.31 365 PRO A N 1
ATOM 2703 C CA . PRO A 1 365 ? -20.525 3.405 6.331 1.00 85.31 365 PRO A CA 1
ATOM 2704 C C . PRO A 1 365 ? -19.813 4.758 6.189 1.00 85.31 365 PRO A C 1
ATOM 2706 O O . PRO A 1 365 ? -20.396 5.821 6.389 1.00 85.31 365 PRO A O 1
ATOM 2709 N N . GLY A 1 366 ? -18.538 4.719 5.803 1.00 80.88 366 GLY A N 1
ATOM 2710 C CA . GLY A 1 366 ? -17.749 5.916 5.486 1.00 80.88 366 GLY A CA 1
ATOM 2711 C C . GLY A 1 366 ? -16.912 6.481 6.637 1.00 80.88 366 GLY A C 1
ATOM 2712 O O . GLY A 1 366 ? -16.054 7.331 6.386 1.00 80.88 366 GLY A O 1
ATOM 2713 N N . ALA A 1 367 ? -17.069 5.985 7.867 1.00 86.12 367 ALA A N 1
ATOM 2714 C CA . ALA A 1 367 ? -16.139 6.323 8.939 1.00 86.12 367 ALA A CA 1
ATOM 2715 C C . ALA A 1 367 ? -14.763 5.674 8.707 1.00 86.12 367 ALA A C 1
ATOM 2717 O O . ALA A 1 367 ?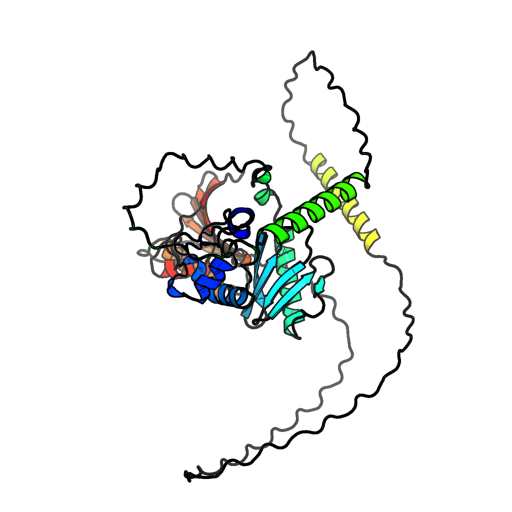 -14.633 4.605 8.102 1.00 86.12 367 ALA A O 1
ATOM 2718 N N . ARG A 1 368 ? -13.710 6.351 9.177 1.00 85.00 368 ARG A N 1
ATOM 2719 C CA . ARG A 1 368 ? -12.314 5.887 9.041 1.00 85.00 368 ARG A CA 1
ATOM 2720 C C . ARG A 1 368 ? -11.788 5.207 10.297 1.00 85.00 368 ARG A C 1
ATOM 2722 O O . ARG A 1 368 ? -10.827 4.441 10.216 1.00 85.00 368 ARG A O 1
ATOM 2729 N N . LEU A 1 369 ? -12.404 5.515 11.433 1.00 92.50 369 LEU A N 1
ATOM 2730 C CA . LEU A 1 369 ? -12.057 4.995 12.742 1.00 92.50 369 LEU A CA 1
ATOM 2731 C C . LEU A 1 369 ? -13.331 4.518 13.431 1.00 92.50 369 LEU A C 1
ATOM 2733 O O . LEU A 1 369 ? -14.248 5.311 13.651 1.00 92.50 369 LEU A O 1
ATOM 2737 N N . TYR A 1 370 ? -13.349 3.237 13.775 1.00 94.56 370 TYR A N 1
ATOM 2738 C CA . TYR A 1 370 ? -14.427 2.602 14.520 1.00 94.56 370 TYR A CA 1
ATOM 2739 C C . TYR A 1 370 ? -13.886 2.178 15.874 1.00 94.56 370 TYR A C 1
ATOM 2741 O O . TYR A 1 370 ? -12.870 1.486 15.948 1.00 94.56 370 TYR A O 1
ATOM 2749 N N . VAL A 1 371 ? -14.562 2.592 16.937 1.00 95.88 371 VAL A N 1
ATOM 2750 C CA . VAL A 1 371 ? -14.245 2.207 18.310 1.00 95.88 371 VAL A CA 1
ATOM 2751 C C . VAL A 1 371 ? -15.449 1.472 18.868 1.00 95.88 371 VAL A C 1
ATOM 2753 O O . VAL A 1 371 ? -16.533 2.041 18.987 1.00 95.88 371 VAL A O 1
ATOM 2756 N N . LEU A 1 372 ? -15.262 0.200 19.199 1.00 95.62 372 LEU A N 1
ATOM 2757 C CA . LEU A 1 372 ? -16.275 -0.619 19.844 1.00 95.62 372 LEU A CA 1
ATOM 2758 C C . LEU A 1 372 ? -15.779 -0.967 21.243 1.00 95.62 372 LEU A C 1
ATOM 2760 O O . LEU A 1 372 ? -14.704 -1.544 21.377 1.00 95.62 372 LEU A O 1
ATOM 2764 N N . SER A 1 373 ? -16.534 -0.615 22.277 1.00 94.94 373 SER A N 1
ATOM 2765 C CA . SER A 1 373 ? -16.158 -0.899 23.664 1.00 94.94 373 SER A CA 1
ATOM 2766 C C . SER A 1 373 ? -17.240 -1.688 24.381 1.00 94.94 373 SER A C 1
ATOM 2768 O O . SER A 1 373 ? -18.424 -1.526 24.091 1.00 94.94 373 SER A O 1
ATOM 2770 N N . TRP A 1 374 ? -16.847 -2.554 25.307 1.00 94.44 374 TRP A N 1
ATOM 2771 C CA . TRP A 1 374 ? -17.773 -3.282 26.173 1.00 94.44 374 TRP A CA 1
ATOM 2772 C C . TRP A 1 374 ? -17.097 -3.655 27.488 1.00 94.44 374 TRP A C 1
ATOM 2774 O O . TRP A 1 374 ? -15.873 -3.809 27.560 1.00 94.44 374 TRP A O 1
ATOM 2784 N N . ASP A 1 375 ? -17.905 -3.816 28.529 1.00 92.38 375 ASP A N 1
ATOM 2785 C CA . ASP A 1 375 ? -17.419 -4.201 29.849 1.00 92.38 375 ASP A CA 1
ATOM 2786 C C . ASP A 1 375 ? -17.212 -5.720 29.942 1.00 92.38 375 ASP A C 1
ATOM 2788 O O . ASP A 1 375 ? -17.950 -6.521 29.360 1.00 92.38 375 ASP A O 1
ATOM 2792 N N . VAL A 1 376 ? -16.174 -6.124 30.673 1.00 90.44 376 VAL A N 1
ATOM 2793 C CA . VAL A 1 376 ? -15.847 -7.525 30.968 1.00 90.44 376 VAL A CA 1
ATOM 2794 C C . VAL A 1 376 ? -15.536 -7.678 32.460 1.00 90.44 376 VAL A C 1
ATOM 2796 O O . VAL A 1 376 ? -15.152 -6.706 33.115 1.00 90.44 376 VAL A O 1
ATOM 2799 N N . PRO A 1 377 ? -15.653 -8.882 33.047 1.00 90.38 377 PRO A N 1
ATOM 2800 C CA . PRO A 1 377 ? -15.184 -9.103 34.409 1.00 90.38 377 PRO A CA 1
ATOM 2801 C C . PRO A 1 377 ? -13.709 -8.702 34.541 1.00 90.38 377 PRO A C 1
ATOM 2803 O O . PRO A 1 377 ? -12.841 -9.267 33.878 1.00 90.38 377 PRO A O 1
ATOM 2806 N N . GLY A 1 378 ? -13.431 -7.707 35.383 1.00 90.56 378 GLY A N 1
ATOM 2807 C CA . GLY A 1 378 ? -12.077 -7.192 35.579 1.00 90.56 378 GLY A CA 1
ATOM 2808 C C . GLY A 1 378 ? -11.640 -6.105 34.595 1.00 90.56 378 GLY A C 1
ATOM 2809 O O . GLY A 1 378 ? -10.439 -5.883 34.482 1.00 90.56 378 GLY A O 1
ATOM 2810 N N . GLY A 1 379 ? -12.557 -5.415 33.907 1.00 93.25 379 GLY A N 1
ATOM 2811 C CA . GLY A 1 379 ? -12.217 -4.207 33.153 1.00 93.25 379 GLY A CA 1
ATOM 2812 C C . GLY A 1 379 ? -13.153 -3.894 31.988 1.00 93.25 379 GLY A C 1
ATOM 2813 O O . GLY A 1 379 ? -14.328 -4.248 31.982 1.00 93.25 379 GLY A O 1
ATOM 2814 N N . ARG A 1 380 ? -12.600 -3.234 30.976 1.00 94.31 380 ARG A N 1
ATOM 2815 C CA . ARG A 1 380 ? -13.252 -2.923 29.703 1.00 94.31 380 ARG A CA 1
ATOM 2816 C C . ARG A 1 380 ? -12.371 -3.404 28.566 1.00 94.31 380 ARG A C 1
ATOM 2818 O O . ARG A 1 380 ? -11.151 -3.280 28.637 1.00 94.31 380 ARG A O 1
ATOM 2825 N N . VAL A 1 381 ? -12.971 -3.930 27.509 1.00 94.25 381 VAL A N 1
ATOM 2826 C CA . VAL A 1 381 ? -12.257 -4.194 26.259 1.00 94.25 381 VAL A CA 1
ATOM 2827 C C . VAL A 1 381 ? -12.700 -3.171 25.228 1.00 94.25 381 VAL A C 1
ATOM 2829 O O . VAL A 1 381 ? -13.891 -2.907 25.073 1.00 94.25 381 VAL A O 1
ATOM 2832 N N . GLU A 1 382 ? -11.730 -2.599 24.526 1.00 96.31 382 GLU A N 1
ATOM 2833 C CA . GLU A 1 382 ? -11.948 -1.728 23.382 1.00 96.31 382 GLU A CA 1
ATOM 2834 C C . GLU A 1 382 ? -11.310 -2.357 22.148 1.00 96.31 382 GLU A C 1
ATOM 2836 O O . GLU A 1 382 ? -10.140 -2.742 22.147 1.00 96.31 382 GLU A O 1
ATOM 2841 N N . LEU A 1 383 ? -12.092 -2.468 21.084 1.00 95.81 383 LEU A N 1
ATOM 2842 C CA . LEU A 1 383 ? -11.622 -2.847 19.768 1.00 95.81 383 LEU A CA 1
ATOM 2843 C C . LEU A 1 383 ? -11.670 -1.613 18.875 1.00 95.81 383 LEU A C 1
ATOM 2845 O O . LEU A 1 383 ? -12.728 -1.018 18.675 1.00 95.81 383 LEU A O 1
ATOM 2849 N N . VAL A 1 384 ? -10.518 -1.228 18.344 1.00 95.81 384 VAL A N 1
ATOM 2850 C CA . VAL A 1 384 ? -10.344 -0.029 17.529 1.00 95.81 384 VAL A CA 1
ATOM 2851 C C . VAL A 1 384 ? -9.900 -0.443 16.136 1.00 95.81 384 VAL A C 1
ATOM 2853 O O . VAL A 1 384 ? -8.803 -0.968 15.967 1.00 95.81 384 VAL A O 1
ATOM 2856 N N . ALA A 1 385 ? -10.734 -0.193 15.130 1.00 94.00 385 ALA A N 1
ATOM 2857 C CA . ALA A 1 385 ? -10.422 -0.443 13.728 1.00 94.00 385 ALA A CA 1
ATOM 2858 C C . ALA A 1 385 ? -10.159 0.885 13.007 1.00 94.00 385 ALA A C 1
ATOM 2860 O O . ALA A 1 385 ? -11.070 1.690 12.800 1.00 94.00 385 ALA A O 1
ATOM 2861 N N . ASN A 1 386 ? -8.908 1.115 12.611 1.00 93.62 386 ASN A N 1
ATOM 2862 C CA . ASN A 1 386 ? -8.501 2.252 11.795 1.00 93.62 386 ASN A CA 1
ATOM 2863 C C . ASN A 1 386 ? -8.274 1.791 10.354 1.00 93.62 386 ASN A C 1
ATOM 2865 O O . ASN A 1 386 ? -7.192 1.313 10.011 1.00 93.62 386 ASN A O 1
ATOM 2869 N N . LEU A 1 387 ? -9.289 1.959 9.507 1.00 87.38 387 LEU A N 1
ATOM 2870 C CA . LEU A 1 387 ? -9.230 1.518 8.110 1.00 87.38 387 LEU A CA 1
ATOM 2871 C C . LEU A 1 387 ? -8.265 2.353 7.278 1.00 87.38 387 LEU A C 1
ATOM 2873 O O . LEU A 1 387 ? -7.610 1.836 6.386 1.00 87.38 387 LEU A O 1
ATOM 2877 N N . ALA A 1 388 ? -8.125 3.642 7.594 1.00 77.62 388 ALA A N 1
ATOM 2878 C CA . ALA A 1 388 ? -7.205 4.509 6.865 1.00 77.62 388 ALA A CA 1
ATOM 2879 C C . ALA A 1 388 ? -5.735 4.111 7.072 1.00 77.62 388 ALA A C 1
ATOM 2881 O O . ALA A 1 388 ? -4.897 4.388 6.218 1.00 77.62 388 ALA A O 1
ATOM 2882 N N . ARG A 1 389 ? -5.416 3.496 8.215 1.00 80.00 389 ARG A N 1
ATOM 2883 C CA . ARG A 1 389 ? -4.064 3.027 8.542 1.00 80.00 389 ARG A CA 1
ATOM 2884 C C . ARG A 1 389 ? -3.899 1.518 8.427 1.00 80.00 389 ARG A C 1
ATOM 2886 O O . ARG A 1 389 ? -2.787 1.050 8.636 1.00 80.00 389 ARG A O 1
ATOM 2893 N N . GLU A 1 390 ? -4.968 0.786 8.119 1.00 87.69 390 GLU A N 1
ATOM 2894 C CA . GLU A 1 390 ? -4.997 -0.676 8.185 1.00 87.69 390 GLU A CA 1
ATOM 2895 C C . GLU A 1 390 ? -4.467 -1.192 9.535 1.00 87.69 390 GLU A C 1
ATOM 2897 O O . GLU A 1 390 ? -3.607 -2.061 9.587 1.00 87.69 390 GLU A O 1
ATOM 2902 N N . VAL A 1 391 ? -4.956 -0.633 10.647 1.00 89.62 391 VAL A N 1
ATOM 2903 C CA . VAL A 1 391 ? -4.576 -1.075 11.999 1.00 89.62 391 VAL A CA 1
ATOM 2904 C C . VAL A 1 391 ? -5.813 -1.493 12.776 1.00 89.62 391 VAL A C 1
ATOM 2906 O O . VAL A 1 391 ? -6.795 -0.749 12.840 1.00 89.62 391 VAL A O 1
ATOM 2909 N N . LEU A 1 392 ? -5.741 -2.659 13.411 1.00 92.94 392 LEU A N 1
ATOM 2910 C CA . LEU A 1 392 ? -6.708 -3.117 14.399 1.00 92.94 392 LEU A CA 1
ATOM 2911 C C . LEU A 1 392 ? -6.019 -3.155 15.765 1.00 92.94 392 LEU A C 1
ATOM 2913 O O . LEU A 1 392 ? -4.934 -3.710 15.901 1.00 92.94 392 LEU A O 1
ATOM 2917 N N . VAL A 1 393 ? -6.634 -2.569 16.783 1.00 93.56 393 VAL A N 1
ATOM 2918 C CA . VAL A 1 393 ? -6.125 -2.597 18.157 1.00 93.56 393 VAL A CA 1
ATOM 2919 C C . VAL A 1 393 ? -7.169 -3.233 19.046 1.00 93.56 393 VAL A C 1
ATOM 2921 O O . VAL A 1 393 ? -8.319 -2.805 19.044 1.00 93.56 393 VAL A O 1
ATOM 2924 N N . ARG A 1 394 ? -6.764 -4.225 19.834 1.00 95.56 394 ARG A N 1
ATOM 2925 C CA . ARG A 1 394 ? -7.564 -4.753 20.936 1.00 95.56 394 ARG A CA 1
ATOM 2926 C C . ARG A 1 394 ? -6.921 -4.319 22.244 1.00 95.56 394 ARG A C 1
ATOM 2928 O O . ARG A 1 394 ? -5.887 -4.858 22.630 1.00 95.56 394 ARG A O 1
ATOM 2935 N N . ALA A 1 395 ? -7.526 -3.348 22.908 1.00 94.31 395 ALA A N 1
ATOM 2936 C CA . ALA A 1 395 ? -7.098 -2.844 24.201 1.00 94.31 395 ALA A CA 1
ATOM 2937 C C . ALA A 1 395 ? -7.948 -3.453 25.318 1.00 94.31 395 ALA A C 1
ATOM 2939 O O . ALA A 1 395 ? -9.166 -3.540 25.212 1.00 94.31 395 ALA A O 1
ATOM 2940 N N . THR A 1 396 ? -7.303 -3.880 26.399 1.00 94.50 396 THR A N 1
ATOM 2941 C CA . THR A 1 396 ? -7.959 -4.273 27.648 1.00 94.50 396 THR A CA 1
ATOM 2942 C C . THR A 1 396 ? -7.568 -3.266 28.716 1.00 94.50 396 THR A C 1
ATOM 2944 O O . THR A 1 396 ? -6.398 -3.185 29.090 1.00 94.50 396 THR A O 1
ATOM 2947 N N . ILE A 1 397 ? -8.549 -2.500 29.181 1.00 94.12 397 ILE A N 1
ATOM 2948 C CA . ILE A 1 397 ? -8.418 -1.464 30.201 1.00 94.12 397 ILE A CA 1
ATOM 2949 C C . ILE A 1 397 ? -8.836 -2.079 31.535 1.00 94.12 397 ILE A C 1
ATOM 2951 O O . ILE A 1 397 ? -9.994 -2.453 31.725 1.00 94.12 397 ILE A O 1
ATOM 2955 N N . ARG A 1 398 ? -7.888 -2.224 32.454 1.00 94.12 398 ARG A N 1
ATOM 2956 C CA . ARG A 1 398 ? -8.115 -2.781 33.792 1.00 94.12 398 ARG A CA 1
ATOM 2957 C C . ARG A 1 398 ? -8.742 -1.737 34.731 1.00 94.12 398 ARG A C 1
ATOM 2959 O O . ARG A 1 398 ? -8.697 -0.544 34.438 1.00 94.12 398 ARG A O 1
ATOM 2966 N N . PRO A 1 399 ? -9.297 -2.143 35.891 1.00 93.38 399 PRO A N 1
ATOM 2967 C CA . PRO A 1 399 ? -9.936 -1.224 36.831 1.00 93.38 399 PRO A CA 1
ATOM 2968 C C . PRO A 1 399 ? -8.936 -0.269 37.497 1.00 93.38 399 PRO A C 1
ATOM 2970 O O . PRO A 1 399 ? -9.335 0.779 37.986 1.00 93.38 399 PRO A O 1
ATOM 2973 N N . ASP A 1 400 ? -7.645 -0.622 37.501 1.00 92.69 400 ASP A N 1
ATOM 2974 C CA . ASP A 1 400 ? -6.538 0.227 37.959 1.00 92.69 400 ASP A CA 1
ATOM 2975 C C . ASP A 1 400 ? -6.077 1.245 36.896 1.00 92.69 400 ASP A C 1
ATOM 2977 O O . ASP A 1 400 ? -5.078 1.928 37.101 1.00 92.69 400 ASP A O 1
ATOM 2981 N N . GLY A 1 401 ? -6.772 1.328 35.755 1.00 91.38 401 GLY A N 1
ATOM 2982 C CA . GLY A 1 401 ? -6.438 2.205 34.632 1.00 91.38 401 GLY A CA 1
ATOM 2983 C C . GLY A 1 401 ? -5.357 1.652 33.698 1.00 91.38 401 GLY A C 1
ATOM 2984 O O . GLY A 1 401 ? -5.127 2.210 32.628 1.00 91.38 401 GLY A O 1
ATOM 2985 N N . LYS A 1 402 ? -4.699 0.531 34.024 1.00 91.06 402 LYS A N 1
ATOM 2986 C CA . LYS A 1 402 ? -3.668 -0.019 33.133 1.00 91.06 402 LYS A CA 1
ATOM 2987 C C . LYS A 1 402 ? -4.286 -0.553 31.853 1.00 91.06 402 LYS A C 1
ATOM 2989 O O . LYS A 1 402 ? -5.234 -1.341 31.888 1.00 91.06 402 LYS A O 1
ATOM 2994 N N . THR A 1 403 ? -3.689 -0.184 30.725 1.00 93.62 403 THR A N 1
ATOM 2995 C CA . THR A 1 403 ? -4.141 -0.619 29.406 1.00 93.62 403 THR A CA 1
ATOM 2996 C C . THR A 1 403 ? -3.111 -1.546 28.778 1.00 93.62 403 THR A C 1
ATOM 2998 O O . THR A 1 403 ? -1.960 -1.167 28.572 1.00 93.62 403 THR A O 1
ATOM 3001 N N . VAL A 1 404 ? -3.537 -2.763 28.442 1.00 92.44 404 VAL A N 1
ATOM 3002 C CA . VAL A 1 404 ? -2.748 -3.706 27.638 1.00 92.44 404 VAL A CA 1
ATOM 3003 C C . VAL A 1 404 ? -3.366 -3.767 26.251 1.00 92.44 404 VAL A C 1
ATOM 3005 O O . VAL A 1 404 ? -4.537 -4.121 26.118 1.00 92.44 404 VAL A O 1
ATOM 3008 N N . ALA A 1 405 ? -2.595 -3.434 25.223 1.00 92.88 405 ALA A N 1
ATOM 3009 C CA . ALA A 1 405 ? -3.058 -3.420 23.846 1.00 92.88 405 ALA A CA 1
ATOM 3010 C C . ALA A 1 405 ? -2.320 -4.454 22.994 1.00 92.88 405 ALA A C 1
ATOM 3012 O O . ALA A 1 405 ? -1.092 -4.524 22.992 1.00 92.88 405 ALA A O 1
ATOM 3013 N N . ALA A 1 406 ? -3.086 -5.224 22.228 1.00 91.38 406 ALA A N 1
ATOM 3014 C CA . ALA A 1 406 ? -2.591 -6.003 21.106 1.00 91.38 406 ALA A CA 1
ATOM 3015 C C . ALA A 1 406 ? -2.837 -5.207 19.819 1.00 91.38 406 ALA A C 1
ATOM 3017 O O . ALA A 1 406 ? -3.985 -4.898 19.486 1.00 91.38 406 ALA A O 1
ATOM 3018 N N . VAL A 1 407 ? -1.762 -4.858 19.113 1.00 91.56 407 VAL A N 1
ATOM 3019 C CA . VAL A 1 407 ? -1.806 -4.114 17.850 1.00 91.56 407 VAL A CA 1
ATOM 3020 C C . VAL A 1 407 ? -1.572 -5.076 16.691 1.00 91.56 407 VAL A C 1
ATOM 3022 O O . VAL A 1 407 ? -0.562 -5.781 16.646 1.00 91.56 407 VAL A O 1
ATOM 3025 N N . TYR A 1 408 ? -2.511 -5.085 15.752 1.00 90.31 408 TYR A N 1
ATOM 3026 C CA . TYR A 1 408 ? -2.485 -5.887 14.540 1.00 90.31 408 TYR A CA 1
ATOM 3027 C C . TYR A 1 408 ? -2.361 -4.947 13.339 1.00 90.31 408 TYR A C 1
ATOM 3029 O O . TYR A 1 408 ? -3.294 -4.209 13.015 1.00 90.31 408 TYR A O 1
ATOM 3037 N N . ASP A 1 409 ? -1.201 -4.977 12.689 1.00 82.31 409 ASP A N 1
ATOM 3038 C CA . ASP A 1 409 ? -0.940 -4.195 11.484 1.00 82.31 409 ASP A CA 1
ATOM 3039 C C . ASP A 1 409 ? -1.399 -4.959 10.229 1.00 82.31 409 ASP A C 1
ATOM 3041 O O . ASP A 1 409 ? -1.193 -6.174 10.092 1.00 82.31 409 ASP A O 1
ATOM 3045 N N . GLY A 1 410 ? -2.000 -4.221 9.299 1.00 80.81 410 GLY A N 1
ATOM 3046 C CA . GLY A 1 410 ? -2.494 -4.704 8.017 1.00 80.81 410 GLY A CA 1
ATOM 3047 C C . GLY A 1 410 ? -3.785 -5.520 8.101 1.00 80.81 410 GLY A C 1
ATOM 3048 O O . GLY A 1 410 ? -4.071 -6.187 9.100 1.00 80.81 410 GLY A O 1
ATOM 3049 N N . TYR A 1 411 ? -4.503 -5.559 6.976 1.00 85.62 411 TYR A N 1
ATOM 3050 C CA . TYR A 1 411 ? -5.544 -6.548 6.692 1.00 85.62 411 TYR A CA 1
ATOM 3051 C C . TYR A 1 411 ? -6.714 -6.513 7.678 1.00 85.62 411 TYR A C 1
ATOM 3053 O O . TYR A 1 411 ? -7.220 -7.559 8.082 1.00 85.62 411 TYR A O 1
ATOM 3061 N N . VAL A 1 412 ? -7.161 -5.321 8.086 1.00 89.12 412 VAL A N 1
ATOM 3062 C CA . VAL A 1 412 ? -8.178 -5.189 9.145 1.00 89.12 412 VAL A CA 1
ATOM 3063 C C . VAL A 1 412 ? -9.452 -5.940 8.770 1.00 89.12 412 VAL A C 1
ATOM 3065 O O . VAL A 1 412 ? -9.935 -6.768 9.539 1.00 89.12 412 VAL A O 1
ATOM 3068 N N . LEU A 1 413 ? -9.972 -5.705 7.563 1.00 89.50 413 LEU A N 1
ATOM 3069 C CA . LEU A 1 413 ? -11.203 -6.343 7.090 1.00 89.50 413 LEU A CA 1
ATOM 3070 C C . LEU A 1 413 ? -11.072 -7.865 6.971 1.00 89.50 413 LEU A C 1
ATOM 3072 O O . LEU A 1 413 ? -12.004 -8.597 7.295 1.00 89.50 413 LEU A O 1
ATOM 3076 N N . GLU A 1 414 ? -9.913 -8.337 6.527 1.00 89.44 414 GLU A N 1
ATOM 3077 C CA . GLU A 1 414 ? -9.645 -9.757 6.340 1.00 89.44 414 GLU A CA 1
ATOM 3078 C C . GLU A 1 414 ? -9.485 -10.486 7.676 1.00 89.44 414 GLU A C 1
ATOM 3080 O O . GLU A 1 414 ? -10.092 -11.534 7.871 1.00 89.44 414 GLU A O 1
ATOM 3085 N N . ARG A 1 415 ? -8.740 -9.910 8.627 1.00 92.81 415 ARG A N 1
ATOM 3086 C CA . ARG A 1 415 ? -8.612 -10.437 9.993 1.00 92.81 415 ARG A CA 1
ATOM 3087 C C . ARG A 1 415 ? -9.973 -10.559 10.660 1.00 92.81 415 ARG A C 1
ATOM 3089 O O . ARG A 1 415 ? -10.267 -11.587 11.262 1.00 92.81 415 ARG A O 1
ATOM 3096 N N . LEU A 1 416 ? -10.820 -9.536 10.520 1.00 92.88 416 LEU A N 1
ATOM 3097 C CA . LEU A 1 416 ? -12.189 -9.580 11.032 1.00 92.88 416 LEU A CA 1
ATOM 3098 C C . LEU A 1 416 ? -12.988 -10.713 10.362 1.00 92.88 416 LEU A C 1
ATOM 3100 O O . LEU A 1 416 ? -13.637 -11.490 11.056 1.00 92.88 416 LEU A O 1
ATOM 3104 N N . ALA A 1 417 ? -12.900 -10.870 9.039 1.00 90.94 417 ALA A N 1
ATOM 3105 C CA . ALA A 1 417 ? -13.587 -11.951 8.330 1.00 90.94 417 ALA A CA 1
ATOM 3106 C C . ALA A 1 417 ? -13.089 -13.352 8.744 1.00 90.94 417 ALA A C 1
ATOM 3108 O O . ALA A 1 417 ? -13.891 -14.258 8.956 1.00 90.94 417 ALA A O 1
ATOM 3109 N N . LEU A 1 418 ? -11.778 -13.543 8.907 1.00 88.38 418 LEU A N 1
ATOM 3110 C CA . LEU A 1 418 ? -11.203 -14.811 9.365 1.00 88.38 418 LEU A CA 1
ATOM 3111 C C . LEU A 1 418 ? -11.586 -15.115 10.814 1.00 88.38 418 LEU A C 1
ATOM 3113 O O . LEU A 1 418 ? -11.903 -16.262 11.140 1.00 88.38 418 LEU A O 1
ATOM 3117 N N . ALA A 1 419 ? -11.603 -14.098 11.674 1.00 92.12 419 ALA A N 1
ATOM 3118 C CA . ALA A 1 419 ? -12.033 -14.252 13.053 1.00 92.12 419 ALA A CA 1
ATOM 3119 C C . ALA A 1 419 ? -13.512 -14.651 13.154 1.00 92.12 419 ALA A C 1
ATOM 3121 O O . ALA A 1 419 ? -13.846 -15.536 13.939 1.00 92.12 419 ALA A O 1
ATOM 3122 N N . GLU A 1 420 ? -14.394 -14.114 12.303 1.00 90.38 420 GLU A N 1
ATOM 3123 C CA . GLU A 1 420 ? -15.794 -14.567 12.203 1.00 90.38 420 GLU A CA 1
ATOM 3124 C C . GLU A 1 420 ? -15.927 -16.055 11.832 1.00 90.38 420 GLU A C 1
ATOM 3126 O O . GLU A 1 420 ? -16.888 -16.704 12.247 1.00 90.38 420 GLU A O 1
ATOM 3131 N N . LEU A 1 421 ? -14.960 -16.606 11.092 1.00 90.75 421 LEU A N 1
ATOM 3132 C CA . LEU A 1 421 ? -14.871 -18.031 10.747 1.00 90.75 421 LEU A CA 1
ATOM 3133 C C . LEU A 1 421 ? -14.219 -18.882 11.856 1.00 90.75 421 LEU A C 1
ATOM 3135 O O . LEU A 1 421 ? -13.924 -20.058 11.645 1.00 90.75 421 LEU A O 1
ATOM 3139 N N . GLY A 1 422 ? -13.983 -18.303 13.036 1.00 89.88 422 GLY A N 1
ATOM 3140 C CA . GLY A 1 422 ? -13.420 -18.984 14.201 1.00 89.88 422 GLY A CA 1
ATOM 3141 C C . GLY A 1 422 ? -11.892 -18.996 14.262 1.00 89.88 422 GLY A C 1
ATOM 3142 O O . GLY A 1 422 ? -11.333 -19.709 15.095 1.00 89.88 422 GLY A O 1
ATOM 3143 N N . LYS A 1 423 ? -11.198 -18.234 13.405 1.00 92.19 423 LYS A N 1
ATOM 3144 C CA . LYS A 1 423 ? -9.751 -18.002 13.546 1.00 92.19 423 LYS A CA 1
ATOM 3145 C C . LYS A 1 423 ? -9.469 -16.934 14.609 1.00 92.19 423 LYS A C 1
ATOM 3147 O O . LYS A 1 423 ? -10.375 -16.276 15.114 1.00 92.19 423 LYS A O 1
ATOM 3152 N N . THR A 1 424 ? -8.202 -16.776 14.972 1.00 91.50 424 THR A N 1
ATOM 3153 C CA . THR A 1 424 ? -7.765 -15.693 15.861 1.00 91.50 424 THR A CA 1
ATOM 3154 C C . THR A 1 424 ? -7.660 -14.381 15.082 1.00 91.50 424 THR A C 1
ATOM 3156 O O . THR A 1 424 ? -7.450 -14.391 13.869 1.00 91.50 424 THR A O 1
ATOM 3159 N N . LEU A 1 425 ? -7.717 -13.235 15.766 1.00 87.81 425 LEU A N 1
ATOM 3160 C CA . LEU A 1 425 ? -7.442 -11.925 15.146 1.00 87.81 425 LEU A CA 1
ATOM 3161 C C . LEU A 1 425 ? -6.001 -11.808 14.602 1.00 87.81 425 LEU A C 1
ATOM 3163 O O . LEU A 1 425 ? -5.707 -10.942 13.775 1.00 87.81 425 LEU A O 1
ATOM 3167 N N . ALA A 1 426 ? -5.097 -12.694 15.036 1.00 84.75 426 ALA A N 1
ATOM 3168 C CA . ALA A 1 426 ? -3.732 -12.793 14.524 1.00 84.75 426 ALA A CA 1
ATOM 3169 C C . ALA A 1 426 ? -3.656 -13.435 13.123 1.00 84.75 426 ALA A C 1
ATOM 3171 O O . ALA A 1 426 ? -2.671 -13.211 12.412 1.00 84.75 426 ALA A O 1
ATOM 3172 N N . ALA A 1 427 ? -4.681 -14.185 12.708 1.00 78.81 427 ALA A N 1
ATOM 3173 C CA . ALA A 1 427 ? -4.703 -14.898 11.437 1.00 78.81 427 ALA A CA 1
ATOM 3174 C C . ALA A 1 427 ? -4.933 -13.973 10.229 1.00 78.81 427 ALA A C 1
ATOM 3176 O O . ALA A 1 427 ? -5.765 -13.068 10.263 1.00 78.81 427 ALA A O 1
ATOM 3177 N N . THR A 1 428 ? -4.219 -14.255 9.140 1.00 80.19 428 THR A N 1
ATOM 3178 C CA . THR A 1 428 ? -4.382 -13.665 7.800 1.00 80.19 428 THR A CA 1
ATOM 3179 C C . THR A 1 428 ? -4.284 -14.770 6.737 1.00 80.19 428 THR A C 1
ATOM 3181 O O . THR A 1 428 ? -3.850 -15.883 7.042 1.00 80.19 428 THR A O 1
ATOM 3184 N N . SER A 1 429 ? -4.643 -14.494 5.480 1.00 65.31 429 SER A N 1
ATOM 3185 C CA . SER A 1 429 ? -4.437 -15.410 4.341 1.00 65.31 429 SER A CA 1
ATOM 3186 C C . SER A 1 429 ? -2.963 -15.718 4.082 1.00 65.31 429 SER A C 1
ATOM 3188 O O . SER A 1 429 ? -2.651 -16.781 3.550 1.00 65.31 429 SER A O 1
ATOM 3190 N N . ALA A 1 430 ? -2.057 -14.833 4.510 1.00 67.44 430 ALA A N 1
ATOM 3191 C CA . ALA A 1 430 ? -0.611 -15.038 4.466 1.00 67.44 430 ALA A CA 1
ATOM 3192 C C . ALA A 1 430 ? -0.072 -15.871 5.650 1.00 67.44 430 ALA A C 1
ATOM 3194 O O . ALA A 1 430 ? 1.123 -16.151 5.707 1.00 67.44 430 ALA A O 1
ATOM 3195 N N . GLY A 1 431 ? -0.936 -16.279 6.586 1.00 71.88 431 GLY A N 1
ATOM 3196 C CA . GLY A 1 431 ? -0.570 -16.987 7.814 1.00 71.88 431 GLY A CA 1
ATOM 3197 C C . GLY A 1 431 ? -0.859 -16.177 9.080 1.00 71.88 431 GLY A C 1
ATOM 3198 O O . GLY A 1 431 ? -1.502 -15.126 9.046 1.00 71.88 431 GLY A O 1
ATOM 3199 N N . GLU A 1 432 ? -0.420 -16.685 10.230 1.00 75.06 432 GLU A N 1
ATOM 3200 C CA . GLU A 1 432 ? -0.546 -15.973 11.504 1.00 75.06 432 GLU A CA 1
ATOM 3201 C C . GLU A 1 432 ? 0.593 -14.966 11.674 1.00 75.06 432 GLU A C 1
ATOM 3203 O O . GLU A 1 432 ? 1.771 -15.311 11.591 1.00 75.06 432 GLU A O 1
ATOM 3208 N N . HIS A 1 433 ? 0.234 -13.717 11.959 1.00 73.56 433 HIS A N 1
ATOM 3209 C CA . HIS A 1 433 ? 1.186 -12.685 12.347 1.00 73.56 433 HIS A CA 1
ATOM 3210 C C . HIS A 1 433 ? 0.946 -12.334 13.815 1.00 73.56 433 HIS A C 1
ATOM 3212 O O . HIS A 1 433 ? -0.159 -11.883 14.144 1.00 73.56 433 HIS A O 1
ATOM 3218 N N . PRO A 1 434 ? 1.938 -12.533 14.704 1.00 80.06 434 PRO A N 1
ATOM 3219 C CA . PRO A 1 434 ? 1.760 -12.236 16.114 1.00 80.06 434 PRO A CA 1
ATOM 3220 C C . PRO A 1 434 ? 1.476 -10.738 16.298 1.00 80.06 434 PRO A C 1
ATOM 3222 O O . PRO A 1 434 ? 2.123 -9.913 15.645 1.00 80.06 434 PRO A O 1
ATOM 3225 N N . PRO A 1 435 ? 0.520 -10.365 17.166 1.00 85.88 435 PRO A N 1
ATOM 3226 C CA . PRO A 1 435 ? 0.295 -8.964 17.476 1.00 85.88 435 PRO A CA 1
ATOM 3227 C C . PRO A 1 435 ? 1.516 -8.365 18.167 1.00 85.88 435 PRO A C 1
ATOM 3229 O O . PRO A 1 435 ? 2.212 -9.031 18.939 1.00 85.88 435 PRO A O 1
ATOM 3232 N N . ARG A 1 436 ? 1.726 -7.066 17.959 1.00 86.06 436 ARG A N 1
ATOM 3233 C CA . ARG A 1 436 ? 2.647 -6.299 18.793 1.00 86.06 436 ARG A CA 1
ATOM 3234 C C . ARG A 1 436 ? 1.939 -5.956 20.099 1.00 86.06 436 ARG A C 1
ATOM 3236 O O . ARG A 1 436 ? 0.904 -5.293 20.081 1.00 86.06 436 ARG A O 1
ATOM 3243 N N . MET A 1 437 ? 2.497 -6.406 21.217 1.00 89.50 437 MET A N 1
ATOM 3244 C CA . MET A 1 437 ? 1.980 -6.087 22.546 1.00 89.50 437 MET A CA 1
ATOM 3245 C C . MET A 1 437 ? 2.546 -4.749 23.021 1.00 89.50 437 MET A C 1
ATOM 3247 O O . MET A 1 437 ? 3.757 -4.538 22.974 1.00 89.50 437 MET A O 1
ATOM 3251 N N . GLU A 1 438 ? 1.674 -3.854 23.476 1.00 87.50 438 GLU A N 1
ATOM 3252 C CA . GLU A 1 438 ? 2.037 -2.553 24.039 1.00 87.50 438 GLU A CA 1
ATOM 3253 C C . GLU A 1 438 ? 1.309 -2.350 25.375 1.00 87.50 438 GLU A C 1
ATOM 3255 O O . GLU A 1 438 ? 0.108 -2.599 25.483 1.00 87.50 438 GLU A O 1
ATOM 3260 N N . GLU A 1 439 ? 2.038 -1.909 26.401 1.00 76.62 439 GLU A N 1
ATOM 3261 C CA . GLU A 1 439 ? 1.461 -1.505 27.685 1.00 76.62 439 GLU A CA 1
ATOM 3262 C C . GLU A 1 439 ? 1.459 0.019 27.785 1.00 76.62 439 GLU A C 1
ATOM 3264 O O . GLU A 1 439 ? 2.469 0.675 27.519 1.00 76.62 439 GLU A O 1
ATOM 3269 N N . PHE A 1 440 ? 0.316 0.575 28.182 1.00 80.00 440 PHE A N 1
ATOM 3270 C CA . PHE A 1 440 ? 0.121 2.005 28.368 1.00 80.00 440 PHE A CA 1
ATOM 3271 C C . PHE A 1 440 ? -0.417 2.290 29.769 1.00 80.00 440 PHE A C 1
ATOM 3273 O O . PHE A 1 440 ? -1.274 1.567 30.288 1.00 80.00 440 PHE A O 1
ATOM 3280 N N . PHE A 1 441 ? 0.058 3.389 30.348 1.00 62.62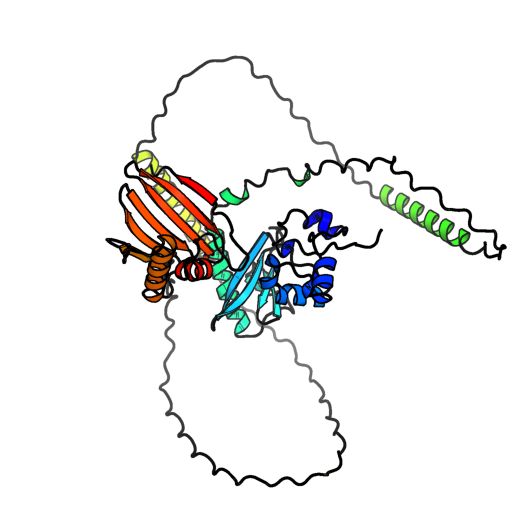 441 PHE A N 1
ATOM 3281 C CA . PHE A 1 441 ? -0.525 4.004 31.533 1.00 62.62 441 PHE A CA 1
ATOM 3282 C C . PHE A 1 441 ? -1.374 5.181 31.060 1.00 62.62 441 PHE A C 1
ATOM 3284 O O . PHE A 1 441 ? -0.860 6.087 30.404 1.00 62.62 441 PHE A O 1
ATOM 3291 N N . THR A 1 442 ? -2.678 5.132 31.321 1.00 60.97 442 THR A N 1
ATOM 3292 C CA . THR A 1 442 ? -3.531 6.314 31.196 1.00 60.97 442 THR A CA 1
ATOM 3293 C C . THR A 1 442 ? -3.404 7.089 32.502 1.00 60.97 442 THR A C 1
ATOM 3295 O O . THR A 1 442 ? -4.086 6.745 33.467 1.00 60.97 442 THR A O 1
ATOM 3298 N N . ASP A 1 443 ? -2.472 8.042 32.547 1.00 45.81 443 ASP A N 1
ATOM 3299 C CA . ASP A 1 443 ? -2.442 9.074 33.595 1.00 45.81 443 ASP A CA 1
ATOM 3300 C C . ASP A 1 443 ? -3.601 10.067 33.419 1.00 45.81 443 ASP A C 1
ATOM 3302 O O . ASP A 1 443 ? -3.929 10.398 32.250 1.00 45.81 443 ASP A O 1
#

Sequence (443 aa):
MPEPQPDFAAQRCTCEDWTRRRARFMPDDPRRCCAHLVQGYLESPGRLPPGLVRHAHRLAWFAGEAEGFPVTRQILALTLPGGQPCEAYVPWNEADPWIAVMADGVRAAFHRTQRQWREGHMPPEPLRAEVEAALGRALALHKEVPRERSARTPAGLDDLVPPVPPVPSDLAAPPPAPVGTVEAGETAGAVEKDETARKAEREAAREAEDATGHSSAPPPRFHLGDPAAAPAQAGGTQGLSPWKVAVVVLALVAVLGAGYAVISRGPPLELAMSPLPVTPVTPVTPVTPAAVPAAGNLPVPAAIPPAPARPAPPPGPEQSGSALPLSEQPPATVQTRHLPALPGPGMPDDARQARAMRAFMVEQPGARLYVLSWDVPGGRVELVANLAREVLVRATIRPDGKTVAAVYDGYVLERLALAELGKTLAATSAGEHPPRMEEFFTD

Radius of gyration: 34.01 Å; chains: 1; bounding box: 89×77×96 Å

Foldseek 3Di:
DDDWDADLQQLAIPDPCLVPQQVPDDSLDQLNWFLVNLLVCLVPVVSHALSCPVVNVVSNLCNVVSGRDARAPDWAWFAFPVRFTKIWGHHPPPVPQWIWIDGPNATWIARNPVRDTDPPRADDPPVRVRVSVRVVVRVVVVVPPPPVVVPPPPDQPVPPPDPPPPDPPPPPDDDDDDDDDDDDDDDDDDPPVVVVVVVVVVVVVVVVVVVPDDDDDDDDDDDDDDDDDDDDDDDDDDDDDVVVVVVVVVVVVVVVVVVVVVVPDDDDDDDDDDDDDDDDDDDDDDDDDDDDDDDDDDDDDDDDDDDDDDDDDDDDDDDDDDDDPPDDDDPQDAAEDEDADQDDDDADPLLSVLVVQVVVCVVPPPHQKYWYKYDDVFFIWIWIQGNSQQKIKIWTQGPVRKIKIFIDHHDQNQLSVVVNVVDHSQAHPSGGDGTDIDIDHDD

Organism: Megalodesulfovibrio gigas (strain ATCC 19364 / DSM 1382 / NCIMB 9332 / VKM B-1759) (NCBI:txid1121448)

Secondary structure (DSSP, 8-state):
-PPP-EETTTTEE-SHHIIIIITTS-TT-GGG--HHHHHHHHH-GGGS-GGGGGGHHHHHHHHHTT-PPP-EEEEEEEE-GGG-EEEEEEESSTT--EEEEEETTEEEEEETTTTEEPTT-PPPTTHHHHHHHHHHHHHHHHHTS-GGGTTTSPTTTTS--PPPPPPPTT--PPPPP-PPP-------SSSHHHHHHHHHHHHHHHHHHHTS----PPPPPPPPPP------------PPPHHHHHHHHHHHHHHHHHHHHHHT-PPPPP----PPPP-PPPPPPPPPPPP-------PPPPPPPPPPPPPPPPPPP----------PPPP--EEEEEESS-S-TTS-HHHHHHHHHHHHHHHSTT-SEEEEEEEETTEEEEEEEETTTTEEEEEEE-TTSEEEEEEEES-HHHHHHHHHTT--TTEETTEE-PPEEEEEE--